Protein AF-0000000074029941 (afdb_homodimer)

Organism: NCBI:txid312168

Foldseek 3Di:
DAAEEEEAEAQAQLADDDVHVNHQPLQPVLLVVVLVLVVLQVPDPDNSYAYEYEWEAADPPHPVCVPPPDALHHPDRRRAHDPSNHDDDPRHYWYDNALASVPPICVVVVCVVVVHQEYEYAYDDLQTSRLNNQVVCVVVVGAYEYALSRHHYNDPVSSVVSVLVSQQRHHYHHSVLCSVCVVVVHHSPPDGHDPPVPRD/DAAEEEEAEAQAQLADDDVHVNHQPLQPVLLVVVLVLVVLQVPDDDNSYAYEYEWEAADPPHPVCVPPPDALHHPDRRRAHDPSNHDDDPRHYWYDHALASVPPICVVVVCVVVVHQEYEYAYDDLQTSRLNNQVVCVVVVGAYEYALSRHHYNDPVSSVVSVLVSQQRHHYHHSVLCSVCVVVVHHSPPDGHDPPVPRD

Nearest PDB structures (foldseek):
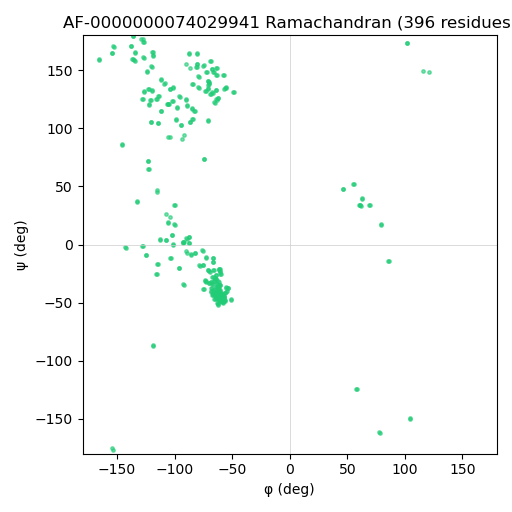  3hb7-assembly4_G  TM=9.992E-01  e=1.823E-31  Alkaliphilus metalliredigens QYMF
  3hb7-assembly1_E  TM=9.790E-01  e=4.639E-31  Alkaliphilus metalliredigens QYMF
  3hb7-assembly1_B  TM=9.939E-01  e=4.958E-29  Alkaliphilus metalliredigens QYMF
  3hb7-assembly4_H  TM=9.804E-01  e=4.677E-29  Alkaliphilus metalliredigens QYMF
  3eef-assembly1_A  TM=9.087E-01  e=1.404E-16  Thermoplasma acidophilum

Solvent-accessible surface area (backbone atoms only — not comparable to full-atom values): 20348 Å² total; per-residue (Å²): 132,86,19,36,34,40,36,39,26,38,62,16,28,18,27,32,55,91,85,17,80,57,47,17,67,38,42,58,72,23,46,66,51,43,44,52,52,48,52,55,53,71,68,46,88,64,80,44,58,39,62,32,39,34,31,47,37,25,58,93,83,37,74,61,46,66,17,24,55,82,63,21,30,55,91,38,74,33,27,33,60,31,81,91,69,49,87,56,94,85,51,47,71,44,63,18,69,43,61,20,58,57,53,90,36,60,46,61,58,52,36,57,76,68,60,42,51,30,41,32,43,26,25,35,34,24,56,47,27,36,40,40,27,51,51,54,38,46,67,70,70,34,45,45,35,35,27,59,57,33,36,17,13,64,40,72,66,50,24,51,53,22,50,55,54,43,33,45,60,20,27,70,43,41,60,66,57,45,52,49,26,51,78,67,76,36,72,71,75,81,65,34,25,24,52,78,68,70,83,127,131,87,21,35,34,39,36,39,27,37,61,15,28,19,27,33,57,90,84,17,78,56,48,18,66,37,43,57,71,24,45,66,50,45,45,53,51,48,53,55,55,72,69,47,88,64,81,45,58,39,62,32,39,34,32,46,38,24,56,93,84,37,75,61,47,65,16,25,55,81,62,21,30,55,92,39,73,32,25,32,59,31,80,90,67,49,86,57,94,83,51,47,72,44,62,18,69,43,59,22,56,58,52,92,38,62,46,62,59,52,36,57,75,68,59,43,52,31,42,31,42,26,25,37,33,24,56,46,26,35,41,40,26,51,53,53,39,46,66,70,69,34,44,45,34,35,28,60,57,33,36,17,12,65,42,71,65,49,23,51,54,20,50,56,55,44,33,46,60,20,26,70,42,42,59,68,57,46,52,48,25,50,76,69,76,35,70,71,74,80,66,35,26,25,52,78,69,71,84,129

Radius of gyration: 20.69 Å; Cα contacts (8 Å, |Δi|>4): 926; chains: 2; bounding box: 46×61×42 Å

Secondary structure (DSSP, 8-state):
---EEEEEE--BTTTSSTT-TT--HHHHHTHHHHHHHHHHHHT-SS-SEEEEEEEE-B-TT-GGGGTS----BTTSGGGSBPGGG---TT-EEEEESSSSTTTTSSHHHHHHHTT--EEEEEEE-IIIIIHHHHHHHHHTT-EEEEEEEEEE-SSHHHHHHHHHHHTTTSEEE-HHHHHHHHHTT--S-S--S-TT----/---EEEEEE--BTTTSSTT-TT--HHHHHTHHHHHHHHHHHHT-SS-SEEEEEEEE-B-TT-GGGGTS----BTTSGGGSBPGGG---TT-EEEEESSSSTTTTSSHHHHHHHTT--EEEEEEE-IIIIIHHHHHHHHHTT-EEEEEEEEEE-SSHHHHHHHHHHHTTTSEEE-HHHHHHHHHTT--S-S--S-TT----

Structure (mmCIF, N/CA/C/O backbone):
data_AF-0000000074029941-model_v1
#
loop_
_entity.id
_entity.type
_entity.pdbx_description
1 polymer 'Nicotinamidase-related amidase'
#
loop_
_atom_site.group_PDB
_atom_site.id
_atom_site.type_symbol
_atom_site.label_atom_id
_atom_site.label_alt_id
_atom_site.label_comp_id
_atom_site.label_asym_id
_atom_site.label_entity_id
_atom_site.label_seq_id
_atom_site.pdbx_PDB_ins_code
_atom_site.Cartn_x
_atom_site.Cartn_y
_atom_site.Cartn_z
_atom_site.occupancy
_atom_site.B_iso_or_equiv
_atom_site.auth_seq_id
_atom_site.auth_comp_id
_atom_site.auth_asym_id
_atom_site.auth_atom_id
_atom_site.pdbx_PDB_model_num
ATOM 1 N N . MET A 1 1 ? -14.703 14.289 20.656 1 75.44 1 MET A N 1
ATOM 2 C CA . MET A 1 1 ? -14.312 15.242 19.625 1 75.44 1 MET A CA 1
ATOM 3 C C . MET A 1 1 ? -13.281 14.633 18.688 1 75.44 1 MET A C 1
ATOM 5 O O . MET A 1 1 ? -12.523 13.75 19.078 1 75.44 1 MET A O 1
ATOM 9 N N . SER A 1 2 ? -13.328 14.938 17.328 1 91.38 2 SER A N 1
ATOM 10 C CA . SER A 1 2 ? -12.414 14.391 16.328 1 91.38 2 SER A CA 1
ATOM 11 C C . SER A 1 2 ? -10.984 14.836 16.578 1 91.38 2 SER A C 1
ATOM 13 O O . SER A 1 2 ? -10.742 15.992 16.938 1 91.38 2 SER A O 1
ATOM 15 N N . ARG A 1 3 ? -10.086 13.961 16.688 1 97.25 3 ARG A N 1
ATOM 16 C CA . ARG A 1 3 ? -8.664 14.25 16.844 1 97.25 3 ARG A CA 1
ATOM 17 C C . ARG A 1 3 ? -7.871 13.727 15.648 1 97.25 3 ARG A C 1
ATOM 19 O O . ARG A 1 3 ? -7.992 12.562 15.273 1 97.25 3 ARG A O 1
ATOM 26 N N . HIS A 1 4 ? -7.137 14.672 15.062 1 98.69 4 HIS A N 1
ATOM 27 C CA . HIS A 1 4 ? -6.441 14.375 13.812 1 98.69 4 HIS A CA 1
ATOM 28 C C . HIS A 1 4 ? -4.93 14.352 14.016 1 98.69 4 HIS A C 1
ATOM 30 O O . HIS A 1 4 ? -4.398 15.102 14.844 1 98.69 4 HIS A O 1
ATOM 36 N N . ALA A 1 5 ? -4.262 13.484 13.383 1 98.88 5 ALA A N 1
ATOM 37 C CA . ALA A 1 5 ? -2.814 13.547 13.203 1 98.88 5 ALA A CA 1
ATOM 38 C C . ALA A 1 5 ? -2.461 13.805 11.734 1 98.88 5 ALA A C 1
ATOM 40 O O . ALA A 1 5 ? -2.781 12.992 10.867 1 98.88 5 ALA A O 1
ATOM 41 N N . VAL A 1 6 ? -1.873 14.93 11.477 1 98.94 6 VAL A N 1
ATOM 42 C CA . VAL A 1 6 ? -1.335 15.219 10.156 1 98.94 6 VAL A CA 1
ATOM 43 C C . VAL A 1 6 ? 0.071 14.641 10.031 1 98.94 6 VAL A C 1
ATOM 45 O O . VAL A 1 6 ? 1.007 15.117 10.672 1 98.94 6 VAL A O 1
ATOM 48 N N . LEU A 1 7 ? 0.122 13.562 9.219 1 98.94 7 LEU A N 1
ATOM 49 C CA . LEU A 1 7 ? 1.419 12.945 8.961 1 98.94 7 LEU A CA 1
ATOM 50 C C . LEU A 1 7 ? 2.141 13.648 7.82 1 98.94 7 LEU A C 1
ATOM 52 O O . LEU A 1 7 ? 1.638 13.695 6.695 1 98.94 7 LEU A O 1
ATOM 56 N N . VAL A 1 8 ? 3.279 14.242 8.117 1 98.94 8 VAL A N 1
ATOM 57 C CA . VAL A 1 8 ? 4.16 14.844 7.125 1 98.94 8 VAL A CA 1
ATOM 58 C C . VAL A 1 8 ? 5.234 13.836 6.711 1 98.94 8 VAL A C 1
ATOM 60 O O . VAL A 1 8 ? 6.25 13.688 7.395 1 98.94 8 VAL A O 1
ATOM 63 N N . ILE A 1 9 ? 5.059 13.258 5.555 1 98.94 9 ILE A N 1
ATOM 64 C CA . ILE A 1 9 ? 5.797 12.055 5.191 1 98.94 9 ILE A CA 1
ATOM 65 C C . ILE A 1 9 ? 6.984 12.422 4.305 1 98.94 9 ILE A C 1
ATOM 67 O O . ILE A 1 9 ? 6.805 12.836 3.158 1 98.94 9 ILE A O 1
ATOM 71 N N . ASP A 1 10 ? 8.148 12.359 4.793 1 98.81 10 ASP A N 1
ATOM 72 C CA . ASP A 1 10 ? 9.43 12.266 4.102 1 98.81 10 ASP A CA 1
ATOM 73 C C . ASP A 1 10 ? 9.758 13.57 3.381 1 98.81 10 ASP A C 1
ATOM 75 O O . ASP A 1 10 ? 10.305 13.555 2.273 1 98.81 10 ASP A O 1
ATOM 79 N N . MET A 1 11 ? 9.336 14.664 3.984 1 98.88 11 MET A N 1
ATOM 80 C CA . MET A 1 11 ? 9.891 15.922 3.496 1 98.88 11 MET A CA 1
ATOM 81 C C . MET A 1 11 ? 11.328 16.109 3.963 1 98.88 11 MET A C 1
ATOM 83 O O . MET A 1 11 ? 11.609 16.922 4.84 1 98.88 11 MET A O 1
ATOM 87 N N . LEU A 1 12 ? 12.18 15.352 3.355 1 98.88 12 LEU A N 1
ATOM 88 C CA . LEU A 1 12 ? 13.578 15.172 3.748 1 98.88 12 LEU A CA 1
ATOM 89 C C . LEU A 1 12 ? 14.516 15.625 2.639 1 98.88 12 LEU A C 1
ATOM 91 O O . LEU A 1 12 ? 14.117 15.703 1.474 1 98.88 12 LEU A O 1
ATOM 95 N N . ASN A 1 13 ? 15.766 15.789 2.98 1 98.75 13 ASN A N 1
ATOM 96 C CA . ASN A 1 13 ? 16.781 16.312 2.055 1 98.75 13 ASN A CA 1
ATOM 97 C C . ASN A 1 13 ? 17 15.352 0.883 1 98.75 13 ASN A C 1
ATOM 99 O O . ASN A 1 13 ? 17.281 15.789 -0.231 1 98.75 13 ASN A O 1
ATOM 103 N N . ASP A 1 14 ? 16.812 14.078 1.033 1 98.5 14 ASP A N 1
ATOM 104 C CA . ASP A 1 14 ? 17.047 13.117 -0.037 1 98.5 14 ASP A CA 1
ATOM 105 C C . ASP A 1 14 ? 15.859 13.039 -0.986 1 98.5 14 ASP A C 1
ATOM 107 O O . ASP A 1 14 ? 15.945 12.398 -2.039 1 98.5 14 ASP A O 1
ATOM 111 N N . PHE A 1 15 ? 14.742 13.68 -0.685 1 98.25 15 PHE A N 1
ATOM 112 C CA . PHE A 1 15 ? 13.562 13.609 -1.542 1 98.25 15 PHE A CA 1
ATOM 113 C C . PHE A 1 15 ? 13.242 14.984 -2.123 1 98.25 15 PHE A C 1
ATOM 115 O O . PHE A 1 15 ? 12.57 15.086 -3.152 1 98.25 15 PHE A O 1
ATOM 122 N N . VAL A 1 16 ? 13.656 16.031 -1.433 1 98 16 VAL A N 1
ATOM 123 C CA . VAL A 1 16 ? 13.242 17.375 -1.812 1 98 16 VAL A CA 1
ATOM 124 C C . VAL A 1 16 ? 14.469 18.234 -2.078 1 98 16 VAL A C 1
ATOM 126 O O . VAL A 1 16 ? 15.406 18.266 -1.274 1 98 16 VAL A O 1
ATOM 129 N N . GLY A 1 17 ? 14.43 18.969 -3.189 1 94.25 17 GLY A N 1
ATOM 130 C CA . GLY A 1 17 ? 15.508 19.891 -3.518 1 94.25 17 GLY A CA 1
ATOM 131 C C . GLY A 1 17 ? 16.453 19.359 -4.566 1 94.25 17 GLY A C 1
ATOM 132 O O . GLY A 1 17 ? 16.438 18.156 -4.883 1 94.25 17 GLY A O 1
ATOM 133 N N . GLU A 1 18 ? 17.328 20.141 -4.996 1 92.81 18 GLU A N 1
ATOM 134 C CA . GLU A 1 18 ? 18.188 19.828 -6.133 1 92.81 18 GLU A CA 1
ATOM 135 C C . GLU A 1 18 ? 19.234 18.797 -5.754 1 92.81 18 GLU A C 1
ATOM 137 O O . GLU A 1 18 ? 19.703 18.031 -6.605 1 92.81 18 GLU A O 1
ATOM 142 N N . ARG A 1 19 ? 19.672 18.75 -4.574 1 94.56 19 ARG A N 1
ATOM 143 C CA . ARG A 1 19 ? 20.75 17.859 -4.148 1 94.56 19 ARG A CA 1
ATOM 144 C C . ARG A 1 19 ? 20.188 16.5 -3.723 1 94.56 19 ARG A C 1
ATOM 146 O O . ARG A 1 19 ? 20.953 15.609 -3.332 1 94.56 19 ARG A O 1
ATOM 153 N N . ALA A 1 20 ? 18.891 16.297 -3.812 1 95.88 20 ALA A N 1
ATOM 154 C CA . ALA A 1 20 ? 18.234 15.094 -3.324 1 95.88 20 ALA A CA 1
ATOM 155 C C . ALA A 1 20 ? 18.609 13.883 -4.176 1 95.88 20 ALA A C 1
ATOM 157 O O . ALA A 1 20 ? 18.469 13.914 -5.398 1 95.88 20 ALA A O 1
ATOM 158 N N . SER A 1 21 ? 19.031 12.805 -3.527 1 93.44 21 SER A N 1
ATOM 159 C CA . SER A 1 21 ? 19.438 11.586 -4.23 1 93.44 21 SER A CA 1
ATOM 160 C C . SER A 1 21 ? 18.234 10.93 -4.91 1 93.44 21 SER A C 1
ATOM 162 O O . SER A 1 21 ? 18.375 10.305 -5.965 1 93.44 21 SER A O 1
ATOM 164 N N . LEU A 1 22 ? 17.125 11.023 -4.32 1 94.69 22 LEU A N 1
ATOM 165 C CA . LEU A 1 22 ? 15.867 10.516 -4.859 1 94.69 22 LEU A CA 1
ATOM 166 C C . LEU A 1 22 ? 14.836 11.633 -4.977 1 94.69 22 LEU A C 1
ATOM 168 O O . LEU A 1 22 ? 13.734 11.531 -4.43 1 94.69 22 LEU A O 1
ATOM 172 N N . ARG A 1 23 ? 15.133 12.492 -5.781 1 92.81 23 ARG A N 1
ATOM 173 C CA . ARG A 1 23 ? 14.414 13.758 -5.852 1 92.81 23 ARG A CA 1
ATOM 174 C C . ARG A 1 23 ? 12.984 13.547 -6.336 1 92.81 23 ARG A C 1
ATOM 176 O O . ARG A 1 23 ? 12.75 12.82 -7.301 1 92.81 23 ARG A O 1
ATOM 183 N N . CYS A 1 24 ? 12.109 14.102 -5.652 1 93.5 24 CYS A N 1
ATOM 184 C CA . CYS A 1 24 ? 10.711 14.305 -6.023 1 93.5 24 CYS A CA 1
ATOM 185 C C . CYS A 1 24 ? 10.453 15.766 -6.387 1 93.5 24 CYS A C 1
ATOM 187 O O . CYS A 1 24 ? 10.094 16.562 -5.527 1 93.5 24 CYS A O 1
ATOM 189 N N . PRO A 1 25 ? 10.562 16.141 -7.641 1 91.38 25 PRO A N 1
ATOM 190 C CA . PRO A 1 25 ? 10.461 17.547 -8.008 1 91.38 25 PRO A CA 1
ATOM 191 C C . PRO A 1 25 ? 9.188 18.203 -7.48 1 91.38 25 PRO A C 1
ATOM 193 O O . PRO A 1 25 ? 9.211 19.375 -7.078 1 91.38 25 PRO A O 1
ATOM 196 N N . GLY A 1 26 ? 8.133 17.484 -7.488 1 92.81 26 GLY A N 1
ATOM 197 C CA . GLY A 1 26 ? 6.887 18.016 -6.957 1 92.81 26 GLY A CA 1
ATOM 198 C C . GLY A 1 26 ? 6.969 18.375 -5.488 1 92.81 26 GLY A C 1
ATOM 199 O O . GLY A 1 26 ? 6.168 19.172 -4.992 1 92.81 26 GLY A O 1
ATOM 200 N N . GLY A 1 27 ? 7.926 17.797 -4.793 1 95.38 27 GLY A N 1
ATOM 201 C CA . GLY A 1 27 ? 8.102 18.062 -3.371 1 95.38 27 GLY A CA 1
ATOM 202 C C . GLY A 1 27 ? 8.383 19.516 -3.066 1 95.38 27 GLY A C 1
ATOM 203 O O . GLY A 1 27 ? 7.926 20.047 -2.049 1 95.38 27 GLY A O 1
ATOM 204 N N . GLU A 1 28 ? 9.094 20.203 -3.92 1 96.19 28 GLU A N 1
ATOM 205 C CA . GLU A 1 28 ? 9.398 21.609 -3.75 1 96.19 28 GLU A CA 1
ATOM 206 C C . GLU A 1 28 ? 8.141 22.469 -3.908 1 96.19 28 GLU A C 1
ATOM 208 O O . GLU A 1 28 ? 7.984 23.484 -3.229 1 96.19 28 GLU A O 1
ATOM 213 N N . THR A 1 29 ? 7.258 22 -4.75 1 96.75 29 THR A N 1
ATOM 214 C CA . THR A 1 29 ? 6.09 22.797 -5.105 1 96.75 29 THR A CA 1
ATOM 215 C C . THR A 1 29 ? 5.066 22.797 -3.973 1 96.75 29 THR A C 1
ATOM 217 O O . THR A 1 29 ? 4.223 23.688 -3.893 1 96.75 29 THR A O 1
ATOM 220 N N . ILE A 1 30 ? 5.172 21.844 -3.045 1 98.5 30 ILE A N 1
ATOM 221 C CA . ILE A 1 30 ? 4.121 21.75 -2.037 1 98.5 30 ILE A CA 1
ATOM 222 C C . ILE A 1 30 ? 4.598 22.375 -0.729 1 98.5 30 ILE A C 1
ATOM 224 O O . ILE A 1 30 ? 3.844 22.453 0.243 1 98.5 30 ILE A O 1
ATOM 228 N N . ILE A 1 31 ? 5.82 22.891 -0.703 1 98.69 31 ILE A N 1
ATOM 229 C CA . ILE A 1 31 ? 6.41 23.438 0.508 1 98.69 31 ILE A CA 1
ATOM 230 C C . ILE A 1 31 ? 5.562 24.609 1.006 1 98.69 31 ILE A C 1
ATOM 232 O O . ILE A 1 31 ? 5.168 24.641 2.174 1 98.69 31 ILE A O 1
ATOM 236 N N . PRO A 1 32 ? 5.184 25.578 0.121 1 98.75 32 PRO A N 1
ATOM 237 C CA . PRO A 1 32 ? 4.402 26.719 0.627 1 98.75 32 PRO A CA 1
ATOM 238 C C . PRO A 1 32 ? 3.055 26.281 1.206 1 98.75 32 PRO A C 1
ATOM 240 O O . PRO A 1 32 ? 2.598 26.859 2.199 1 98.75 32 PRO A O 1
ATOM 243 N N . ASP A 1 33 ? 2.436 25.297 0.603 1 98.81 33 ASP A N 1
ATOM 244 C CA . ASP A 1 33 ? 1.149 24.812 1.084 1 98.81 33 ASP A CA 1
ATOM 245 C C . ASP A 1 33 ? 1.294 24.141 2.453 1 98.81 33 ASP A C 1
ATOM 247 O O . ASP A 1 33 ? 0.466 24.359 3.34 1 98.81 33 ASP A O 1
ATOM 251 N N . LEU A 1 34 ? 2.322 23.375 2.633 1 98.88 34 LEU A N 1
ATOM 252 C CA . LEU A 1 34 ? 2.566 22.719 3.912 1 98.88 34 LEU A CA 1
ATOM 253 C C . LEU A 1 34 ? 2.924 23.734 4.988 1 98.88 34 LEU A C 1
ATOM 255 O O . LEU A 1 34 ? 2.518 23.594 6.145 1 98.88 34 LEU A O 1
ATOM 259 N N . GLN A 1 35 ? 3.676 24.734 4.574 1 98.88 35 GLN A N 1
ATOM 260 C CA . GLN A 1 35 ? 3.998 25.797 5.527 1 98.88 35 GLN A CA 1
ATOM 261 C C . GLN A 1 35 ? 2.734 26.5 6.02 1 98.88 35 GLN A C 1
ATOM 263 O O . GLN A 1 35 ? 2.615 26.812 7.203 1 98.88 35 GLN A O 1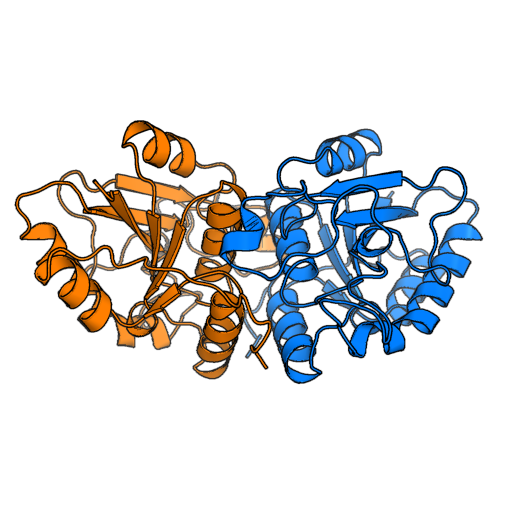
ATOM 268 N N . LYS A 1 36 ? 1.849 26.75 5.086 1 98.75 36 LYS A N 1
ATOM 269 C CA . LYS A 1 36 ? 0.56 27.344 5.453 1 98.75 36 LYS A CA 1
ATOM 270 C C . LYS A 1 36 ? -0.181 26.438 6.445 1 98.75 36 LYS A C 1
ATOM 272 O O . LYS A 1 36 ? -0.704 26.922 7.453 1 98.75 36 LYS A O 1
ATOM 277 N N . LEU A 1 37 ? -0.222 25.188 6.215 1 98.81 37 LEU A N 1
ATOM 278 C CA . LEU A 1 37 ? -0.878 24.203 7.082 1 98.81 37 LEU A CA 1
ATOM 279 C C . LEU A 1 37 ? -0.218 24.172 8.453 1 98.81 37 LEU A C 1
ATOM 281 O O . LEU A 1 37 ? -0.904 24.203 9.484 1 98.81 37 LEU A O 1
ATOM 285 N N . PHE A 1 38 ? 1.133 24.125 8.484 1 98.75 38 PHE A N 1
ATOM 286 C CA . PHE A 1 38 ? 1.891 24.094 9.727 1 98.75 38 PHE A CA 1
ATOM 287 C C . PHE A 1 38 ? 1.579 25.328 10.578 1 98.75 38 PHE A C 1
ATOM 289 O O . PHE A 1 38 ? 1.291 25.203 11.773 1 98.75 38 PHE A O 1
ATOM 296 N N . LYS A 1 39 ? 1.674 26.453 9.875 1 98.5 39 LYS A N 1
ATOM 297 C CA . LYS A 1 39 ? 1.426 27.703 10.586 1 98.5 39 LYS A CA 1
ATOM 298 C C . LYS A 1 39 ? 0.04 27.719 11.227 1 98.5 39 LYS A C 1
ATOM 300 O O . LYS A 1 39 ? -0.116 28.109 12.383 1 98.5 39 LYS A O 1
ATOM 305 N N . TRP A 1 40 ? -0.919 27.281 10.469 1 98.31 40 TRP A N 1
ATOM 306 C CA . TRP A 1 40 ? -2.291 27.25 10.969 1 98.31 40 TRP A CA 1
ATOM 307 C C . TRP A 1 40 ? -2.414 26.281 12.148 1 98.31 40 TRP A C 1
ATOM 309 O O . TRP A 1 40 ? -3.02 26.625 13.172 1 98.31 40 TRP A O 1
ATOM 319 N N . ILE A 1 41 ? -1.834 25.078 12.086 1 98.12 41 ILE A N 1
ATOM 320 C CA . ILE A 1 41 ? -1.922 24.078 13.148 1 98.12 41 ILE A CA 1
ATOM 321 C C . ILE A 1 41 ? -1.228 24.594 14.406 1 98.12 41 ILE A C 1
ATOM 323 O O . ILE A 1 41 ? -1.767 24.484 15.508 1 98.12 41 ILE A O 1
ATOM 327 N N . ARG A 1 42 ? -0.073 25.188 14.242 1 97.75 42 ARG A N 1
ATOM 328 C CA . ARG A 1 42 ? 0.753 25.625 15.359 1 97.75 42 ARG A CA 1
ATOM 329 C C . ARG A 1 42 ? 0.128 26.828 16.062 1 97.75 42 ARG A C 1
ATOM 331 O O . ARG A 1 42 ? 0.463 27.141 17.203 1 97.75 42 ARG A O 1
ATOM 338 N N . SER A 1 43 ? -0.728 27.516 15.336 1 96.81 43 SER A N 1
ATOM 339 C CA . SER A 1 43 ? -1.361 28.703 15.906 1 96.81 43 SER A CA 1
ATOM 340 C C . SER A 1 43 ? -2.604 28.344 16.703 1 96.81 43 SER A C 1
ATOM 342 O O . SER A 1 43 ? -3.162 29.188 17.422 1 96.81 43 SER A O 1
ATOM 344 N N . ARG A 1 44 ? -2.973 27.109 16.609 1 94.62 44 ARG A N 1
ATOM 345 C CA . ARG A 1 44 ? -4.188 26.688 17.297 1 94.62 44 ARG A CA 1
ATOM 346 C C . ARG A 1 44 ? -3.951 26.562 18.797 1 94.62 44 ARG A C 1
ATOM 348 O O . ARG A 1 44 ? -2.855 26.203 19.234 1 94.62 44 ARG A O 1
ATOM 355 N N . LYS A 1 45 ? -5.047 26.734 19.547 1 89.31 45 LYS A N 1
ATOM 356 C CA . LYS A 1 45 ? -4.977 26.641 21 1 89.31 45 LYS A CA 1
ATOM 357 C C . LYS A 1 45 ? -5.262 25.203 21.469 1 89.31 45 LYS A C 1
ATOM 359 O O . LYS A 1 45 ? -4.695 24.75 22.469 1 89.31 45 LYS A O 1
ATOM 364 N N . ASP A 1 46 ? -6.117 24.625 20.75 1 89.44 46 ASP A N 1
ATOM 365 C CA . ASP A 1 46 ? -6.492 23.266 21.109 1 89.44 46 ASP A CA 1
ATOM 366 C C . ASP A 1 46 ? -5.543 22.25 20.484 1 89.44 46 ASP A C 1
ATOM 368 O O . ASP A 1 46 ? -4.941 22.516 19.438 1 89.44 46 ASP A O 1
ATOM 372 N N . ASP A 1 47 ? -5.414 21.156 21.141 1 90.12 47 ASP A N 1
ATOM 373 C CA . ASP A 1 47 ? -4.484 20.125 20.703 1 90.12 47 ASP A CA 1
ATOM 374 C C . ASP A 1 47 ? -5.215 19.016 19.938 1 90.12 47 ASP A C 1
ATOM 376 O O . ASP A 1 47 ? -4.816 17.844 19.984 1 90.12 47 ASP A O 1
ATOM 380 N N . ASP A 1 48 ? -6.219 19.359 19.234 1 95.75 48 ASP A N 1
ATOM 381 C CA . ASP A 1 48 ? -7.039 18.391 18.516 1 95.75 48 ASP A CA 1
ATOM 382 C C . ASP A 1 48 ? -6.355 17.922 17.234 1 95.75 48 ASP A C 1
ATOM 384 O O . ASP A 1 48 ? -6.75 16.922 16.641 1 95.75 48 ASP A O 1
ATOM 388 N N . ILE A 1 49 ? -5.383 18.672 16.781 1 98.06 49 ILE A N 1
ATOM 389 C CA . ILE A 1 49 ? -4.621 18.312 15.594 1 98.06 49 ILE A CA 1
ATOM 390 C C . ILE A 1 49 ? -3.135 18.219 15.938 1 98.06 49 ILE A C 1
ATOM 392 O O . ILE A 1 49 ? -2.539 19.188 16.406 1 98.06 49 ILE A O 1
ATOM 396 N N . HIS A 1 50 ? -2.604 17.078 15.711 1 98.31 50 HIS A N 1
ATOM 397 C CA . HIS A 1 50 ? -1.175 16.859 15.922 1 98.31 50 HIS A CA 1
ATOM 398 C C . HIS A 1 50 ? -0.414 16.891 14.594 1 98.31 50 HIS A C 1
ATOM 400 O O . HIS A 1 50 ? -0.885 16.359 13.594 1 98.31 50 HIS A O 1
ATOM 406 N N . LEU A 1 51 ? 0.665 17.578 14.625 1 98.5 51 LEU A N 1
ATOM 407 C CA . LEU A 1 51 ? 1.639 17.438 13.547 1 98.5 51 LEU A CA 1
ATOM 408 C C . LEU A 1 51 ? 2.631 16.328 13.859 1 98.5 51 LEU A C 1
ATOM 410 O O . LEU A 1 51 ? 3.281 16.344 14.906 1 98.5 51 LEU A O 1
ATOM 414 N N . VAL A 1 52 ? 2.707 15.32 13.039 1 98.88 52 VAL A N 1
ATOM 415 C CA . VAL A 1 52 ? 3.615 14.195 13.203 1 98.88 52 VAL A CA 1
ATOM 416 C C . VAL A 1 52 ? 4.523 14.078 11.977 1 98.88 52 VAL A C 1
ATOM 418 O O . VAL A 1 52 ? 4.047 13.984 10.852 1 98.88 52 VAL A O 1
ATOM 421 N N . HIS A 1 53 ? 5.793 14.094 12.18 1 98.94 53 HIS A N 1
ATOM 422 C CA . HIS A 1 53 ? 6.758 14.023 11.086 1 98.94 53 HIS A CA 1
ATOM 423 C C . HIS A 1 53 ? 7.27 12.594 10.906 1 98.94 53 HIS A C 1
ATOM 425 O O . HIS A 1 53 ? 7.836 12.008 11.828 1 98.94 53 HIS A O 1
ATOM 431 N N . ILE A 1 54 ? 7.016 12.023 9.727 1 98.94 54 ILE A N 1
ATOM 432 C CA . ILE A 1 54 ? 7.527 10.703 9.375 1 98.94 54 ILE A CA 1
ATOM 433 C C . ILE A 1 54 ? 8.883 10.844 8.695 1 98.94 54 ILE A C 1
ATOM 435 O O . ILE A 1 54 ? 9.023 11.578 7.707 1 98.94 54 ILE A O 1
ATOM 439 N N . GLN A 1 55 ? 9.836 10.203 9.219 1 98.88 55 GLN A N 1
ATOM 440 C CA . GLN A 1 55 ? 11.219 10.352 8.781 1 98.88 55 GLN A CA 1
ATOM 441 C C . GLN A 1 55 ? 11.781 9.023 8.297 1 98.88 55 GLN A C 1
ATOM 443 O O . GLN A 1 55 ? 12.047 8.117 9.094 1 98.88 55 GLN A O 1
ATOM 448 N N . GLU A 1 56 ? 11.891 8.922 6.992 1 98.69 56 GLU A N 1
ATOM 449 C CA . GLU A 1 56 ? 12.633 7.762 6.523 1 98.69 56 GLU A CA 1
ATOM 450 C C . GLU A 1 56 ? 14.078 7.793 7.016 1 98.69 56 GLU A C 1
ATOM 452 O O . GLU A 1 56 ? 14.773 8.797 6.855 1 98.69 56 GLU A O 1
ATOM 457 N N . ALA A 1 57 ? 14.523 6.766 7.656 1 98.62 57 ALA A N 1
ATOM 458 C CA . ALA A 1 57 ? 15.836 6.641 8.297 1 98.62 57 ALA A CA 1
ATOM 459 C C . ALA A 1 57 ? 16.359 5.207 8.203 1 98.62 57 ALA A C 1
ATOM 461 O O . ALA A 1 57 ? 16.25 4.438 9.156 1 98.62 57 ALA A O 1
ATOM 462 N N . HIS A 1 58 ? 17 4.879 7.129 1 98.5 58 HIS A N 1
ATOM 463 C CA . HIS A 1 58 ? 17.469 3.529 6.836 1 98.5 58 HIS A CA 1
ATOM 464 C C . HIS A 1 58 ? 18.766 3.223 7.57 1 98.5 58 HIS A C 1
ATOM 466 O O . HIS A 1 58 ? 19.531 4.137 7.895 1 98.5 58 HIS A O 1
ATOM 472 N N . ARG A 1 59 ? 19 1.918 7.785 1 97.75 59 ARG A N 1
ATOM 473 C CA . ARG A 1 59 ? 20.359 1.479 8.094 1 97.75 59 ARG A CA 1
ATOM 474 C C . ARG A 1 59 ? 21.266 1.645 6.891 1 97.75 59 ARG A C 1
ATOM 476 O O . ARG A 1 59 ? 20.812 1.661 5.75 1 97.75 59 ARG A O 1
ATOM 483 N N . LYS A 1 60 ? 22.531 1.723 7.078 1 95.81 60 LYS A N 1
ATOM 484 C CA . LYS A 1 60 ? 23.5 1.883 6.008 1 95.81 60 LYS A CA 1
ATOM 485 C C . LYS A 1 60 ? 23.359 0.785 4.957 1 95.81 60 LYS A C 1
ATOM 487 O O . LYS A 1 60 ? 23.453 1.05 3.758 1 95.81 60 LYS A O 1
ATOM 492 N N . ASN A 1 61 ? 23.125 -0.506 5.359 1 94.88 61 ASN A N 1
ATOM 493 C CA . ASN A 1 61 ? 22.953 -1.631 4.445 1 94.88 61 ASN A CA 1
ATOM 494 C C . ASN A 1 61 ? 21.547 -2.213 4.523 1 94.88 61 ASN A C 1
ATOM 496 O O . ASN A 1 61 ? 21.375 -3.43 4.617 1 94.88 61 ASN A O 1
ATOM 500 N N . ASP A 1 62 ? 20.656 -1.258 4.488 1 95.88 62 ASP A N 1
ATOM 501 C CA . ASP A 1 62 ? 19.25 -1.648 4.648 1 95.88 62 ASP A CA 1
ATOM 502 C C . ASP A 1 62 ? 18.797 -2.539 3.496 1 95.88 62 ASP A C 1
ATOM 504 O O . ASP A 1 62 ? 19.203 -2.336 2.35 1 95.88 62 ASP A O 1
ATOM 508 N N . ALA A 1 63 ? 17.922 -3.49 3.732 1 93.88 63 ALA A N 1
ATOM 509 C CA . ALA A 1 63 ? 17.438 -4.43 2.725 1 93.88 63 ALA A CA 1
ATOM 510 C C . ALA A 1 63 ? 16.672 -3.709 1.621 1 93.88 63 ALA A C 1
ATOM 512 O O . ALA A 1 63 ? 16.594 -4.199 0.493 1 93.88 63 ALA A O 1
ATOM 513 N N . ASP A 1 64 ? 16.109 -2.584 1.922 1 94.88 64 ASP A N 1
ATOM 514 C CA . ASP A 1 64 ? 15.359 -1.798 0.947 1 94.88 64 ASP A CA 1
ATOM 515 C C . ASP A 1 64 ? 16.25 -1.387 -0.227 1 94.88 64 ASP A C 1
ATOM 517 O O . ASP A 1 64 ? 15.75 -1.165 -1.335 1 94.88 64 ASP A O 1
ATOM 521 N N . PHE A 1 65 ? 17.531 -1.292 -0.047 1 95.81 65 PHE A N 1
ATOM 522 C CA . PHE A 1 65 ? 18.469 -0.819 -1.071 1 95.81 65 PHE A CA 1
ATOM 523 C C . PHE A 1 65 ? 18.688 -1.893 -2.127 1 95.81 65 PHE A C 1
ATOM 525 O O . PHE A 1 65 ? 19.312 -1.632 -3.16 1 95.81 65 PHE A O 1
ATOM 532 N N . ARG A 1 66 ? 18.109 -3.088 -1.894 1 94.81 66 ARG A N 1
ATOM 533 C CA . ARG A 1 66 ? 18.125 -4.121 -2.924 1 94.81 66 ARG A CA 1
ATOM 534 C C . ARG A 1 66 ? 17.234 -3.738 -4.102 1 94.81 66 ARG A C 1
ATOM 536 O O . ARG A 1 66 ? 17.422 -4.23 -5.215 1 94.81 66 ARG A O 1
ATOM 543 N N . VAL A 1 67 ? 16.266 -2.873 -3.799 1 96.75 67 VAL A N 1
ATOM 544 C CA . VAL A 1 67 ? 15.281 -2.623 -4.844 1 96.75 67 VAL A CA 1
ATOM 545 C C . VAL A 1 67 ? 15.203 -1.126 -5.133 1 96.75 67 VAL A C 1
ATOM 547 O O . VAL A 1 67 ? 14.531 -0.704 -6.078 1 96.75 67 VAL A O 1
ATOM 550 N N . ARG A 1 68 ? 15.82 -0.341 -4.367 1 95.88 68 ARG A N 1
ATOM 551 C CA . ARG A 1 68 ? 15.898 1.105 -4.539 1 95.88 68 ARG A CA 1
ATOM 552 C C . ARG A 1 68 ? 17.328 1.601 -4.332 1 95.88 68 ARG A C 1
ATOM 554 O O . ARG A 1 68 ? 18.125 0.952 -3.652 1 95.88 68 ARG A O 1
ATOM 561 N N . PRO A 1 69 ? 17.656 2.834 -4.902 1 95.31 69 PRO A N 1
ATOM 562 C CA . PRO A 1 69 ? 18.953 3.395 -4.562 1 95.31 69 PRO A CA 1
ATOM 563 C C . PRO A 1 69 ? 19.094 3.721 -3.076 1 95.31 69 PRO A C 1
ATOM 565 O O . PRO A 1 69 ? 18.094 4.008 -2.41 1 95.31 69 PRO A O 1
ATOM 568 N N . ALA A 1 70 ? 20.344 3.668 -2.625 1 96 70 ALA A N 1
ATOM 569 C CA . ALA A 1 70 ? 20.594 4.09 -1.252 1 96 70 ALA A CA 1
ATOM 570 C C . ALA A 1 70 ? 20.125 5.523 -1.021 1 96 70 ALA A C 1
ATOM 572 O O . ALA A 1 70 ? 20.359 6.402 -1.854 1 96 70 ALA A O 1
ATOM 573 N N . HIS A 1 71 ? 19.453 5.793 0.017 1 97.62 71 HIS A N 1
ATOM 574 C CA . HIS A 1 71 ? 18.875 7.09 0.36 1 97.62 71 HIS A CA 1
ATOM 575 C C . HIS A 1 71 ? 18.453 7.141 1.825 1 97.62 71 HIS A C 1
ATOM 577 O O . HIS A 1 71 ? 18.297 6.098 2.463 1 97.62 71 HIS A O 1
ATOM 583 N N . ALA A 1 72 ? 18.328 8.367 2.379 1 98.25 72 ALA A N 1
ATOM 584 C CA . ALA A 1 72 ? 17.766 8.656 3.691 1 98.25 72 ALA A CA 1
ATOM 585 C C . ALA A 1 72 ? 18.328 7.719 4.758 1 98.25 72 ALA A C 1
ATOM 587 O O . ALA A 1 72 ? 17.578 7.082 5.496 1 98.25 72 ALA A O 1
ATOM 588 N N . VAL A 1 73 ? 19.656 7.574 4.77 1 98.38 73 VAL A N 1
ATOM 589 C CA . VAL A 1 73 ? 20.312 6.77 5.789 1 98.38 73 VAL A CA 1
ATOM 590 C C . VAL A 1 73 ? 20.297 7.508 7.125 1 98.38 73 VAL A C 1
ATOM 592 O O . VAL A 1 73 ? 20.562 8.711 7.18 1 98.38 73 VAL A O 1
ATOM 595 N N . LYS A 1 74 ? 19.922 6.828 8.164 1 98.44 74 LYS A N 1
ATOM 596 C CA . LYS A 1 74 ? 19.812 7.426 9.492 1 98.44 74 LYS A CA 1
ATOM 597 C C . LYS A 1 74 ? 21.078 8.219 9.844 1 98.44 74 LYS A C 1
ATOM 599 O O . LYS A 1 74 ? 22.188 7.719 9.688 1 98.44 74 LYS A O 1
ATOM 604 N N . GLY A 1 75 ? 20.797 9.461 10.312 1 97.94 75 GLY A N 1
ATOM 605 C CA . GLY A 1 75 ? 21.906 10.289 10.766 1 97.94 75 GLY A CA 1
ATOM 606 C C . GLY A 1 75 ? 22.562 11.07 9.648 1 97.94 75 GLY A C 1
ATOM 607 O O . GLY A 1 75 ? 23.391 11.953 9.906 1 97.94 75 GLY A O 1
ATOM 608 N N . SER A 1 76 ? 22.328 10.773 8.383 1 98.06 76 SER A N 1
ATOM 609 C CA . SER A 1 76 ? 22.891 11.484 7.242 1 98.06 76 SER A CA 1
ATOM 610 C C . SER A 1 76 ? 22.109 12.766 6.957 1 98.06 76 SER A C 1
ATOM 612 O O . SER A 1 76 ? 21.016 12.961 7.473 1 98.06 76 SER A O 1
ATOM 614 N N . TRP A 1 77 ? 22.719 13.648 6.18 1 98.25 77 TRP A N 1
ATOM 615 C CA . TRP A 1 77 ? 22.047 14.836 5.668 1 98.25 77 TRP A CA 1
ATOM 616 C C . TRP A 1 77 ? 20.781 14.461 4.918 1 98.25 77 TRP A C 1
ATOM 618 O O . TRP A 1 77 ? 19.75 15.141 5.043 1 98.25 77 TRP A O 1
ATOM 628 N N . GLY A 1 78 ? 20.844 13.375 4.234 1 98.5 78 GLY A N 1
ATOM 629 C CA . GLY A 1 78 ? 19.734 12.945 3.387 1 98.5 78 GLY A CA 1
ATOM 630 C C . GLY A 1 78 ? 18.484 12.578 4.168 1 98.5 78 GLY A C 1
ATOM 631 O O . GLY A 1 78 ? 17.375 12.75 3.674 1 98.5 78 GLY A O 1
ATOM 632 N N . SER A 1 79 ? 18.719 12.086 5.352 1 98.62 79 SER A N 1
ATOM 633 C CA . SER A 1 79 ? 17.609 11.641 6.184 1 98.62 79 SER A CA 1
ATOM 634 C C . SER A 1 79 ? 17.062 12.773 7.047 1 98.62 79 SER A C 1
ATOM 636 O O . SER A 1 79 ? 16.031 12.633 7.688 1 98.62 79 SER A O 1
ATOM 638 N N . ASP A 1 80 ? 17.688 13.906 7.062 1 98.69 80 ASP A N 1
ATOM 639 C CA . ASP A 1 80 ? 17.219 15.039 7.859 1 98.69 80 ASP A CA 1
ATOM 640 C C . ASP A 1 80 ? 16.094 15.789 7.148 1 98.69 80 ASP A C 1
ATOM 642 O O . ASP A 1 80 ? 15.984 15.734 5.922 1 98.69 80 ASP A O 1
ATOM 646 N N . PHE A 1 81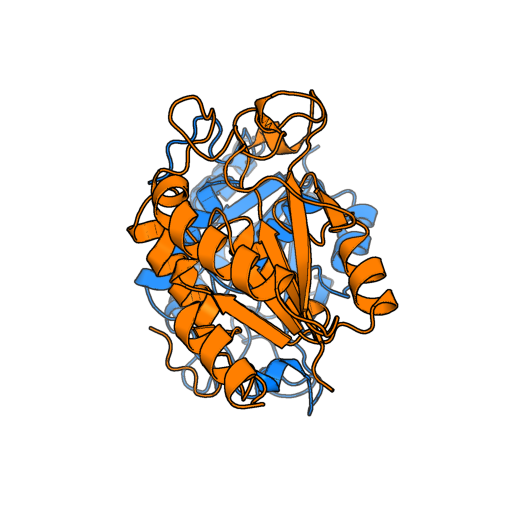 ? 15.273 16.406 7.914 1 98.81 81 PHE A N 1
ATOM 647 C CA . PHE A 1 81 ? 14.172 17.203 7.375 1 98.81 81 PHE A CA 1
ATOM 648 C C . PHE A 1 81 ? 14.703 18.422 6.625 1 98.81 81 PHE A C 1
ATOM 650 O O . PHE A 1 81 ? 15.742 18.969 6.98 1 98.81 81 PHE A O 1
ATOM 657 N N . ILE A 1 82 ? 14.023 18.859 5.637 1 98.75 82 ILE A N 1
ATOM 658 C CA . ILE A 1 82 ? 14.406 20.094 4.973 1 98.75 82 ILE A CA 1
ATOM 659 C C . ILE A 1 82 ? 14.195 21.281 5.918 1 98.75 82 ILE A C 1
ATOM 661 O O . ILE A 1 82 ? 13.266 21.281 6.727 1 98.75 82 ILE A O 1
ATOM 665 N N . PRO A 1 83 ? 14.953 22.281 5.766 1 98.25 83 PRO A N 1
ATOM 666 C CA . PRO A 1 83 ? 14.867 23.406 6.699 1 98.25 83 PRO A CA 1
ATOM 667 C C . PRO A 1 83 ? 13.508 24.109 6.66 1 98.25 83 PRO A C 1
ATOM 669 O O . PRO A 1 83 ? 13.023 24.594 7.688 1 98.25 83 PRO A O 1
ATOM 672 N N . GLU A 1 84 ? 12.836 24.172 5.496 1 98.31 84 GLU A N 1
ATOM 673 C CA . GLU A 1 84 ? 11.586 24.891 5.293 1 98.31 84 GLU A CA 1
ATOM 674 C C . GLU A 1 84 ? 10.453 24.266 6.102 1 98.31 84 GLU A C 1
ATOM 676 O O . GLU A 1 84 ? 9.445 24.922 6.379 1 98.31 84 GLU A O 1
ATOM 681 N N . LEU A 1 85 ? 10.648 22.953 6.457 1 98.75 85 LEU A N 1
ATOM 682 C CA . LEU A 1 85 ? 9.57 22.234 7.129 1 98.75 85 LEU A CA 1
ATOM 683 C C . LEU A 1 85 ? 10.102 21.484 8.344 1 98.75 85 LEU A C 1
ATOM 685 O O . LEU A 1 85 ? 9.648 20.359 8.633 1 98.75 85 LEU A O 1
ATOM 689 N N . TYR A 1 86 ? 10.992 22.062 8.984 1 98.69 86 TYR A N 1
ATOM 690 C CA . TYR A 1 86 ? 11.641 21.406 10.109 1 98.69 86 TYR A CA 1
ATOM 691 C C . TYR A 1 86 ? 10.688 21.266 11.289 1 98.69 86 TYR A C 1
ATOM 693 O O . TYR A 1 86 ? 9.93 22.203 11.594 1 98.69 86 TYR A O 1
ATOM 701 N N . PRO A 1 87 ? 10.75 20.094 11.906 1 98.69 87 PRO A N 1
ATOM 702 C CA . PRO A 1 87 ? 9.906 19.922 13.094 1 98.69 87 PRO A CA 1
ATOM 703 C C . PRO A 1 87 ? 10.195 20.969 14.18 1 98.69 87 PRO A C 1
ATOM 705 O O . PRO A 1 87 ? 11.344 21.391 14.344 1 98.69 87 PRO A O 1
ATOM 708 N N . GLU A 1 88 ? 9.18 21.359 14.891 1 98.06 88 GLU A N 1
ATOM 709 C CA . GLU A 1 88 ? 9.32 22.344 15.945 1 98.06 88 GLU A CA 1
ATOM 710 C C . GLU A 1 88 ? 8.812 21.812 17.281 1 98.06 88 GLU A C 1
ATOM 712 O O . GLU A 1 88 ? 7.922 20.953 17.312 1 98.06 88 GLU A O 1
ATOM 717 N N . GLY A 1 89 ? 9.43 22.297 18.422 1 96.12 89 GLY A N 1
ATOM 718 C CA . GLY A 1 89 ? 8.945 21.984 19.766 1 96.12 89 GLY A CA 1
ATOM 719 C C . GLY A 1 89 ? 8.883 20.5 20.047 1 96.12 89 GLY A C 1
ATOM 720 O O . GLY A 1 89 ? 9.867 19.781 19.844 1 96.12 89 GLY A O 1
ATOM 721 N N . ASP A 1 90 ? 7.668 20.078 20.438 1 95.5 90 ASP A N 1
ATOM 722 C CA . ASP A 1 90 ? 7.496 18.688 20.844 1 95.5 90 ASP A CA 1
ATOM 723 C C . ASP A 1 90 ? 6.766 17.891 19.781 1 95.5 90 ASP A C 1
ATOM 725 O O . ASP A 1 90 ? 6.184 16.828 20.062 1 95.5 90 ASP A O 1
ATOM 729 N N . GLU A 1 91 ? 6.793 18.453 18.562 1 98.31 91 GLU A N 1
ATOM 730 C CA . GLU A 1 91 ? 6.191 17.688 17.484 1 98.31 91 GLU A CA 1
ATOM 731 C C . GLU A 1 91 ? 6.805 16.297 17.375 1 98.31 91 GLU A C 1
ATOM 733 O O . GLU A 1 91 ? 8.023 16.141 17.484 1 98.31 91 GLU A O 1
ATOM 738 N N . TYR A 1 92 ? 5.988 15.32 17.219 1 98.56 92 TYR A N 1
ATOM 739 C CA . TYR A 1 92 ? 6.43 13.93 17.281 1 98.56 92 TYR A CA 1
ATOM 740 C C . TYR A 1 92 ? 7.09 13.508 15.977 1 98.56 92 TYR A C 1
ATOM 742 O O . TYR A 1 92 ? 6.625 13.875 14.891 1 98.56 92 TYR A O 1
ATOM 750 N N . ILE A 1 93 ? 8.172 12.859 16.062 1 98.88 93 ILE A N 1
ATOM 751 C CA . ILE A 1 93 ? 8.914 12.336 14.922 1 98.88 93 ILE A CA 1
ATOM 752 C C . ILE A 1 93 ? 8.906 10.812 14.945 1 98.88 93 ILE A C 1
ATOM 754 O O . ILE A 1 93 ? 9.219 10.203 15.977 1 98.88 93 ILE A O 1
ATOM 758 N N . VAL A 1 94 ? 8.531 10.172 13.875 1 98.88 94 VAL A N 1
ATOM 759 C CA . VAL A 1 94 ? 8.5 8.719 13.742 1 98.88 94 VAL A CA 1
ATOM 760 C C . VAL A 1 94 ? 9.516 8.281 12.688 1 98.88 94 VAL A C 1
ATOM 762 O O . VAL A 1 94 ? 9.281 8.445 11.484 1 98.88 94 VAL A O 1
ATOM 765 N N . PRO A 1 95 ? 10.641 7.727 13.055 1 98.81 95 PRO A N 1
ATOM 766 C CA . PRO A 1 95 ? 11.539 7.137 12.055 1 98.81 95 PRO A CA 1
ATOM 767 C C . PRO A 1 95 ? 10.984 5.855 11.445 1 98.81 95 PRO A C 1
ATOM 769 O O . PRO A 1 95 ? 10.359 5.055 12.148 1 98.81 95 PRO A O 1
ATOM 772 N N . LYS A 1 96 ? 11.133 5.699 10.188 1 98.69 96 LYS A N 1
ATOM 773 C CA . LYS A 1 96 ? 10.727 4.473 9.508 1 98.69 96 LYS A CA 1
ATOM 774 C C . LYS A 1 96 ? 11.812 3.988 8.547 1 98.69 96 LYS A C 1
ATOM 776 O O . LYS A 1 96 ? 12.672 4.77 8.133 1 98.69 96 LYS A O 1
ATOM 781 N N . ARG A 1 97 ? 11.719 2.705 8.078 1 98.12 97 ARG A N 1
ATOM 782 C CA . ARG A 1 97 ? 12.68 2.141 7.137 1 98.12 97 ARG A CA 1
ATOM 783 C C . ARG A 1 97 ? 11.969 1.533 5.93 1 98.12 97 ARG A C 1
ATOM 785 O O . ARG A 1 97 ? 12.609 0.998 5.027 1 98.12 97 ARG A O 1
ATOM 792 N N . ARG A 1 98 ? 10.648 1.602 5.953 1 98.25 98 ARG A N 1
ATOM 793 C CA . ARG A 1 98 ? 9.82 1.032 4.891 1 98.25 98 ARG A CA 1
ATOM 794 C C . ARG A 1 98 ? 8.852 2.066 4.336 1 98.25 98 ARG A C 1
ATOM 796 O O . ARG A 1 98 ? 8.766 3.186 4.848 1 98.25 98 ARG A O 1
ATOM 803 N N . HIS A 1 99 ? 8.117 1.709 3.27 1 98.44 99 HIS A N 1
ATOM 804 C CA . HIS A 1 99 ? 7.219 2.66 2.619 1 98.44 99 HIS A CA 1
ATOM 805 C C . HIS A 1 99 ? 6.195 3.217 3.604 1 98.44 99 HIS A C 1
ATOM 807 O O . HIS A 1 99 ? 6.02 4.434 3.699 1 98.44 99 HIS A O 1
ATOM 813 N N . SER A 1 100 ? 5.613 2.357 4.387 1 98.81 100 SER A N 1
ATOM 814 C CA . SER A 1 100 ? 4.539 2.771 5.285 1 98.81 100 SER A CA 1
ATOM 815 C C . SER A 1 100 ? 5.098 3.332 6.59 1 98.81 100 SER A C 1
ATOM 817 O O . SER A 1 100 ? 5.996 2.742 7.188 1 98.81 100 SER A O 1
ATOM 819 N N . GLY A 1 101 ? 4.488 4.414 7.047 1 98.88 101 GLY A N 1
ATOM 820 C CA . GLY A 1 101 ? 4.836 4.984 8.336 1 98.88 101 GLY A CA 1
ATOM 821 C C . GLY A 1 101 ? 4.473 4.086 9.5 1 98.88 101 GLY A C 1
ATOM 822 O O . GLY A 1 101 ? 4.941 4.293 10.625 1 98.88 101 GLY A O 1
ATOM 823 N N . PHE A 1 102 ? 3.703 3.057 9.242 1 98.88 102 PHE A N 1
ATOM 824 C CA . PHE A 1 102 ? 3.246 2.162 10.297 1 98.88 102 PHE A CA 1
ATOM 825 C C . PHE A 1 102 ? 4.148 0.94 10.398 1 98.88 102 PHE A C 1
ATOM 827 O O . PHE A 1 102 ? 4.102 0.208 11.391 1 98.88 102 PHE A O 1
ATOM 834 N N . ALA A 1 103 ? 4.938 0.605 9.312 1 98.5 103 ALA A N 1
ATOM 835 C CA . ALA A 1 103 ? 5.688 -0.646 9.242 1 98.5 103 ALA A CA 1
ATOM 836 C C . ALA A 1 103 ? 6.863 -0.631 10.211 1 98.5 103 ALA A C 1
ATOM 838 O O . ALA A 1 103 ? 7.871 0.035 9.969 1 98.5 103 ALA A O 1
ATOM 839 N N . HIS A 1 104 ? 6.762 -1.376 11.305 1 98 104 HIS A N 1
ATOM 840 C CA . HIS A 1 104 ? 7.812 -1.558 12.305 1 98 104 HIS A CA 1
ATOM 841 C C . HIS A 1 104 ? 8.156 -0.239 12.984 1 98 104 HIS A C 1
ATOM 843 O O . HIS A 1 104 ? 9.336 0.069 13.188 1 98 104 HIS A O 1
ATOM 849 N N . THR A 1 105 ? 7.199 0.636 13.312 1 98.75 105 THR A N 1
ATOM 850 C CA . THR A 1 105 ? 7.367 1.913 14 1 98.75 105 THR A CA 1
ATOM 851 C C . THR A 1 105 ? 6.418 2.016 15.188 1 98.75 105 THR A C 1
ATOM 853 O O . THR A 1 105 ? 5.617 1.111 15.43 1 98.75 105 THR A O 1
ATOM 856 N N . ASP A 1 106 ? 6.5 3.051 15.922 1 98.69 106 ASP A N 1
ATOM 857 C CA . ASP A 1 106 ? 5.602 3.225 17.062 1 98.69 106 ASP A CA 1
ATOM 858 C C . ASP A 1 106 ? 4.457 4.176 16.719 1 98.69 106 ASP A C 1
ATOM 860 O O . ASP A 1 106 ? 3.797 4.715 17.609 1 98.69 106 ASP A O 1
ATOM 864 N N . LEU A 1 107 ? 4.207 4.422 15.398 1 98.88 107 LEU A N 1
ATOM 865 C CA . LEU A 1 107 ? 3.178 5.363 14.977 1 98.88 107 LEU A CA 1
ATOM 866 C C . LEU A 1 107 ? 1.816 4.969 15.539 1 98.88 107 LEU A C 1
ATOM 868 O O . LEU A 1 107 ? 1.106 5.805 16.109 1 98.88 107 LEU A O 1
ATOM 872 N N . ASP A 1 108 ? 1.464 3.689 15.391 1 98.81 108 ASP A N 1
ATOM 873 C CA . ASP A 1 108 ? 0.162 3.246 15.875 1 98.81 108 ASP A CA 1
ATOM 874 C C . ASP A 1 108 ? 0.048 3.445 17.391 1 98.81 108 ASP A C 1
ATOM 876 O O . ASP A 1 108 ? -1.003 3.854 17.891 1 98.81 108 ASP A O 1
ATOM 880 N N . LEU A 1 109 ? 1.077 3.098 18.125 1 98.75 109 LEU A N 1
ATOM 881 C CA . LEU A 1 109 ? 1.091 3.285 19.562 1 98.75 109 LEU A CA 1
ATOM 882 C C . LEU A 1 109 ? 0.839 4.746 19.922 1 98.75 109 LEU A C 1
ATOM 884 O O . LEU A 1 109 ? -0.009 5.043 20.766 1 98.75 109 LEU A O 1
ATOM 888 N N . TYR A 1 110 ? 1.565 5.656 19.25 1 98.81 110 TYR A N 1
ATOM 889 C CA . TYR A 1 110 ? 1.402 7.09 19.5 1 98.81 110 TYR A CA 1
ATOM 890 C C . TYR A 1 110 ? -0.035 7.523 19.234 1 98.81 110 TYR A C 1
ATOM 892 O O . TYR A 1 110 ? -0.633 8.234 20.047 1 98.81 110 TYR A O 1
ATOM 900 N N . LEU A 1 111 ? -0.58 7.125 18.062 1 98.81 111 LEU A N 1
ATOM 901 C CA . LEU A 1 111 ? -1.924 7.535 17.672 1 98.81 111 LEU A CA 1
ATOM 902 C C . LEU A 1 111 ? -2.955 7.055 18.688 1 98.81 111 LEU A C 1
ATOM 904 O O . LEU A 1 111 ? -3.873 7.797 19.047 1 98.81 111 LEU A O 1
ATOM 908 N N . ARG A 1 112 ? -2.805 5.82 19.172 1 98.38 112 ARG A N 1
ATOM 909 C CA . ARG A 1 112 ? -3.717 5.266 20.156 1 98.38 112 ARG A CA 1
ATOM 910 C C . ARG A 1 112 ? -3.582 5.996 21.5 1 98.38 112 ARG A C 1
ATOM 912 O O . ARG A 1 112 ? -4.586 6.332 22.125 1 98.38 112 ARG A O 1
ATOM 919 N N . GLU A 1 113 ? -2.359 6.246 21.891 1 98.31 113 GLU A N 1
ATOM 920 C CA . GLU A 1 113 ? -2.113 6.941 23.156 1 98.31 113 GLU A CA 1
ATOM 921 C C . GLU A 1 113 ? -2.729 8.336 23.141 1 98.31 113 GLU A C 1
ATOM 923 O O . GLU A 1 113 ? -3.193 8.828 24.172 1 98.31 113 GLU A O 1
ATOM 928 N N . GLU A 1 114 ? -2.715 8.945 22.016 1 97.88 114 GLU A N 1
ATOM 929 C CA . GLU A 1 114 ? -3.203 10.32 21.875 1 97.88 114 GLU A CA 1
ATOM 930 C C . GLU A 1 114 ? -4.676 10.344 21.484 1 97.88 114 GLU A C 1
ATOM 932 O O . GLU A 1 114 ? -5.227 11.406 21.188 1 97.88 114 GLU A O 1
ATOM 937 N N . ALA A 1 115 ? -5.312 9.164 21.359 1 98 115 ALA A N 1
ATOM 938 C CA . ALA A 1 115 ? -6.727 9.008 21.047 1 98 115 ALA A CA 1
ATOM 939 C C . ALA A 1 115 ? -7.047 9.617 19.672 1 98 115 ALA A C 1
ATOM 941 O O . ALA A 1 115 ? -8.102 10.227 19.5 1 98 115 ALA A O 1
ATOM 942 N N . ILE A 1 116 ? -6.113 9.531 18.797 1 98.44 116 ILE A N 1
ATOM 943 C CA . ILE A 1 116 ? -6.316 9.992 17.438 1 98.44 116 ILE A CA 1
ATOM 944 C C . ILE A 1 116 ? -7.273 9.047 16.703 1 98.44 116 ILE A C 1
ATOM 946 O O . ILE A 1 116 ? -7.125 7.824 16.781 1 98.44 116 ILE A O 1
ATOM 950 N N . ASP A 1 117 ? -8.219 9.578 16.016 1 97.81 117 ASP A N 1
ATOM 951 C CA . ASP A 1 117 ? -9.156 8.727 15.281 1 97.81 117 ASP A CA 1
ATOM 952 C C . ASP A 1 117 ? -9.016 8.938 13.773 1 97.81 117 ASP A C 1
ATOM 954 O O . ASP A 1 117 ? -9.539 8.148 12.984 1 97.81 117 ASP A O 1
ATOM 958 N N . THR A 1 118 ? -8.367 10.055 13.312 1 98.56 118 THR A N 1
ATOM 959 C CA . THR A 1 118 ? -8.242 10.422 11.906 1 98.56 118 THR A CA 1
ATOM 960 C C . THR A 1 118 ? -6.781 10.688 11.539 1 98.56 118 THR A C 1
ATOM 962 O O . THR A 1 118 ? -6.102 11.461 12.219 1 98.56 118 THR A O 1
ATOM 965 N N . VAL A 1 119 ? -6.324 9.992 10.531 1 98.88 119 VAL A N 1
ATOM 966 C CA . VAL A 1 119 ? -4.98 10.195 9.992 1 98.88 119 VAL A CA 1
ATOM 967 C C . VAL A 1 119 ? -5.059 11.008 8.711 1 98.88 119 VAL A C 1
ATOM 969 O O . VAL A 1 119 ? -5.797 10.656 7.785 1 98.88 119 VAL A O 1
ATOM 972 N N . VAL A 1 120 ? -4.363 12.133 8.656 1 98.94 120 VAL A N 1
ATOM 973 C CA . VAL A 1 120 ? -4.262 13 7.484 1 98.94 120 VAL A CA 1
ATOM 974 C C . VAL A 1 120 ? -2.885 12.852 6.848 1 98.94 120 VAL A C 1
ATOM 976 O O . VAL A 1 120 ? -1.864 13.109 7.492 1 98.94 120 VAL A O 1
ATOM 979 N N . VAL A 1 121 ? -2.877 12.438 5.539 1 98.94 121 VAL A N 1
ATOM 980 C CA . VAL A 1 121 ? -1.578 12.141 4.941 1 98.94 121 VAL A CA 1
ATOM 981 C C . VAL A 1 121 ? -1.174 13.281 4.004 1 98.94 121 VAL A C 1
ATOM 983 O O . VAL A 1 121 ? -2.004 13.805 3.258 1 98.94 121 VAL A O 1
ATOM 986 N N . THR A 1 122 ? 0.052 13.711 4.117 1 98.94 122 THR A N 1
ATOM 987 C CA . THR A 1 122 ? 0.75 14.672 3.27 1 98.94 122 THR A CA 1
ATOM 988 C C . THR A 1 122 ? 2.18 14.219 2.998 1 98.94 122 THR A C 1
ATOM 990 O O . THR A 1 122 ? 2.646 13.234 3.584 1 98.94 122 THR A O 1
ATOM 993 N N . GLY A 1 123 ? 2.846 14.922 2.078 1 98.81 123 GLY A N 1
ATOM 994 C CA . GLY A 1 123 ? 4.258 14.672 1.824 1 98.81 123 GLY A CA 1
ATOM 995 C C . GLY A 1 123 ? 4.504 13.906 0.536 1 98.81 123 GLY A C 1
ATOM 996 O O . GLY A 1 123 ? 3.799 14.109 -0.455 1 98.81 123 GLY A O 1
ATOM 997 N N . VAL A 1 124 ? 5.629 13.086 0.546 1 98.38 124 VAL A N 1
ATOM 998 C CA . VAL A 1 124 ? 6.07 12.43 -0.679 1 98.38 124 VAL A CA 1
ATOM 999 C C . VAL A 1 124 ? 6.453 10.984 -0.38 1 98.38 124 VAL A C 1
ATOM 1001 O O . VAL A 1 124 ? 6.836 10.656 0.746 1 98.38 124 VAL A O 1
ATOM 1004 N N . TRP A 1 125 ? 6.453 10.156 -1.538 1 97.44 125 TRP A N 1
ATOM 1005 C CA . TRP A 1 125 ? 5.758 10.328 -2.809 1 97.44 125 TRP A CA 1
ATOM 1006 C C . TRP A 1 125 ? 4.293 9.914 -2.688 1 97.44 125 TRP A C 1
ATOM 1008 O O . TRP A 1 125 ? 3.979 8.906 -2.047 1 97.44 125 TRP A O 1
ATOM 1018 N N . THR A 1 126 ? 3.383 10.578 -3.352 1 98.69 126 THR A N 1
ATOM 1019 C CA . THR A 1 126 ? 1.946 10.344 -3.258 1 98.69 126 THR A CA 1
ATOM 1020 C C . THR A 1 126 ? 1.623 8.867 -3.453 1 98.69 126 THR A C 1
ATOM 1022 O O . THR A 1 126 ? 0.92 8.266 -2.637 1 98.69 126 THR A O 1
ATOM 1025 N N . ASN A 1 127 ? 2.207 8.25 -4.5 1 97.94 127 ASN A N 1
ATOM 1026 C CA . ASN A 1 127 ? 1.831 6.902 -4.906 1 97.94 127 ASN A CA 1
ATOM 1027 C C . ASN A 1 127 ? 2.709 5.848 -4.242 1 97.94 127 ASN A C 1
ATOM 1029 O O . ASN A 1 127 ? 2.582 4.656 -4.531 1 97.94 127 ASN A O 1
ATOM 1033 N N . VAL A 1 128 ? 3.668 6.215 -3.355 1 97.69 128 VAL A N 1
ATOM 1034 C CA . VAL A 1 128 ? 4.57 5.246 -2.742 1 97.69 128 VAL A CA 1
ATOM 1035 C C . VAL A 1 128 ? 4.383 5.25 -1.226 1 97.69 128 VAL A C 1
ATOM 1037 O O . VAL A 1 128 ? 3.516 4.551 -0.698 1 97.69 128 VAL A O 1
ATOM 1040 N N . CYS A 1 129 ? 5.113 6.152 -0.536 1 98.62 129 CYS A N 1
ATOM 1041 C CA . CYS A 1 129 ? 5.082 6.129 0.922 1 98.62 129 CYS A CA 1
ATOM 1042 C C . CYS A 1 129 ? 3.771 6.699 1.45 1 98.62 129 CYS A C 1
ATOM 1044 O O . CYS A 1 129 ? 3.25 6.23 2.465 1 98.62 129 CYS A O 1
ATOM 1046 N N . VAL A 1 130 ? 3.244 7.742 0.823 1 98.88 130 VAL A N 1
ATOM 1047 C CA . VAL A 1 130 ? 1.98 8.328 1.253 1 98.88 130 VAL A CA 1
ATOM 1048 C C . VAL A 1 130 ? 0.859 7.305 1.114 1 98.88 130 VAL A C 1
ATOM 1050 O O . VAL A 1 130 ? 0.133 7.035 2.074 1 98.88 130 VAL A O 1
ATOM 1053 N N . ARG A 1 131 ? 0.775 6.738 -0.038 1 98.69 131 ARG A N 1
ATOM 1054 C CA . ARG A 1 131 ? -0.257 5.746 -0.315 1 98.69 131 ARG A CA 1
ATOM 1055 C C . ARG A 1 131 ? -0.129 4.547 0.62 1 98.69 131 ARG A C 1
ATOM 1057 O O . ARG A 1 131 ? -1.128 4.059 1.149 1 98.69 131 ARG A O 1
ATOM 1064 N N . SER A 1 132 ? 1.066 4.043 0.815 1 98.81 132 SER A N 1
ATOM 1065 C CA . SER A 1 132 ? 1.288 2.887 1.677 1 98.81 132 SER A CA 1
ATOM 1066 C C . SER A 1 132 ? 0.896 3.189 3.119 1 98.81 132 SER A C 1
ATOM 1068 O O . SER A 1 132 ? 0.289 2.354 3.791 1 98.81 132 SER A O 1
ATOM 1070 N N . THR A 1 133 ? 1.22 4.375 3.576 1 98.94 133 THR A N 1
ATOM 1071 C CA . THR A 1 133 ? 0.866 4.785 4.93 1 98.94 133 THR A CA 1
ATOM 1072 C C . THR A 1 133 ? -0.648 4.902 5.086 1 98.94 133 THR A C 1
ATOM 1074 O O . THR A 1 133 ? -1.211 4.465 6.09 1 98.94 133 THR A O 1
ATOM 1077 N N . ALA A 1 134 ? -1.281 5.465 4.074 1 98.88 134 ALA A N 1
ATOM 1078 C CA . ALA A 1 134 ? -2.734 5.602 4.09 1 98.88 134 ALA A CA 1
ATOM 1079 C C . ALA A 1 134 ? -3.414 4.234 4.148 1 98.88 134 ALA A C 1
ATOM 1081 O O . ALA A 1 134 ? -4.371 4.043 4.898 1 98.88 134 ALA A O 1
ATOM 1082 N N . THR A 1 135 ? -2.934 3.311 3.387 1 98.69 135 THR A N 1
ATOM 1083 C CA . THR A 1 135 ? -3.506 1.97 3.35 1 98.69 135 THR A CA 1
ATOM 1084 C C . THR A 1 135 ? -3.377 1.29 4.711 1 98.69 135 THR A C 1
ATOM 1086 O O . THR A 1 135 ? -4.324 0.66 5.188 1 98.69 135 THR A O 1
ATOM 1089 N N . ASP A 1 136 ? -2.229 1.424 5.332 1 98.81 136 ASP A N 1
ATOM 1090 C CA . ASP A 1 136 ? -2.016 0.801 6.637 1 98.81 136 ASP A CA 1
ATOM 1091 C C . ASP A 1 136 ? -2.846 1.49 7.719 1 98.81 136 ASP A C 1
ATOM 1093 O O . ASP A 1 136 ? -3.299 0.846 8.664 1 98.81 136 ASP A O 1
ATOM 1097 N N . ALA A 1 137 ? -3.029 2.803 7.559 1 98.81 137 ALA A N 1
ATOM 1098 C CA . ALA A 1 137 ? -3.932 3.492 8.477 1 98.81 137 ALA A CA 1
ATOM 1099 C C . ALA A 1 137 ? -5.348 2.928 8.383 1 98.81 137 ALA A C 1
ATOM 1101 O O . ALA A 1 137 ? -5.969 2.623 9.406 1 98.81 137 ALA A O 1
ATOM 1102 N N . LEU A 1 138 ? -5.809 2.775 7.16 1 98.5 138 LEU A N 1
ATOM 1103 C CA . LEU A 1 138 ? -7.137 2.211 6.938 1 98.5 138 LEU A CA 1
ATOM 1104 C C . LEU A 1 138 ? -7.246 0.822 7.555 1 98.5 138 LEU A C 1
ATOM 1106 O O . LEU A 1 138 ? -8.258 0.492 8.18 1 98.5 138 LEU A O 1
ATOM 1110 N N . ALA A 1 139 ? -6.219 0.026 7.371 1 98.31 139 ALA A N 1
ATOM 1111 C CA . ALA A 1 139 ? -6.219 -1.345 7.875 1 98.31 139 ALA A CA 1
ATOM 1112 C C . ALA A 1 139 ? -6.344 -1.371 9.398 1 98.31 139 ALA A C 1
ATOM 1114 O O . ALA A 1 139 ? -6.762 -2.377 9.969 1 98.31 139 ALA A O 1
ATOM 1115 N N . ARG A 1 140 ? -6.023 -0.298 10.023 1 98.06 140 ARG A N 1
ATOM 1116 C CA . ARG A 1 140 ? -6.086 -0.198 11.477 1 98.06 140 ARG A CA 1
ATOM 1117 C C . ARG A 1 140 ? -7.332 0.561 11.922 1 98.06 140 ARG A C 1
ATOM 1119 O O . ARG A 1 140 ? -7.445 0.945 13.094 1 98.06 140 ARG A O 1
ATOM 1126 N N . ALA A 1 141 ? -8.258 0.87 11 1 96.94 141 ALA A N 1
ATOM 1127 C CA . ALA A 1 141 ? -9.609 1.389 11.203 1 96.94 141 ALA A CA 1
ATOM 1128 C C . ALA A 1 141 ? -9.586 2.887 11.492 1 96.94 141 ALA A C 1
ATOM 1130 O O . ALA A 1 141 ? -10.531 3.432 12.07 1 96.94 141 ALA A O 1
ATOM 1131 N N . TYR A 1 142 ? -8.477 3.545 11.164 1 98.19 142 TYR A N 1
ATOM 1132 C CA . TYR A 1 142 ? -8.492 5.004 11.195 1 98.19 142 TYR A CA 1
ATOM 1133 C C . TYR A 1 142 ? -9.312 5.559 10.031 1 98.19 142 TYR A C 1
ATOM 1135 O O . TYR A 1 142 ? -9.391 4.941 8.969 1 98.19 142 TYR A O 1
ATOM 1143 N N . LYS A 1 143 ? -9.93 6.711 10.289 1 98.25 143 LYS A N 1
ATOM 1144 C CA . LYS A 1 143 ? -10.359 7.543 9.172 1 98.25 143 LYS A CA 1
ATOM 1145 C C . LYS A 1 143 ? -9.164 8.188 8.469 1 98.25 143 LYS A C 1
ATOM 1147 O O . LYS A 1 143 ? -8.195 8.578 9.125 1 98.25 143 LYS A O 1
ATOM 1152 N N . VAL A 1 144 ? -9.242 8.242 7.145 1 98.81 144 VAL A N 1
ATOM 1153 C CA . VAL A 1 144 ? -8.062 8.734 6.441 1 98.81 144 VAL A CA 1
ATOM 1154 C C . VAL A 1 144 ? -8.461 9.883 5.516 1 98.81 144 VAL A C 1
ATOM 1156 O O . VAL A 1 144 ? -9.453 9.789 4.785 1 98.81 144 VAL A O 1
ATOM 1159 N N . ILE A 1 145 ? -7.715 10.961 5.582 1 98.88 145 ILE A N 1
ATOM 1160 C CA . ILE A 1 145 ? -7.836 12.109 4.691 1 98.88 145 ILE A CA 1
ATOM 1161 C C . ILE A 1 145 ? -6.523 12.312 3.936 1 98.88 145 ILE A C 1
ATOM 1163 O O . ILE A 1 145 ? -5.441 12.211 4.52 1 98.88 145 ILE A O 1
ATOM 1167 N N . THR A 1 146 ? -6.613 12.492 2.637 1 98.94 146 THR A N 1
ATOM 1168 C CA . THR A 1 146 ? -5.469 12.891 1.819 1 98.94 146 THR A CA 1
ATOM 1169 C C . THR A 1 146 ? -5.574 14.359 1.416 1 98.94 146 THR A C 1
ATOM 1171 O O . THR A 1 146 ? -6.555 14.766 0.796 1 98.94 146 THR A O 1
ATOM 1174 N N . LEU A 1 147 ? -4.582 15.125 1.806 1 98.94 147 LEU A N 1
ATOM 1175 C CA . LEU A 1 147 ? -4.543 16.5 1.331 1 98.94 147 LEU A CA 1
ATOM 1176 C C . LEU A 1 147 ? -3.834 16.594 -0.016 1 98.94 147 LEU A C 1
ATOM 1178 O O . LEU A 1 147 ? -2.604 16.547 -0.079 1 98.94 147 LEU A O 1
ATOM 1182 N N . SER A 1 148 ? -4.59 16.781 -1.031 1 98.88 148 SER A N 1
ATOM 1183 C CA . SER A 1 148 ? -4.121 16.641 -2.406 1 98.88 148 SER A CA 1
ATOM 1184 C C . SER A 1 148 ? -3.004 17.625 -2.713 1 98.88 148 SER A C 1
ATOM 1186 O O . SER A 1 148 ? -2.029 17.281 -3.385 1 98.88 148 SER A O 1
ATOM 1188 N N . ASP A 1 149 ? -3.104 18.844 -2.24 1 98.88 149 ASP A N 1
ATOM 1189 C CA . ASP A 1 149 ? -2.119 19.891 -2.516 1 98.88 149 ASP A CA 1
ATOM 1190 C C . ASP A 1 149 ? -1.01 19.891 -1.467 1 98.88 149 ASP A C 1
ATOM 1192 O O . ASP A 1 149 ? -0.152 20.766 -1.459 1 98.88 149 ASP A O 1
ATOM 1196 N N . GLY A 1 150 ? -1.021 18.922 -0.557 1 98.88 150 GLY A N 1
ATOM 1197 C CA . GLY A 1 150 ? 0.052 18.688 0.393 1 98.88 150 GLY A CA 1
ATOM 1198 C C . GLY A 1 150 ? 0.857 17.438 0.073 1 98.88 150 GLY A C 1
ATOM 1199 O O . GLY A 1 150 ? 1.712 17.031 0.86 1 98.88 150 GLY A O 1
ATOM 1200 N N . CYS A 1 151 ? 0.537 16.797 -1.039 1 98.88 151 CYS A N 1
ATOM 1201 C CA . CYS A 1 151 ? 1.252 15.609 -1.51 1 98.88 151 CYS A CA 1
ATOM 1202 C C . CYS A 1 151 ? 1.857 15.852 -2.887 1 98.88 151 CYS A C 1
ATOM 1204 O O . CYS A 1 151 ? 1.375 16.703 -3.641 1 98.88 151 CYS A O 1
ATOM 1206 N N . ALA A 1 152 ? 2.885 15.148 -3.123 1 98.5 152 ALA A N 1
ATOM 1207 C CA . ALA A 1 152 ? 3.504 15.203 -4.445 1 98.5 152 ALA A CA 1
ATOM 1208 C C . ALA A 1 152 ? 4.27 13.914 -4.742 1 98.5 152 ALA A C 1
ATOM 1210 O O . ALA A 1 152 ? 4.508 13.102 -3.846 1 98.5 152 ALA A O 1
ATOM 1211 N N . SER A 1 153 ? 4.57 13.75 -5.973 1 97.19 153 SER A N 1
ATOM 1212 C CA . SER A 1 153 ? 5.359 12.609 -6.426 1 97.19 153 SER A CA 1
ATOM 1213 C C . SER A 1 153 ? 6.422 13.039 -7.434 1 97.19 153 SER A C 1
ATOM 1215 O O . SER A 1 153 ? 6.57 14.227 -7.719 1 97.19 153 SER A O 1
ATOM 1217 N N . LYS A 1 154 ? 7.199 12.086 -7.887 1 95.25 154 LYS A N 1
ATOM 1218 C CA . LYS A 1 154 ? 8.305 12.32 -8.812 1 95.25 154 LYS A CA 1
ATOM 1219 C C . LYS A 1 154 ? 7.82 13.008 -10.086 1 95.25 154 LYS A C 1
ATOM 1221 O O . LYS A 1 154 ? 8.5 13.883 -10.617 1 95.25 154 LYS A O 1
ATOM 1226 N N . THR A 1 155 ? 6.699 12.609 -10.609 1 95.69 155 THR A N 1
ATOM 1227 C CA . THR A 1 155 ? 6.066 13.258 -11.75 1 95.69 155 THR A CA 1
ATOM 1228 C C . THR A 1 155 ? 4.617 13.617 -11.445 1 95.69 155 THR A C 1
ATOM 1230 O O . THR A 1 155 ? 4.02 13.055 -10.516 1 95.69 155 THR A O 1
ATOM 1233 N N . GLU A 1 156 ? 4.086 14.539 -12.227 1 96.69 156 GLU A N 1
ATOM 1234 C CA . GLU A 1 156 ? 2.684 14.906 -12.07 1 96.69 156 GLU A CA 1
ATOM 1235 C C . GLU A 1 156 ? 1.762 13.727 -12.328 1 96.69 156 GLU A C 1
ATOM 1237 O O . GLU A 1 156 ? 0.729 13.578 -11.672 1 96.69 156 GLU A O 1
ATOM 1242 N N . GLU A 1 157 ? 2.119 12.906 -13.281 1 96 157 GLU A N 1
ATOM 1243 C CA . GLU A 1 157 ? 1.331 11.719 -13.602 1 96 157 GLU A CA 1
ATOM 1244 C C . GLU A 1 157 ? 1.284 10.75 -12.414 1 96 157 GLU A C 1
ATOM 1246 O O . GLU A 1 157 ? 0.213 10.266 -12.055 1 96 157 GLU A O 1
ATOM 1251 N N . MET A 1 158 ? 2.418 10.516 -11.758 1 96.88 158 MET A N 1
ATOM 1252 C CA . MET A 1 158 ? 2.492 9.633 -10.594 1 96.88 158 MET A CA 1
ATOM 1253 C C . MET A 1 158 ? 1.666 10.195 -9.438 1 96.88 158 MET A C 1
ATOM 1255 O O . MET A 1 158 ? 1.034 9.438 -8.695 1 96.88 158 MET A O 1
ATOM 1259 N N . HIS A 1 159 ? 1.706 11.5 -9.352 1 98.06 159 HIS A N 1
ATOM 1260 C CA . HIS A 1 159 ? 0.909 12.164 -8.328 1 98.06 159 HIS A CA 1
ATOM 1261 C C . HIS A 1 159 ? -0.583 11.961 -8.57 1 98.06 159 HIS A C 1
ATOM 1263 O O . HIS A 1 159 ? -1.317 11.555 -7.672 1 98.06 159 HIS A O 1
ATOM 1269 N N . GLN A 1 160 ? -1.005 12.164 -9.781 1 97.56 160 GLN A N 1
ATOM 1270 C CA . GLN A 1 160 ? -2.424 12.109 -10.109 1 97.56 160 GLN A CA 1
ATOM 1271 C C . GLN A 1 160 ? -2.965 10.688 -9.984 1 97.56 160 GLN A C 1
ATOM 1273 O O . GLN A 1 160 ? -4.066 10.484 -9.469 1 97.56 160 GLN A O 1
ATOM 1278 N N . TYR A 1 161 ? -2.246 9.742 -10.398 1 96.38 161 TYR A N 1
ATOM 1279 C CA . TYR A 1 161 ? -2.762 8.383 -10.258 1 96.38 161 TYR A CA 1
ATOM 1280 C C . TYR A 1 161 ? -2.713 7.922 -8.805 1 96.38 161 TYR A C 1
ATOM 1282 O O . TYR A 1 161 ? -3.574 7.16 -8.359 1 96.38 161 TYR A O 1
ATOM 1290 N N . GLY A 1 162 ? -1.705 8.422 -8.062 1 97.81 162 GLY A N 1
ATOM 1291 C CA . GLY A 1 162 ? -1.715 8.188 -6.629 1 97.81 162 GLY A CA 1
ATOM 1292 C C . GLY A 1 162 ? -2.957 8.727 -5.941 1 97.81 162 GLY A C 1
ATOM 1293 O O . GLY A 1 162 ? -3.557 8.047 -5.109 1 97.81 162 GLY A O 1
ATOM 1294 N N . LEU A 1 163 ? -3.336 9.922 -6.34 1 98.44 163 LEU A N 1
ATOM 1295 C CA . LEU A 1 163 ? -4.535 10.531 -5.773 1 98.44 163 LEU A CA 1
ATOM 1296 C C . LEU A 1 163 ? -5.781 9.742 -6.172 1 98.44 163 LEU A C 1
ATOM 1298 O O . LEU A 1 163 ? -6.699 9.586 -5.363 1 98.44 163 LEU A O 1
ATOM 1302 N N . ASN A 1 164 ? -5.797 9.328 -7.402 1 97.31 164 ASN A N 1
ATOM 1303 C CA . ASN A 1 164 ? -6.914 8.508 -7.855 1 97.31 164 ASN A CA 1
ATOM 1304 C C . ASN A 1 164 ? -7.043 7.23 -7.027 1 97.31 164 ASN A C 1
ATOM 1306 O O . ASN A 1 164 ? -8.141 6.867 -6.613 1 97.31 164 ASN A O 1
ATOM 1310 N N . ASP A 1 165 ? -6 6.586 -6.777 1 97.19 165 ASP A N 1
ATOM 1311 C CA . ASP A 1 165 ? -6.012 5.367 -5.969 1 97.19 165 ASP A CA 1
ATOM 1312 C C . ASP A 1 165 ? -6.453 5.664 -4.539 1 97.19 165 ASP A C 1
ATOM 1314 O O . ASP A 1 165 ? -7.27 4.938 -3.973 1 97.19 165 ASP A O 1
ATOM 1318 N N . LEU A 1 166 ? -5.855 6.723 -4.027 1 98.5 166 LEU A N 1
ATOM 1319 C CA . LEU A 1 166 ? -6.176 7.098 -2.656 1 98.5 166 LEU A CA 1
ATOM 1320 C C . LEU A 1 166 ? -7.66 7.434 -2.516 1 98.5 166 LEU A C 1
ATOM 1322 O O . LEU A 1 166 ? -8.273 7.137 -1.487 1 98.5 166 LEU A O 1
ATOM 1326 N N . SER A 1 167 ? -8.234 7.973 -3.557 1 98.19 167 SER A N 1
ATOM 1327 C CA . SER A 1 167 ? -9.641 8.359 -3.51 1 98.19 167 SER A CA 1
ATOM 1328 C C . SER A 1 167 ? -10.547 7.141 -3.387 1 98.19 167 SER A C 1
ATOM 1330 O O . SER A 1 167 ? -11.727 7.27 -3.051 1 98.19 167 SER A O 1
ATOM 1332 N N . ILE A 1 168 ? -10.023 5.984 -3.633 1 97.31 168 ILE A N 1
ATOM 1333 C CA . ILE A 1 168 ? -10.789 4.75 -3.523 1 97.31 168 ILE A CA 1
ATOM 1334 C C . ILE A 1 168 ? -11.164 4.5 -2.062 1 97.31 168 ILE A C 1
ATOM 1336 O O . ILE A 1 168 ? -12.219 3.941 -1.77 1 97.31 168 ILE A O 1
ATOM 1340 N N . PHE A 1 169 ? -10.289 5.023 -1.118 1 97.62 169 PHE A N 1
ATOM 1341 C CA . PHE A 1 169 ? -10.562 4.598 0.25 1 97.62 169 PHE A CA 1
ATOM 1342 C C . PHE A 1 169 ? -10.312 5.738 1.231 1 97.62 169 PHE A C 1
ATOM 1344 O O . PHE A 1 169 ? -10.539 5.586 2.434 1 97.62 169 PHE A O 1
ATOM 1351 N N . THR A 1 170 ? -9.844 6.914 0.779 1 98.56 170 THR A N 1
ATOM 1352 C CA . THR A 1 170 ? -9.633 8.062 1.649 1 98.56 170 THR A CA 1
ATOM 1353 C C . THR A 1 170 ? -10.5 9.242 1.217 1 98.56 170 THR A C 1
ATOM 1355 O O . THR A 1 170 ? -11.055 9.242 0.116 1 98.56 170 THR A O 1
ATOM 1358 N N . LYS A 1 171 ? -10.688 10.203 2.08 1 98.5 171 LYS A N 1
ATOM 1359 C CA . LYS A 1 171 ? -11.234 11.508 1.697 1 98.5 171 LYS A CA 1
ATOM 1360 C C . LYS A 1 171 ? -10.141 12.414 1.136 1 98.5 171 LYS A C 1
ATOM 1362 O O . LYS A 1 171 ? -9.188 12.758 1.837 1 98.5 171 LYS A O 1
ATOM 1367 N N . VAL A 1 172 ? -10.281 12.734 -0.129 1 98.62 172 VAL A N 1
ATOM 1368 C CA . VAL A 1 172 ? -9.312 13.633 -0.752 1 98.62 172 VAL A CA 1
ATOM 1369 C C . VAL A 1 172 ? -9.844 15.062 -0.726 1 98.62 172 VAL A C 1
ATOM 1371 O O . VAL A 1 172 ? -10.992 15.312 -1.091 1 98.62 172 VAL A O 1
ATOM 1374 N N . MET A 1 173 ? -9.055 15.969 -0.226 1 98.75 173 MET A N 1
ATOM 1375 C CA . MET A 1 173 ? -9.43 17.375 -0.205 1 98.75 173 MET A CA 1
ATOM 1376 C C . MET A 1 173 ? -8.188 18.266 -0.203 1 98.75 173 MET A C 1
ATOM 1378 O O . MET A 1 173 ? -7.066 17.781 -0.092 1 98.75 173 MET A O 1
ATOM 1382 N N . THR A 1 174 ? -8.359 19.562 -0.377 1 98.81 174 THR A N 1
ATOM 1383 C CA . THR A 1 174 ? -7.25 20.5 -0.337 1 98.81 174 THR A CA 1
ATOM 1384 C C . THR A 1 174 ? -6.98 20.969 1.093 1 98.81 174 THR A C 1
ATOM 1386 O O . THR A 1 174 ? -7.824 20.781 1.975 1 98.81 174 THR A O 1
ATOM 1389 N N . ILE A 1 175 ? -5.832 21.547 1.273 1 98.88 175 ILE A N 1
ATOM 1390 C CA . ILE A 1 175 ? -5.477 22.109 2.574 1 98.88 175 ILE A CA 1
ATOM 1391 C C . ILE A 1 175 ? -6.473 23.203 2.955 1 98.88 175 ILE A C 1
ATOM 1393 O O . ILE A 1 175 ? -6.922 23.266 4.102 1 98.88 175 ILE A O 1
ATOM 1397 N N . ASP A 1 176 ? -6.887 24 2 1 98.81 176 ASP A N 1
ATOM 1398 C CA . ASP A 1 176 ? -7.848 25.062 2.271 1 98.81 176 ASP A CA 1
ATOM 1399 C C . ASP A 1 176 ? -9.188 24.484 2.721 1 98.81 176 ASP A C 1
ATOM 1401 O O . ASP A 1 176 ? -9.812 25 3.65 1 98.81 176 ASP A O 1
ATOM 1405 N N . GLU A 1 177 ? -9.664 23.453 2.068 1 98.69 177 GLU A N 1
ATOM 1406 C CA . GLU A 1 177 ? -10.906 22.797 2.455 1 98.69 177 GLU A CA 1
ATOM 1407 C C . GLU A 1 177 ? -10.812 22.203 3.857 1 98.69 177 GLU A C 1
ATOM 1409 O O . GLU A 1 177 ? -11.766 22.297 4.641 1 98.69 177 GLU A O 1
ATOM 1414 N N . TYR A 1 178 ? -9.727 21.641 4.191 1 98.69 178 TYR A N 1
ATOM 1415 C CA . TYR A 1 178 ? -9.484 21.031 5.5 1 98.69 178 TYR A CA 1
ATOM 1416 C C . TYR A 1 178 ? -9.547 22.094 6.602 1 98.69 178 TYR A C 1
ATOM 1418 O O . TYR A 1 178 ? -10.258 21.922 7.598 1 98.69 178 TYR A O 1
ATOM 1426 N N . ILE A 1 179 ? -8.797 23.188 6.371 1 98.44 179 ILE A N 1
ATOM 1427 C CA . ILE A 1 179 ? -8.742 24.281 7.336 1 98.44 179 ILE A CA 1
ATOM 1428 C C . ILE A 1 179 ? -10.133 24.891 7.496 1 98.44 179 ILE A C 1
ATOM 1430 O O . ILE A 1 179 ? -10.586 25.141 8.617 1 98.44 179 ILE A O 1
ATOM 1434 N N . LYS A 1 180 ? -10.789 25.047 6.371 1 98.19 180 LYS A N 1
ATOM 1435 C CA . LYS A 1 180 ? -12.125 25.641 6.391 1 98.19 180 LYS A CA 1
ATOM 1436 C C . LYS A 1 180 ? -13.094 24.797 7.211 1 98.19 180 LYS A C 1
ATOM 1438 O O . LYS A 1 180 ? -13.906 25.328 7.965 1 98.19 180 LYS A O 1
ATOM 1443 N N . ALA A 1 181 ? -13.047 23.484 7.043 1 97.44 181 ALA A N 1
ATOM 1444 C CA . ALA A 1 181 ? -13.922 22.594 7.805 1 97.44 181 ALA A CA 1
ATOM 1445 C C . ALA A 1 181 ? -13.727 22.797 9.305 1 97.44 181 ALA A C 1
ATOM 1447 O O . ALA A 1 181 ? -14.695 22.906 10.055 1 97.44 181 ALA A O 1
ATOM 1448 N N . TRP A 1 182 ? -12.469 22.859 9.75 1 95.94 182 TRP A N 1
ATOM 1449 C CA . TRP A 1 182 ? -12.18 23.031 11.172 1 95.94 182 TRP A CA 1
ATOM 1450 C C . TRP A 1 182 ? -12.641 24.406 11.656 1 95.94 182 TRP A C 1
ATOM 1452 O O . TRP A 1 182 ? -13.18 24.531 12.758 1 95.94 182 TRP A O 1
ATOM 1462 N N . LYS A 1 183 ? -12.438 25.406 10.82 1 95.5 183 LYS A N 1
ATOM 1463 C CA . LYS A 1 183 ? -12.852 26.766 11.195 1 95.5 183 LYS A CA 1
ATOM 1464 C C . LYS A 1 183 ? -14.367 26.844 11.352 1 95.5 183 LYS A C 1
ATOM 1466 O O . LYS A 1 183 ? -14.875 27.625 12.164 1 95.5 183 LYS A O 1
ATOM 1471 N N . ASN A 1 184 ? -15.062 26.016 10.602 1 95.75 184 ASN A N 1
ATOM 1472 C CA . ASN A 1 184 ? -16.516 25.969 10.68 1 95.75 184 ASN A CA 1
ATOM 1473 C C . ASN A 1 184 ? -16.984 25 11.766 1 95.75 184 ASN A C 1
ATOM 1475 O O . ASN A 1 184 ? -18.172 24.672 11.852 1 95.75 184 ASN A O 1
ATOM 1479 N N . SER A 1 185 ? -16.062 24.438 12.562 1 93.69 185 SER A N 1
ATOM 1480 C CA . SER A 1 185 ? -16.344 23.469 13.617 1 93.69 185 SER A CA 1
ATOM 1481 C C . SER A 1 185 ? -16.984 22.203 13.055 1 93.69 185 SER A C 1
ATOM 1483 O O . SER A 1 185 ? -17.922 21.656 13.648 1 93.69 185 SER A O 1
ATOM 1485 N N . GLU A 1 186 ? -16.516 21.922 11.828 1 93.44 186 GLU A N 1
ATOM 1486 C CA . GLU A 1 186 ? -16.953 20.688 11.172 1 93.44 186 GLU A CA 1
ATOM 1487 C C . GLU A 1 186 ? -15.812 19.672 11.109 1 93.44 186 GLU A C 1
ATOM 1489 O O . GLU A 1 186 ? -14.656 20.031 10.883 1 93.44 186 GLU A O 1
ATOM 1494 N N . ASP A 1 187 ? -16.156 18.406 11.375 1 93.5 187 ASP A N 1
ATOM 1495 C CA . ASP A 1 187 ? -15.172 17.359 11.125 1 93.5 187 ASP A CA 1
ATOM 1496 C C . ASP A 1 187 ? -14.852 17.25 9.641 1 93.5 187 ASP A C 1
ATOM 1498 O O . ASP A 1 187 ? -15.742 17 8.82 1 93.5 187 ASP A O 1
ATOM 1502 N N . PRO A 1 188 ? -13.609 17.406 9.32 1 95.5 188 PRO A N 1
ATOM 1503 C CA . PRO A 1 188 ? -13.258 17.328 7.898 1 95.5 188 PRO A CA 1
ATOM 1504 C C . PRO A 1 188 ? -13.594 15.969 7.281 1 95.5 188 PRO A C 1
ATOM 1506 O O . PRO A 1 188 ? -13.758 15.859 6.062 1 95.5 188 PRO A O 1
ATOM 1509 N N . TRP A 1 189 ? -13.688 14.945 8.102 1 95.38 189 TRP A N 1
ATOM 1510 C CA . TRP A 1 189 ? -14.062 13.625 7.594 1 95.38 189 TRP A CA 1
ATOM 1511 C C . TRP A 1 189 ? -15.57 13.414 7.707 1 95.38 189 TRP A C 1
ATOM 1513 O O . TRP A 1 189 ? -16.062 12.953 8.742 1 95.38 189 TRP A O 1
ATOM 1523 N N . ILE A 1 190 ? -16.312 13.719 6.797 1 89 190 ILE A N 1
ATOM 1524 C CA . ILE A 1 190 ? -17.75 13.5 6.746 1 89 190 ILE A CA 1
ATOM 1525 C C . ILE A 1 190 ? -18.062 12.32 5.828 1 89 190 ILE A C 1
ATOM 1527 O O . ILE A 1 190 ? -19.094 12.297 5.168 1 89 190 ILE A O 1
ATOM 1531 N N . GLY A 1 191 ? -17.172 11.484 5.645 1 90 191 GLY A N 1
ATOM 1532 C CA . GLY A 1 191 ? -17.203 10.367 4.711 1 90 191 GLY A CA 1
ATOM 1533 C C . GLY A 1 191 ? -16.078 10.414 3.691 1 90 191 GLY A C 1
ATOM 1534 O O . GLY A 1 191 ? -15.586 11.484 3.35 1 90 191 GLY A O 1
ATOM 1535 N N . GLY A 1 192 ? -15.688 9.312 3.316 1 92.5 192 GLY A N 1
ATOM 1536 C CA . GLY A 1 192 ? -14.617 9.219 2.34 1 92.5 192 GLY A CA 1
ATOM 1537 C C . GLY A 1 192 ? -14.664 7.938 1.526 1 92.5 192 GLY A C 1
ATOM 1538 O O . GLY A 1 192 ? -15.609 7.156 1.645 1 92.5 192 GLY A O 1
ATOM 1539 N N . GLY A 1 193 ? -13.648 7.898 0.722 1 95.44 193 GLY A N 1
ATOM 1540 C CA . GLY A 1 193 ? -13.539 6.707 -0.108 1 95.44 193 GLY A CA 1
ATOM 1541 C C . GLY A 1 193 ? -14.484 6.723 -1.298 1 95.44 193 GLY A C 1
ATOM 1542 O O . GLY A 1 193 ? -14.867 7.793 -1.775 1 95.44 193 GLY A O 1
ATOM 1543 N N . ASP A 1 194 ? -14.695 5.578 -1.837 1 95.44 194 ASP A N 1
ATOM 1544 C CA . ASP A 1 194 ? -15.484 5.391 -3.051 1 95.44 194 ASP A CA 1
ATOM 1545 C C . ASP A 1 194 ? -16.641 4.418 -2.811 1 95.44 194 ASP A C 1
ATOM 1547 O O . ASP A 1 194 ? -16.672 3.334 -3.398 1 95.44 194 ASP A O 1
ATOM 1551 N N . THR A 1 195 ? -17.641 4.816 -2.084 1 92.88 195 THR A N 1
ATOM 1552 C CA . THR A 1 195 ? -18.719 3.963 -1.61 1 92.88 195 THR A CA 1
ATOM 1553 C C . THR A 1 195 ? -19.656 3.576 -2.76 1 92.88 195 THR A C 1
ATOM 1555 O O . THR A 1 195 ? -20.469 2.666 -2.623 1 92.88 195 THR A O 1
ATOM 1558 N N . GLN A 1 196 ? -19.5 4.211 -3.887 1 92.19 196 GLN A N 1
ATOM 1559 C CA . GLN A 1 196 ? -20.344 3.906 -5.043 1 92.19 196 GLN A CA 1
ATOM 1560 C C . GLN A 1 196 ? -19.531 3.258 -6.156 1 92.19 196 GLN A C 1
ATOM 1562 O O . GLN A 1 196 ? -20.031 3.039 -7.258 1 92.19 196 GLN A O 1
ATOM 1567 N N . ASN A 1 197 ? -18.266 3.008 -5.879 1 91.88 197 ASN A N 1
ATOM 1568 C CA . ASN A 1 197 ? -17.359 2.379 -6.824 1 91.88 197 ASN A CA 1
ATOM 1569 C C . ASN A 1 197 ? -17.297 3.143 -8.148 1 91.88 197 ASN A C 1
ATOM 1571 O O . ASN A 1 197 ? -17.5 2.559 -9.211 1 91.88 197 ASN A O 1
ATOM 1575 N N . LYS A 1 198 ? -17.047 4.453 -8.07 1 92.56 198 LYS A N 1
ATOM 1576 C CA . LYS A 1 198 ? -17.141 5.316 -9.242 1 92.56 198 LYS A CA 1
ATOM 1577 C C . LYS A 1 198 ? -15.758 5.676 -9.773 1 92.56 198 LYS A C 1
ATOM 1579 O O . LYS A 1 198 ? -15.633 6.199 -10.883 1 92.56 198 LYS A O 1
ATOM 1584 N N . VAL A 1 199 ? -14.727 5.383 -9.008 1 89.62 199 VAL A N 1
ATOM 1585 C CA . VAL A 1 199 ? -13.383 5.773 -9.43 1 89.62 199 VAL A CA 1
ATOM 1586 C C . VAL A 1 199 ? -13.008 5.039 -10.711 1 89.62 199 VAL A C 1
ATOM 1588 O O . VAL A 1 199 ? -13.273 3.844 -10.852 1 89.62 199 VAL A O 1
ATOM 1591 N N . LYS A 1 200 ? -12.453 5.816 -11.742 1 83.12 200 LYS A N 1
ATOM 1592 C CA . LYS A 1 200 ? -12.078 5.254 -13.039 1 83.12 200 LYS A CA 1
ATOM 1593 C C . LYS A 1 200 ? -10.664 5.684 -13.43 1 83.12 200 LYS A C 1
ATOM 1595 O O . LYS A 1 200 ? -10.211 6.766 -13.055 1 83.12 200 LYS A O 1
ATOM 1600 N N . MET B 1 1 ? 17.719 -23.359 -1.415 1 75.25 1 MET B N 1
ATOM 1601 C CA . MET B 1 1 ? 17 -23.234 -2.68 1 75.25 1 MET B CA 1
ATOM 1602 C C . MET B 1 1 ? 15.852 -22.234 -2.564 1 75.25 1 MET B C 1
ATOM 1604 O O . MET B 1 1 ? 15.297 -22.031 -1.481 1 75.25 1 MET B O 1
ATOM 1608 N N . SER B 1 2 ? 15.555 -21.391 -3.641 1 91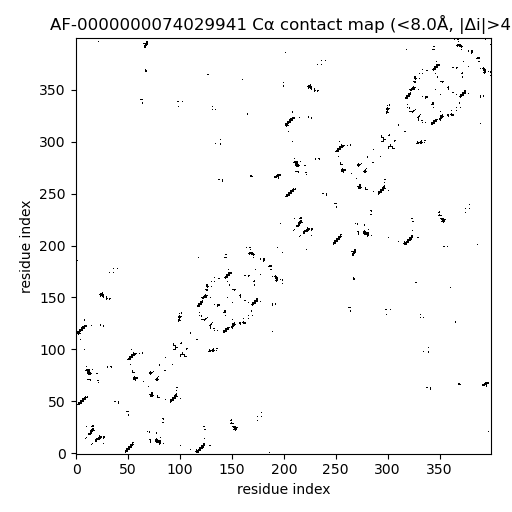.25 2 SER B N 1
ATOM 1609 C CA . SER B 1 2 ? 14.508 -20.391 -3.635 1 91.25 2 SER B CA 1
ATOM 1610 C C . SER B 1 2 ? 13.125 -21.016 -3.479 1 91.25 2 SER B C 1
ATOM 1612 O O . SER B 1 2 ? 12.844 -22.062 -4.07 1 91.25 2 SER B O 1
ATOM 1614 N N . ARG B 1 3 ? 12.383 -20.625 -2.539 1 97.19 3 ARG B N 1
ATOM 1615 C CA . ARG B 1 3 ? 11.008 -21.062 -2.338 1 97.19 3 ARG B CA 1
ATOM 1616 C C . ARG B 1 3 ? 10.031 -19.906 -2.506 1 97.19 3 ARG B C 1
ATOM 1618 O O . ARG B 1 3 ? 10.188 -18.859 -1.884 1 97.19 3 ARG B O 1
ATOM 1625 N N . HIS B 1 4 ? 9.078 -20.156 -3.408 1 98.62 4 HIS B N 1
ATOM 1626 C CA . HIS B 1 4 ? 8.156 -19.094 -3.799 1 98.62 4 HIS B CA 1
ATOM 1627 C C . HIS B 1 4 ? 6.742 -19.391 -3.311 1 98.62 4 HIS B C 1
ATOM 1629 O O . HIS B 1 4 ? 6.332 -20.562 -3.246 1 98.62 4 HIS B O 1
ATOM 1635 N N . ALA B 1 5 ? 6.043 -18.422 -2.889 1 98.88 5 ALA B N 1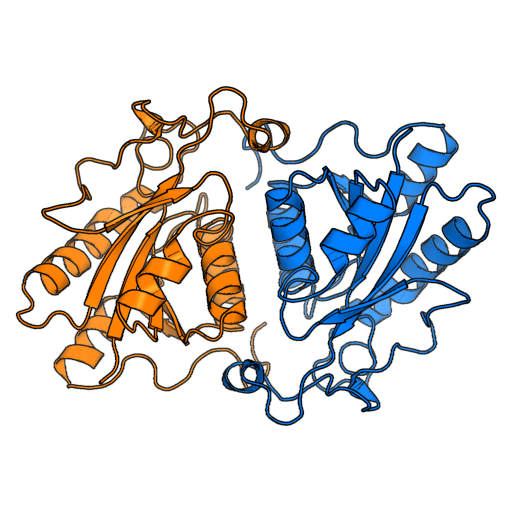
ATOM 1636 C CA . ALA B 1 5 ? 4.594 -18.484 -2.727 1 98.88 5 ALA B CA 1
ATOM 1637 C C . ALA B 1 5 ? 3.893 -17.578 -3.742 1 98.88 5 ALA B C 1
ATOM 1639 O O . ALA B 1 5 ? 4.086 -16.359 -3.738 1 98.88 5 ALA B O 1
ATOM 1640 N N . VAL B 1 6 ? 3.148 -18.188 -4.621 1 98.94 6 VAL B N 1
ATOM 1641 C CA . VAL B 1 6 ? 2.295 -17.438 -5.539 1 98.94 6 VAL B CA 1
ATOM 1642 C C . VAL B 1 6 ? 0.967 -17.109 -4.859 1 98.94 6 VAL B C 1
ATOM 1644 O O . VAL B 1 6 ? 0.161 -18 -4.594 1 98.94 6 VAL B O 1
ATOM 1647 N N . LEU B 1 7 ? 0.844 -15.797 -4.539 1 98.94 7 LEU B N 1
ATOM 1648 C CA . LEU B 1 7 ? -0.404 -15.344 -3.936 1 98.94 7 LEU B CA 1
ATOM 1649 C C . LEU B 1 7 ? -1.439 -15.023 -5.008 1 98.94 7 LEU B C 1
ATOM 1651 O O . LEU B 1 7 ? -1.214 -14.156 -5.855 1 98.94 7 LEU B O 1
ATOM 1655 N N . VAL B 1 8 ? -2.535 -15.75 -5.012 1 98.94 8 VAL B N 1
ATOM 1656 C CA . VAL B 1 8 ? -3.68 -15.484 -5.879 1 98.94 8 VAL B CA 1
ATOM 1657 C C . VAL B 1 8 ? -4.707 -14.641 -5.133 1 98.94 8 VAL B C 1
ATOM 1659 O O . VAL B 1 8 ? -5.516 -15.164 -4.363 1 98.94 8 VAL B O 1
ATOM 1662 N N . ILE B 1 9 ? -4.734 -13.367 -5.449 1 98.94 9 ILE B N 1
ATOM 1663 C CA . ILE B 1 9 ? -5.406 -12.391 -4.602 1 98.94 9 ILE B CA 1
ATOM 1664 C C . ILE B 1 9 ? -6.797 -12.086 -5.16 1 98.94 9 ILE B C 1
ATOM 1666 O O . ILE B 1 9 ? -6.926 -11.477 -6.219 1 98.94 9 ILE B O 1
ATOM 1670 N N . ASP B 1 10 ? -7.801 -12.531 -4.543 1 98.81 10 ASP B N 1
ATOM 1671 C CA . ASP B 1 10 ? -9.188 -12.086 -4.605 1 98.81 10 ASP B CA 1
ATOM 1672 C C . ASP B 1 10 ? -9.812 -12.422 -5.961 1 98.81 10 ASP B C 1
ATOM 1674 O O . ASP B 1 10 ? -10.586 -11.633 -6.504 1 98.81 10 ASP B O 1
ATOM 1678 N N . MET B 1 11 ? -9.383 -13.539 -6.512 1 98.88 11 MET B N 1
ATOM 1679 C CA . MET B 1 11 ? -10.164 -14.047 -7.637 1 98.88 11 MET B CA 1
ATOM 1680 C C . MET B 1 11 ? -11.469 -14.672 -7.156 1 98.88 11 MET B C 1
ATOM 1682 O O . MET B 1 11 ? -11.625 -15.891 -7.172 1 98.88 11 MET B O 1
ATOM 1686 N N . LEU B 1 12 ? -12.359 -13.82 -6.773 1 98.88 12 LEU B N 1
ATOM 1687 C CA . LEU B 1 12 ? -13.594 -14.148 -6.074 1 98.88 12 LEU B CA 1
ATOM 1688 C C . LEU B 1 12 ? -14.812 -13.711 -6.887 1 98.88 12 LEU B C 1
ATOM 1690 O O . LEU B 1 12 ? -14.695 -12.844 -7.762 1 98.88 12 LEU B O 1
ATOM 1694 N N . ASN B 1 13 ? -15.961 -14.203 -6.512 1 98.75 13 ASN B N 1
ATOM 1695 C CA . ASN B 1 13 ? -17.203 -13.945 -7.238 1 98.75 13 ASN B CA 1
ATOM 1696 C C . ASN B 1 13 ? -17.578 -12.469 -7.195 1 98.75 13 ASN B C 1
ATOM 1698 O O . ASN B 1 13 ? -18.172 -11.945 -8.148 1 98.75 13 ASN B O 1
ATOM 1702 N N . ASP B 1 14 ? -17.234 -11.734 -6.188 1 98.5 14 ASP B N 1
ATOM 1703 C CA . ASP B 1 14 ? -17.609 -10.328 -6.07 1 98.5 14 ASP B CA 1
ATOM 1704 C C . ASP B 1 14 ? -16.656 -9.438 -6.867 1 98.5 14 ASP B C 1
ATOM 1706 O O . ASP B 1 14 ? -16.906 -8.242 -7.023 1 98.5 14 ASP B O 1
ATOM 1710 N N . PHE B 1 15 ? -15.586 -9.969 -7.418 1 98.25 15 PHE B N 1
ATOM 1711 C CA . PHE B 1 15 ? -14.633 -9.156 -8.164 1 98.25 15 PHE B CA 1
ATOM 1712 C C . PHE B 1 15 ? -14.602 -9.578 -9.625 1 98.25 15 PHE B C 1
ATOM 1714 O O . PHE B 1 15 ? -14.195 -8.797 -10.492 1 98.25 15 PHE B O 1
ATOM 1721 N N . VAL B 1 16 ? -14.961 -10.82 -9.898 1 98 16 VAL B N 1
ATOM 1722 C CA . VAL B 1 16 ? -14.789 -11.367 -11.242 1 98 16 VAL B CA 1
ATOM 1723 C C . VAL B 1 16 ? -16.125 -11.852 -11.781 1 98 16 VAL B C 1
ATOM 1725 O O . VAL B 1 16 ? -16.859 -12.57 -11.094 1 98 16 VAL B O 1
ATOM 1728 N N . GLY B 1 17 ? -16.422 -11.492 -13.023 1 94.25 17 GLY B N 1
ATOM 1729 C CA . GLY B 1 17 ? -17.625 -11.961 -13.68 1 94.25 17 GLY B CA 1
ATOM 1730 C C . GLY B 1 17 ? -18.734 -10.914 -13.703 1 94.25 17 GLY B C 1
ATOM 1731 O O . GLY B 1 17 ? -18.641 -9.898 -13.016 1 94.25 17 GLY B O 1
ATOM 1732 N N . GLU B 1 18 ? -19.75 -11.188 -14.359 1 92.81 18 GLU B N 1
ATOM 1733 C CA . GLU B 1 18 ? -20.812 -10.227 -14.633 1 92.81 18 GLU B CA 1
ATOM 1734 C C . GLU B 1 18 ? -21.641 -9.945 -13.383 1 92.81 18 GLU B C 1
ATOM 1736 O O . GLU B 1 18 ? -22.188 -8.852 -13.227 1 92.81 18 GLU B O 1
ATOM 1741 N N . ARG B 1 19 ? -21.797 -10.852 -12.523 1 94.62 19 ARG B N 1
ATOM 1742 C CA . ARG B 1 19 ? -22.641 -10.703 -11.344 1 94.62 19 ARG B CA 1
ATOM 1743 C C . ARG B 1 19 ? -21.859 -10.086 -10.188 1 94.62 19 ARG B C 1
ATOM 1745 O O . ARG B 1 19 ? -22.406 -9.883 -9.094 1 94.62 19 ARG B O 1
ATOM 1752 N N . ALA B 1 20 ? -20.594 -9.758 -10.398 1 95.94 20 ALA B N 1
ATOM 1753 C CA . ALA B 1 20 ? -19.719 -9.266 -9.336 1 95.94 20 ALA B CA 1
ATOM 1754 C C . ALA B 1 20 ? -20.141 -7.879 -8.867 1 95.94 20 ALA B C 1
ATOM 1756 O O . ALA B 1 20 ? -20.281 -6.961 -9.68 1 95.94 20 ALA B O 1
ATOM 1757 N N . SER B 1 21 ? -20.297 -7.703 -7.555 1 93.62 21 SER B N 1
ATOM 1758 C CA . SER B 1 21 ? -20.703 -6.422 -6.988 1 93.62 21 SER B CA 1
ATOM 1759 C C . SER B 1 21 ? -19.625 -5.359 -7.191 1 93.62 21 SER B C 1
ATOM 1761 O O . SER B 1 21 ? -19.938 -4.18 -7.352 1 93.62 21 SER B O 1
ATOM 1763 N N . LEU B 1 22 ? -18.422 -5.75 -7.156 1 94.75 22 LEU B N 1
ATOM 1764 C CA . LEU B 1 22 ? -17.281 -4.883 -7.402 1 94.75 22 LEU B CA 1
ATOM 1765 C C . LEU B 1 22 ? -16.422 -5.422 -8.547 1 94.75 22 LEU B C 1
ATOM 1767 O O . LEU B 1 22 ? -15.227 -5.656 -8.375 1 94.75 22 LEU B O 1
ATOM 1771 N N . ARG B 1 23 ? -17 -5.414 -9.625 1 93.06 23 ARG B N 1
ATOM 1772 C CA . ARG B 1 23 ? -16.453 -6.109 -10.781 1 93.06 23 ARG B CA 1
ATOM 1773 C C . ARG B 1 23 ? -15.156 -5.457 -11.25 1 93.06 23 ARG B C 1
ATOM 1775 O O . ARG B 1 23 ? -15.078 -4.23 -11.359 1 93.06 23 ARG B O 1
ATOM 1782 N N . CYS B 1 24 ? -14.203 -6.23 -11.422 1 93.62 24 CYS B N 1
ATOM 1783 C CA . CYS B 1 24 ? -12.961 -5.938 -12.125 1 93.62 24 CYS B CA 1
ATOM 1784 C C . CYS B 1 24 ? -12.945 -6.582 -13.5 1 93.62 24 CYS B C 1
ATOM 1786 O O . CYS B 1 24 ? -12.508 -7.723 -13.656 1 93.62 24 CYS B O 1
ATOM 1788 N N . PRO B 1 25 ? -13.359 -5.898 -14.539 1 91.25 25 PRO B N 1
ATOM 1789 C CA . PRO B 1 25 ? -13.484 -6.527 -15.859 1 91.25 25 PRO B CA 1
ATOM 1790 C C . PRO B 1 25 ? -12.203 -7.223 -16.312 1 91.25 25 PRO B C 1
ATOM 1792 O O . PRO B 1 25 ? -12.258 -8.289 -16.922 1 91.25 25 PRO B O 1
ATOM 1795 N N . GLY B 1 26 ? -11.109 -6.625 -16 1 92.81 26 GLY B N 1
ATOM 1796 C CA . GLY B 1 26 ? -9.836 -7.242 -16.344 1 92.81 26 GLY B CA 1
ATOM 1797 C C . GLY B 1 26 ? -9.633 -8.594 -15.688 1 92.81 26 GLY B C 1
ATOM 1798 O O . GLY B 1 26 ? -8.82 -9.398 -16.156 1 92.81 26 GLY B O 1
ATOM 1799 N N . GLY B 1 27 ? -10.344 -8.836 -14.602 1 95.31 27 GLY B N 1
ATOM 1800 C CA . GLY B 1 27 ? -10.219 -10.094 -13.883 1 95.31 27 GLY B CA 1
ATOM 1801 C C . GLY B 1 27 ? -10.578 -11.305 -14.727 1 95.31 27 GLY B C 1
ATOM 1802 O O . GLY B 1 27 ? -9.961 -12.359 -14.594 1 95.31 27 GLY B O 1
ATOM 1803 N N . GLU B 1 28 ? -11.539 -11.18 -15.609 1 96.19 28 GLU B N 1
ATOM 1804 C CA . GLU B 1 28 ? -11.938 -12.266 -16.5 1 96.19 28 GLU B CA 1
ATOM 1805 C C . GLU B 1 28 ? -10.844 -12.57 -17.531 1 96.19 28 GLU B C 1
ATOM 1807 O O . GLU B 1 28 ? -10.641 -13.727 -17.906 1 96.19 28 GLU B O 1
ATOM 1812 N N . THR B 1 29 ? -10.141 -11.539 -17.891 1 96.75 29 THR B N 1
ATOM 1813 C CA . THR B 1 29 ? -9.18 -11.664 -18.984 1 96.75 29 THR B CA 1
ATOM 1814 C C . THR B 1 29 ? -7.93 -12.406 -18.516 1 96.75 29 THR B C 1
ATOM 1816 O O . THR B 1 29 ? -7.191 -12.961 -19.328 1 96.75 29 THR B O 1
ATOM 1819 N N . ILE B 1 30 ? -7.719 -12.492 -17.203 1 98.5 30 ILE B N 1
ATOM 1820 C CA . ILE B 1 30 ? -6.461 -13.078 -16.75 1 98.5 30 ILE B CA 1
ATOM 1821 C C . ILE B 1 30 ? -6.695 -14.516 -16.312 1 98.5 30 ILE B C 1
ATOM 1823 O O . ILE B 1 30 ? -5.75 -15.219 -15.938 1 98.5 30 ILE B O 1
ATOM 1827 N N . ILE B 1 31 ? -7.922 -14.992 -16.391 1 98.69 31 ILE B N 1
ATOM 1828 C CA . ILE B 1 31 ? -8.273 -16.328 -15.922 1 98.69 31 ILE B CA 1
ATOM 1829 C C . ILE B 1 31 ? -7.465 -17.375 -16.688 1 98.69 31 ILE B C 1
ATOM 1831 O O . ILE B 1 31 ? -6.82 -18.234 -16.078 1 98.69 31 ILE B O 1
ATOM 1835 N N . PRO B 1 32 ? -7.402 -17.297 -18.062 1 98.75 32 PRO B N 1
ATOM 1836 C CA . PRO B 1 32 ? -6.652 -18.328 -18.766 1 98.75 32 PRO B CA 1
ATOM 1837 C C . PRO B 1 32 ? -5.172 -18.344 -18.391 1 98.75 32 PRO B C 1
ATOM 1839 O O . PRO B 1 32 ? -4.562 -19.422 -18.312 1 98.75 32 PRO B O 1
ATOM 1842 N N . ASP B 1 33 ? -4.605 -17.203 -18.172 1 98.81 33 ASP B N 1
ATOM 1843 C CA . ASP B 1 33 ? -3.199 -17.109 -17.797 1 98.81 33 ASP B CA 1
ATOM 1844 C C . ASP B 1 33 ? -2.957 -17.719 -16.422 1 98.81 33 ASP B C 1
ATOM 1846 O O . ASP B 1 33 ? -1.977 -18.438 -16.219 1 98.81 33 ASP B O 1
ATOM 1850 N N . LEU B 1 34 ? -3.822 -17.453 -15.484 1 98.88 34 LEU B N 1
ATOM 1851 C CA . LEU B 1 34 ? -3.697 -18.016 -14.141 1 98.88 34 LEU B CA 1
ATOM 1852 C C . LEU B 1 34 ? -3.91 -19.531 -14.164 1 98.88 34 LEU B C 1
ATOM 1854 O O . LEU B 1 34 ? -3.236 -20.266 -13.438 1 98.88 34 LEU B O 1
ATOM 1858 N N . GLN B 1 35 ? -4.84 -19.938 -15.008 1 98.88 35 GLN B N 1
ATOM 1859 C CA . GLN B 1 35 ? -5.047 -21.375 -15.148 1 98.88 35 GLN B CA 1
ATOM 1860 C C . GLN B 1 35 ? -3.787 -22.078 -15.656 1 98.88 35 GLN B C 1
ATOM 1862 O O . GLN B 1 35 ? -3.436 -23.156 -15.188 1 98.88 35 GLN B O 1
ATOM 1867 N N . LYS B 1 36 ? -3.166 -21.453 -16.625 1 98.75 36 LYS B N 1
ATOM 1868 C CA . LYS B 1 36 ? -1.896 -21.969 -17.125 1 98.75 36 LYS B CA 1
ATOM 1869 C C . LYS B 1 36 ? -0.859 -22.062 -16.016 1 98.75 36 LYS B C 1
ATOM 1871 O O . LYS B 1 36 ? -0.175 -23.078 -15.867 1 98.75 36 LYS B O 1
ATOM 1876 N N . LEU B 1 37 ? -0.742 -21.062 -15.211 1 98.81 37 LEU B N 1
ATOM 1877 C CA . LEU B 1 37 ? 0.194 -21.016 -14.094 1 98.81 37 LEU B CA 1
ATOM 1878 C C . LEU B 1 37 ? -0.13 -22.094 -13.07 1 98.81 37 LEU B C 1
ATOM 1880 O O . LEU B 1 37 ? 0.765 -22.797 -12.609 1 98.81 37 LEU B O 1
ATOM 1884 N N . PHE B 1 38 ? -1.424 -22.219 -12.703 1 98.75 38 PHE B N 1
ATOM 1885 C CA . PHE B 1 38 ? -1.871 -23.219 -11.742 1 98.75 38 PHE B CA 1
ATOM 1886 C C . PHE B 1 38 ? -1.504 -24.609 -12.211 1 98.75 38 PHE B C 1
ATOM 1888 O O . PHE B 1 38 ? -0.94 -25.406 -11.445 1 98.75 38 PHE B O 1
ATOM 1895 N N . LYS B 1 39 ? -1.877 -24.844 -13.477 1 98.44 39 LYS B N 1
ATOM 1896 C CA . LYS B 1 39 ? -1.608 -26.172 -14.039 1 98.44 39 LYS B CA 1
ATOM 1897 C C . LYS B 1 39 ? -0.122 -26.5 -13.961 1 98.44 39 LYS B C 1
ATOM 1899 O O . LYS B 1 39 ? 0.25 -27.609 -13.586 1 98.44 39 LYS B O 1
ATOM 1904 N N . TRP B 1 40 ? 0.674 -25.547 -14.328 1 98.31 40 TRP B N 1
ATOM 1905 C CA . TRP B 1 40 ? 2.119 -25.75 -14.305 1 98.31 40 TRP B CA 1
ATOM 1906 C C . TRP B 1 40 ? 2.609 -26.016 -12.883 1 98.31 40 TRP B C 1
ATOM 1908 O O . TRP B 1 40 ? 3.391 -26.938 -12.641 1 98.31 40 TRP B O 1
ATOM 1918 N N . ILE B 1 41 ? 2.17 -25.25 -11.867 1 98.12 41 ILE B N 1
ATOM 1919 C CA . ILE B 1 41 ? 2.6 -25.391 -10.484 1 98.12 41 ILE B CA 1
ATOM 1920 C C . ILE B 1 41 ? 2.158 -26.734 -9.938 1 98.12 41 ILE B C 1
ATOM 1922 O O . ILE B 1 41 ? 2.941 -27.453 -9.297 1 98.12 41 ILE B O 1
ATOM 1926 N N . ARG B 1 42 ? 0.943 -27.109 -10.227 1 97.69 42 ARG B N 1
ATOM 1927 C CA . ARG B 1 42 ? 0.349 -28.328 -9.68 1 97.69 42 ARG B CA 1
ATOM 1928 C C . ARG B 1 42 ? 0.987 -29.578 -10.297 1 97.69 42 ARG B C 1
ATOM 1930 O O . ARG B 1 42 ? 0.893 -30.672 -9.742 1 97.69 42 ARG B O 1
ATOM 1937 N N . SER B 1 43 ? 1.576 -29.391 -11.453 1 96.75 43 SER B N 1
ATOM 1938 C CA . SER B 1 43 ? 2.191 -30.516 -12.148 1 96.75 43 SER B CA 1
ATOM 1939 C C . SER B 1 43 ? 3.617 -30.75 -11.656 1 96.75 43 SER B C 1
ATOM 1941 O O . SER B 1 43 ? 4.23 -31.766 -11.984 1 96.75 43 SER B O 1
ATOM 1943 N N . ARG B 1 44 ? 4.082 -29.844 -10.875 1 94.5 44 ARG B N 1
ATOM 1944 C CA . ARG B 1 44 ? 5.461 -29.953 -10.406 1 94.5 44 ARG B CA 1
ATOM 1945 C C . ARG B 1 44 ? 5.59 -31.031 -9.336 1 94.5 44 ARG B C 1
ATOM 1947 O O . ARG B 1 44 ? 4.66 -31.266 -8.57 1 94.5 44 ARG B O 1
ATOM 1954 N N . LYS B 1 45 ? 6.816 -31.562 -9.234 1 89 45 LYS B N 1
ATOM 1955 C CA . LYS B 1 45 ? 7.09 -32.625 -8.266 1 89 45 LYS B CA 1
ATOM 1956 C C . LYS B 1 45 ? 7.605 -32.031 -6.949 1 89 45 LYS B C 1
ATOM 1958 O O . LYS B 1 45 ? 7.348 -32.594 -5.875 1 89 45 LYS B O 1
ATOM 1963 N N . ASP B 1 46 ? 8.312 -31 -7.129 1 89 46 ASP B N 1
ATOM 1964 C CA . ASP B 1 46 ? 8.883 -30.391 -5.934 1 89 46 ASP B CA 1
ATOM 1965 C C . ASP B 1 46 ? 7.934 -29.344 -5.355 1 89 46 ASP B C 1
ATOM 1967 O O . ASP B 1 46 ? 7.086 -28.797 -6.07 1 89 46 ASP B O 1
ATOM 1971 N N . ASP B 1 47 ? 8.078 -29.109 -4.094 1 89.88 47 ASP B N 1
ATOM 1972 C CA . ASP B 1 47 ? 7.191 -28.203 -3.383 1 89.88 47 ASP B CA 1
ATOM 1973 C C . ASP B 1 47 ? 7.848 -26.828 -3.195 1 89.88 47 ASP B C 1
ATOM 1975 O O . ASP B 1 47 ? 7.609 -26.156 -2.191 1 89.88 47 ASP B O 1
ATOM 1979 N N . ASP B 1 48 ? 8.617 -26.438 -4.141 1 95.62 48 ASP B N 1
ATOM 1980 C CA . ASP B 1 48 ? 9.359 -25.188 -4.035 1 95.62 48 ASP B CA 1
ATOM 1981 C C . ASP B 1 48 ? 8.453 -23.984 -4.332 1 95.62 48 ASP B C 1
ATOM 1983 O O . ASP B 1 48 ? 8.812 -22.844 -4.039 1 95.62 48 ASP B O 1
ATOM 1987 N N . ILE B 1 49 ? 7.332 -24.234 -4.953 1 98.06 49 ILE B N 1
ATOM 1988 C CA . ILE B 1 49 ? 6.367 -23.188 -5.25 1 98.06 49 ILE B CA 1
ATOM 1989 C C . ILE B 1 49 ? 5.016 -23.531 -4.629 1 98.06 49 ILE B C 1
ATOM 1991 O O . ILE B 1 49 ? 4.434 -24.578 -4.945 1 98.06 49 ILE B O 1
ATOM 1995 N N . HIS B 1 50 ? 4.578 -22.672 -3.779 1 98.25 50 HIS B N 1
ATOM 1996 C CA . HIS B 1 50 ? 3.264 -22.844 -3.17 1 98.25 50 HIS B CA 1
ATOM 1997 C C . HIS B 1 50 ? 2.227 -21.938 -3.842 1 98.25 50 HIS B C 1
ATOM 1999 O O . HIS B 1 50 ? 2.514 -20.797 -4.164 1 98.25 50 HIS B O 1
ATOM 2005 N N . LEU B 1 51 ? 1.111 -22.531 -4.094 1 98.5 51 LEU B N 1
ATOM 2006 C CA . LEU B 1 51 ? -0.06 -21.734 -4.434 1 98.5 51 LEU B CA 1
ATOM 2007 C C . LEU B 1 51 ? -0.833 -21.344 -3.178 1 98.5 51 LEU B C 1
ATOM 2009 O O . LEU B 1 51 ? -1.225 -22.203 -2.391 1 98.5 51 LEU B O 1
ATOM 2013 N N . VAL B 1 52 ? -0.98 -20.078 -2.91 1 98.88 52 VAL B N 1
ATOM 2014 C CA . VAL B 1 52 ? -1.704 -19.562 -1.753 1 98.88 52 VAL B CA 1
ATOM 2015 C C . VAL B 1 52 ? -2.85 -18.672 -2.215 1 98.88 52 VAL B C 1
ATOM 2017 O O . VAL B 1 52 ? -2.629 -17.703 -2.949 1 98.88 52 VAL B O 1
ATOM 2020 N N . HIS B 1 53 ? -4.031 -18.969 -1.814 1 98.94 53 HIS B N 1
ATOM 2021 C CA . HIS B 1 53 ? -5.207 -18.203 -2.215 1 98.94 53 HIS B CA 1
ATOM 2022 C C . HIS B 1 53 ? -5.594 -17.188 -1.141 1 98.94 53 HIS B C 1
ATOM 2024 O O . HIS B 1 53 ? -5.867 -17.562 0.002 1 98.94 53 HIS B O 1
ATOM 2030 N N . ILE B 1 54 ? -5.543 -15.906 -1.492 1 98.94 54 ILE B N 1
ATOM 2031 C CA . ILE B 1 54 ? -5.98 -14.836 -0.602 1 98.94 54 ILE B CA 1
ATOM 2032 C C . ILE B 1 54 ? -7.465 -14.555 -0.823 1 98.94 54 ILE B C 1
ATOM 2034 O O . ILE B 1 54 ? -7.895 -14.312 -1.953 1 98.94 54 ILE B O 1
ATOM 2038 N N . GLN B 1 55 ? -8.203 -14.617 0.198 1 98.88 55 GLN B N 1
ATOM 2039 C CA . GLN B 1 55 ? -9.656 -14.531 0.132 1 98.88 55 GLN B CA 1
ATOM 2040 C C . GLN B 1 55 ? -10.172 -13.352 0.957 1 98.88 55 GLN B C 1
ATOM 2042 O O . GLN B 1 55 ? -10.148 -13.398 2.189 1 98.88 55 GLN B O 1
ATOM 2047 N N . GLU B 1 56 ? -10.562 -12.328 0.254 1 98.69 56 GLU B N 1
ATOM 2048 C CA . GLU B 1 56 ? -11.266 -11.297 1.009 1 98.69 56 GLU B CA 1
ATOM 2049 C C . GLU B 1 56 ? -12.555 -11.844 1.618 1 98.69 56 GLU B C 1
ATOM 2051 O O . GLU B 1 56 ? -13.375 -12.453 0.918 1 98.69 56 GLU B O 1
ATOM 2056 N N . ALA B 1 57 ? -12.734 -11.711 2.883 1 98.62 57 ALA B N 1
ATOM 2057 C CA . ALA B 1 57 ? -13.844 -12.242 3.67 1 98.62 57 ALA B CA 1
ATOM 2058 C C . ALA B 1 57 ? -14.219 -11.297 4.809 1 98.62 57 ALA B C 1
ATOM 2060 O O . ALA B 1 57 ? -13.82 -11.516 5.957 1 98.62 57 ALA B O 1
ATOM 2061 N N . HIS B 1 58 ? -15.055 -10.344 4.543 1 98.5 58 HIS B N 1
ATOM 2062 C CA . HIS B 1 58 ? -15.43 -9.297 5.484 1 98.5 58 HIS B CA 1
ATOM 2063 C C . HIS B 1 58 ? -16.484 -9.789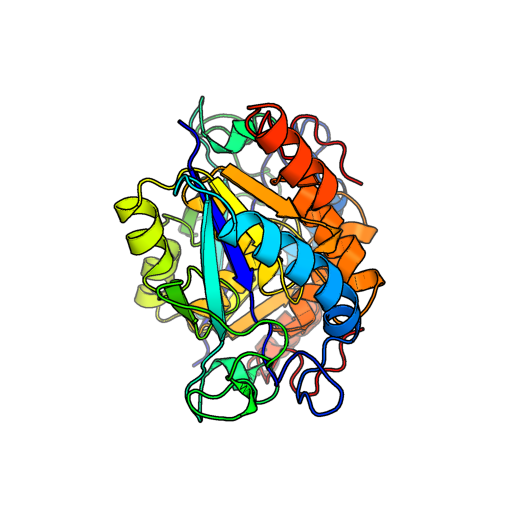 6.465 1 98.5 58 HIS B C 1
ATOM 2065 O O . HIS B 1 58 ? -17.25 -10.703 6.148 1 98.5 58 HIS B O 1
ATOM 2071 N N . ARG B 1 59 ? -16.516 -9.125 7.629 1 97.75 59 ARG B N 1
ATOM 2072 C CA . ARG B 1 59 ? -17.719 -9.219 8.461 1 97.75 59 ARG B CA 1
ATOM 2073 C C . ARG B 1 59 ? -18.891 -8.508 7.812 1 97.75 59 ARG B C 1
ATOM 2075 O O . ARG B 1 59 ? -18.703 -7.605 6.992 1 97.75 59 ARG B O 1
ATOM 2082 N N . LYS B 1 60 ? -20.078 -8.836 8.148 1 95.81 60 LYS B N 1
ATOM 2083 C CA . LYS B 1 60 ? -21.281 -8.234 7.594 1 95.81 60 LYS B CA 1
ATOM 2084 C C . LYS B 1 60 ? -21.266 -6.715 7.746 1 95.81 60 LYS B C 1
ATOM 2086 O O . LYS B 1 60 ? -21.656 -5.988 6.832 1 95.81 60 LYS B O 1
ATOM 2091 N N . ASN B 1 61 ? -20.797 -6.156 8.906 1 94.94 61 ASN B N 1
ATOM 2092 C CA . ASN B 1 61 ? -20.719 -4.719 9.164 1 94.94 61 ASN B CA 1
ATOM 2093 C C . ASN B 1 61 ? -19.281 -4.246 9.32 1 94.94 61 ASN B C 1
ATOM 2095 O O . ASN B 1 61 ? -18.969 -3.512 10.25 1 94.94 61 ASN B O 1
ATOM 2099 N N . ASP B 1 62 ? -18.531 -4.758 8.375 1 96 62 ASP B N 1
ATOM 2100 C CA . ASP B 1 62 ? -17.094 -4.473 8.445 1 96 62 ASP B CA 1
ATOM 2101 C C . ASP B 1 62 ? -16.828 -2.979 8.297 1 96 62 ASP B C 1
ATOM 2103 O O . ASP B 1 62 ? -17.5 -2.293 7.523 1 96 62 ASP B O 1
ATOM 2107 N N . ALA B 1 63 ? -15.82 -2.436 8.961 1 94 63 ALA B N 1
ATOM 2108 C CA . ALA B 1 63 ? -15.492 -1.013 8.938 1 94 63 ALA B CA 1
ATOM 2109 C C . ALA B 1 63 ? -15.078 -0.571 7.535 1 94 63 ALA B C 1
ATOM 2111 O O . ALA B 1 63 ? -15.203 0.605 7.188 1 94 63 ALA B O 1
ATOM 2112 N N . ASP B 1 64 ? -14.578 -1.476 6.742 1 94.94 64 ASP B N 1
ATOM 2113 C CA . ASP B 1 64 ? -14.164 -1.177 5.379 1 94.94 64 ASP B CA 1
ATOM 2114 C C . ASP B 1 64 ? -15.328 -0.652 4.547 1 94.94 64 ASP B C 1
ATOM 2116 O O . ASP B 1 64 ? -15.133 0.09 3.584 1 94.94 64 ASP B O 1
ATOM 2120 N N . PHE B 1 65 ? -16.547 -0.98 4.883 1 95.88 65 PHE B N 1
ATOM 2121 C CA . PHE B 1 65 ? -17.734 -0.615 4.102 1 95.88 65 PHE B CA 1
ATOM 2122 C C . PHE B 1 65 ? -18.078 0.853 4.312 1 95.88 65 PHE B C 1
ATOM 2124 O O . PHE B 1 65 ? -18.938 1.395 3.615 1 95.88 65 PHE B O 1
ATOM 2131 N N . ARG B 1 66 ? -17.328 1.519 5.223 1 94.88 66 ARG B N 1
ATOM 2132 C CA . ARG B 1 66 ? -17.469 2.965 5.363 1 94.88 66 ARG B CA 1
ATOM 2133 C C . ARG B 1 66 ? -16.906 3.691 4.145 1 94.88 66 ARG B C 1
ATOM 2135 O O . ARG B 1 66 ? -17.281 4.832 3.869 1 94.88 66 ARG B O 1
ATOM 2142 N N . VAL B 1 67 ? -16 2.994 3.457 1 96.81 67 VAL B N 1
ATOM 2143 C CA . VAL B 1 67 ? -15.312 3.719 2.398 1 96.81 67 VAL B CA 1
ATOM 2144 C C . VAL B 1 67 ? -15.461 2.971 1.076 1 96.81 67 VAL B C 1
ATOM 2146 O O . VAL B 1 67 ? -15.078 3.482 0.021 1 96.81 67 VAL B O 1
ATOM 2149 N N . ARG B 1 68 ? -15.969 1.821 1.098 1 95.88 68 ARG B N 1
ATOM 2150 C CA . ARG B 1 68 ? -16.234 1.002 -0.079 1 95.88 68 ARG B CA 1
ATOM 2151 C C . ARG B 1 68 ? -17.625 0.376 -0.001 1 95.88 68 ARG B C 1
ATOM 2153 O O . ARG B 1 68 ? -18.172 0.194 1.09 1 95.88 68 ARG B O 1
ATOM 2160 N N . PRO B 1 69 ? -18.188 -0.032 -1.207 1 95.38 69 PRO B N 1
ATOM 2161 C CA . PRO B 1 69 ? -19.438 -0.792 -1.125 1 95.38 69 PRO B CA 1
ATOM 2162 C C . PRO B 1 69 ? -19.266 -2.135 -0.417 1 95.38 69 PRO B C 1
ATOM 2164 O O . PRO B 1 69 ? -18.188 -2.719 -0.451 1 95.38 69 PRO B O 1
ATOM 2167 N N . ALA B 1 70 ? -20.359 -2.57 0.191 1 96.12 70 ALA B N 1
ATOM 2168 C CA . ALA B 1 70 ? -20.344 -3.904 0.785 1 96.12 70 ALA B CA 1
ATOM 2169 C C . ALA B 1 70 ? -19.984 -4.965 -0.257 1 96.12 70 ALA B C 1
ATOM 2171 O O . ALA B 1 70 ? -20.5 -4.93 -1.38 1 96.12 70 ALA B O 1
ATOM 2172 N N . HIS B 1 71 ? -19.141 -5.855 0.022 1 97.62 71 HIS B N 1
ATOM 2173 C CA . HIS B 1 71 ? -18.641 -6.898 -0.873 1 97.62 71 HIS B CA 1
ATOM 2174 C C . HIS B 1 71 ? -17.922 -7.988 -0.099 1 97.62 71 HIS B C 1
ATOM 2176 O O . HIS B 1 71 ? -17.5 -7.773 1.042 1 97.62 71 HIS B O 1
ATOM 2182 N N . ALA B 1 72 ? -17.797 -9.18 -0.708 1 98.25 72 ALA B N 1
ATOM 2183 C CA . ALA B 1 72 ? -16.984 -10.297 -0.246 1 98.25 72 ALA B CA 1
ATOM 2184 C C . ALA B 1 72 ? -17.188 -10.555 1.244 1 98.25 72 ALA B C 1
ATOM 2186 O O . ALA B 1 72 ? -16.219 -10.617 2.01 1 98.25 72 ALA B O 1
ATOM 2187 N N . VAL B 1 73 ? -18.453 -10.609 1.668 1 98.38 73 VAL B N 1
ATOM 2188 C CA . VAL B 1 73 ? -18.781 -10.922 3.055 1 98.38 73 VAL B CA 1
ATOM 2189 C C . VAL B 1 73 ? -18.531 -12.406 3.318 1 98.38 73 VAL B C 1
ATOM 2191 O O . VAL B 1 73 ? -18.906 -13.258 2.506 1 98.38 73 VAL B O 1
ATOM 2194 N N . LYS B 1 74 ? -17.859 -12.703 4.383 1 98.5 74 LYS B N 1
ATOM 2195 C CA . LYS B 1 74 ? -17.516 -14.078 4.727 1 98.5 74 LYS B CA 1
ATOM 2196 C C . LYS B 1 74 ? -18.734 -14.992 4.637 1 98.5 74 LYS B C 1
ATOM 2198 O O . LYS B 1 74 ? -19.797 -14.672 5.168 1 98.5 74 LYS B O 1
ATOM 2203 N N . GLY B 1 75 ? -18.484 -16.125 3.939 1 97.88 75 GLY B N 1
ATOM 2204 C CA . GLY B 1 75 ? -19.547 -17.125 3.85 1 97.88 75 GLY B CA 1
ATOM 2205 C C . GLY B 1 75 ? -20.516 -16.859 2.723 1 97.88 75 GLY B C 1
ATOM 2206 O O . GLY B 1 75 ? -21.344 -17.719 2.402 1 97.88 75 GLY B O 1
ATOM 2207 N N . SER B 1 76 ? -20.547 -15.688 2.109 1 98.06 76 SER B N 1
ATOM 2208 C CA . SER B 1 76 ? -21.438 -15.352 0.996 1 98.06 76 SER B CA 1
ATOM 2209 C C . SER B 1 76 ? -20.891 -15.891 -0.323 1 98.06 76 SER B C 1
ATOM 2211 O O . SER B 1 76 ? -19.719 -16.281 -0.404 1 98.06 76 SER B O 1
ATOM 2213 N N . TRP B 1 77 ? -21.75 -15.93 -1.33 1 98.25 77 TRP B N 1
ATOM 2214 C CA . TRP B 1 77 ? -21.344 -16.25 -2.695 1 98.25 77 TRP B CA 1
ATOM 2215 C C . TRP B 1 77 ? -20.234 -15.312 -3.166 1 98.25 77 TRP B C 1
ATOM 2217 O O . TRP B 1 77 ? -19.281 -15.742 -3.832 1 98.25 77 TRP B O 1
ATOM 2227 N N . GLY B 1 78 ? -20.328 -14.094 -2.768 1 98.5 78 GLY B N 1
ATOM 2228 C CA . GLY B 1 78 ? -19.422 -13.062 -3.219 1 98.5 78 GLY B CA 1
ATOM 2229 C C . GLY B 1 78 ? -17.984 -13.281 -2.748 1 98.5 78 GLY B C 1
ATOM 2230 O O . GLY B 1 78 ? -17.047 -12.898 -3.436 1 98.5 78 GLY B O 1
ATOM 2231 N N . SER B 1 79 ? -17.875 -13.891 -1.581 1 98.62 79 SER B N 1
ATOM 2232 C CA . SER B 1 79 ? -16.562 -14.102 -0.985 1 98.62 79 SER B CA 1
ATOM 2233 C C . SER B 1 79 ? -15.977 -15.438 -1.427 1 98.62 79 SER B C 1
ATOM 2235 O O . SER B 1 79 ? -14.805 -15.719 -1.163 1 98.62 79 SER B O 1
ATOM 2237 N N . ASP B 1 80 ? -16.688 -16.25 -2.135 1 98.69 80 ASP B N 1
ATOM 2238 C CA . ASP B 1 80 ? -16.172 -17.531 -2.596 1 98.69 80 ASP B CA 1
ATOM 2239 C C . ASP B 1 80 ? -15.328 -17.375 -3.857 1 98.69 80 ASP B C 1
ATOM 2241 O O . ASP B 1 80 ? -15.5 -16.406 -4.605 1 98.69 80 ASP B O 1
ATOM 2245 N N . PHE B 1 81 ? -14.422 -18.266 -4.027 1 98.81 81 PHE B N 1
ATOM 2246 C CA . PHE B 1 81 ? -13.562 -18.266 -5.207 1 98.81 81 PHE B CA 1
ATOM 2247 C C . PHE B 1 81 ? -14.375 -18.547 -6.465 1 98.81 81 PHE B C 1
ATOM 2249 O O . PHE B 1 81 ? -15.359 -19.281 -6.422 1 98.81 81 PHE B O 1
ATOM 2256 N N . ILE B 1 82 ? -13.992 -18.016 -7.574 1 98.75 82 ILE B N 1
ATOM 2257 C CA . ILE B 1 82 ? -14.648 -18.359 -8.828 1 98.75 82 ILE B CA 1
ATOM 2258 C C . ILE B 1 82 ? -14.359 -19.812 -9.18 1 98.75 82 ILE B C 1
ATOM 2260 O O . ILE B 1 82 ? -13.281 -20.328 -8.891 1 98.75 82 ILE B O 1
ATOM 2264 N N . PRO B 1 83 ? -15.234 -20.438 -9.859 1 98.25 83 PRO B N 1
ATOM 2265 C CA . PRO B 1 83 ? -15.062 -21.859 -10.156 1 98.25 83 PRO B CA 1
ATOM 2266 C C . PRO B 1 83 ? -13.828 -22.125 -11.008 1 98.25 83 PRO B C 1
ATOM 2268 O O . PRO B 1 83 ? -13.18 -23.172 -10.852 1 98.25 83 PRO B O 1
ATOM 2271 N N . GLU B 1 84 ? -13.453 -21.219 -11.922 1 98.38 84 GLU B N 1
ATOM 2272 C CA . GLU B 1 84 ? -12.367 -21.406 -12.883 1 98.38 84 GLU B CA 1
ATOM 2273 C C . GLU B 1 84 ? -11.016 -21.484 -12.172 1 98.38 84 GLU B C 1
ATOM 2275 O O . GLU B 1 84 ? -10.055 -22.031 -12.727 1 98.38 84 GLU B O 1
ATOM 2280 N N . LEU B 1 85 ? -10.984 -20.922 -10.922 1 98.75 85 LEU B N 1
ATOM 2281 C CA . LEU B 1 85 ? -9.711 -20.844 -10.211 1 98.75 85 LEU B CA 1
ATOM 2282 C C . LEU B 1 85 ? -9.867 -21.328 -8.773 1 98.75 85 LEU B C 1
ATOM 2284 O O . LEU B 1 85 ? -9.25 -20.781 -7.855 1 98.75 85 LEU B O 1
ATOM 2288 N N . TYR B 1 86 ? -10.641 -22.297 -8.602 1 98.75 86 TYR B N 1
ATOM 2289 C CA . TYR B 1 86 ? -10.945 -22.781 -7.266 1 98.75 86 TYR B CA 1
ATOM 2290 C C . TYR B 1 86 ? -9.742 -23.484 -6.648 1 98.75 86 TYR B C 1
ATOM 2292 O O . TYR B 1 86 ? -9.039 -24.234 -7.328 1 98.75 86 TYR B O 1
ATOM 2300 N N . PRO B 1 87 ? -9.531 -23.188 -5.379 1 98.69 87 PRO B N 1
ATOM 2301 C CA . PRO B 1 87 ? -8.43 -23.875 -4.707 1 98.69 87 PRO B CA 1
ATOM 2302 C C . PRO B 1 87 ? -8.57 -25.391 -4.754 1 98.69 87 PRO B C 1
ATOM 2304 O O . PRO B 1 87 ? -9.688 -25.922 -4.715 1 98.69 87 PRO B O 1
ATOM 2307 N N . GLU B 1 88 ? -7.461 -26.078 -4.836 1 98 88 GLU B N 1
ATOM 2308 C CA . GLU B 1 88 ? -7.465 -27.531 -4.895 1 98 88 GLU B CA 1
ATOM 2309 C C . GLU B 1 88 ? -6.613 -28.141 -3.783 1 98 88 GLU B C 1
ATOM 2311 O O . GLU B 1 88 ? -5.652 -27.516 -3.322 1 98 88 GLU B O 1
ATOM 2316 N N . GLY B 1 89 ? -7 -29.359 -3.295 1 96 89 GLY B N 1
ATOM 2317 C CA . GLY B 1 89 ? -6.195 -30.125 -2.348 1 96 89 GLY B CA 1
ATOM 2318 C C . GLY B 1 89 ? -5.91 -29.359 -1.066 1 96 89 GLY B C 1
ATOM 2319 O O . GLY B 1 89 ? -6.828 -28.844 -0.428 1 96 89 GLY B O 1
ATOM 2320 N N . ASP B 1 90 ? -4.609 -29.25 -0.782 1 95.44 90 ASP B N 1
ATOM 2321 C CA . ASP B 1 90 ? -4.199 -28.641 0.478 1 95.44 90 ASP B CA 1
ATOM 2322 C C . ASP B 1 90 ? -3.646 -27.234 0.251 1 95.44 90 ASP B C 1
ATOM 2324 O O . ASP B 1 90 ? -2.906 -26.719 1.086 1 95.44 90 ASP B O 1
ATOM 2328 N N . GLU B 1 91 ? -4.004 -26.703 -0.926 1 98.25 91 GLU B N 1
ATOM 2329 C CA . GLU B 1 91 ? -3.584 -25.328 -1.162 1 98.25 91 GLU B CA 1
ATOM 2330 C C . GLU B 1 91 ? -4.059 -24.406 -0.041 1 98.25 91 GLU B C 1
ATOM 2332 O O . GLU B 1 91 ? -5.199 -24.5 0.408 1 98.25 91 GLU B O 1
ATOM 2337 N N . TYR B 1 92 ? -3.199 -23.562 0.419 1 98.56 92 TYR B N 1
ATOM 2338 C CA . TYR B 1 92 ? -3.467 -22.766 1.603 1 98.56 92 TYR B CA 1
ATOM 2339 C C . TYR B 1 92 ? -4.359 -21.578 1.261 1 98.56 92 TYR B C 1
ATOM 2341 O O . TYR B 1 92 ? -4.191 -20.938 0.213 1 98.56 92 TYR B O 1
ATOM 2349 N N . ILE B 1 93 ? -5.32 -21.328 2.057 1 98.88 93 ILE B N 1
ATOM 2350 C CA . ILE B 1 93 ? -6.242 -20.219 1.906 1 98.88 93 ILE B CA 1
ATOM 2351 C C . ILE B 1 93 ? -6.066 -19.234 3.068 1 98.88 93 ILE B C 1
ATOM 2353 O O . ILE B 1 93 ? -6.066 -19.641 4.234 1 98.88 93 ILE B O 1
ATOM 2357 N N . VAL B 1 94 ? -5.871 -17.984 2.807 1 98.88 94 VAL B N 1
ATOM 2358 C CA . VAL B 1 94 ? -5.723 -16.938 3.809 1 98.88 94 VAL B CA 1
ATOM 2359 C C . VAL B 1 94 ? -6.895 -15.953 3.715 1 98.88 94 VAL B C 1
ATOM 2361 O O . VAL B 1 94 ? -6.953 -15.133 2.797 1 98.88 94 VAL B O 1
ATOM 2364 N N . PRO B 1 95 ? -7.852 -15.992 4.609 1 98.81 95 PRO B N 1
ATOM 2365 C CA . PRO B 1 95 ? -8.883 -14.953 4.637 1 98.81 95 PRO B CA 1
ATOM 2366 C C . PRO B 1 95 ? -8.344 -13.602 5.102 1 98.81 95 PRO B C 1
ATOM 2368 O O . PRO B 1 95 ? -7.492 -13.539 5.992 1 98.81 95 PRO B O 1
ATOM 2371 N N . LYS B 1 96 ? -8.766 -12.562 4.488 1 98.69 96 LYS B N 1
ATOM 2372 C CA . LYS B 1 96 ? -8.398 -11.211 4.895 1 98.69 96 LYS B CA 1
ATOM 2373 C C . LYS B 1 96 ? -9.617 -10.289 4.914 1 98.69 96 LYS B C 1
ATOM 2375 O O . LYS B 1 96 ? -10.633 -10.578 4.27 1 98.69 96 LYS B O 1
ATOM 2380 N N . ARG B 1 97 ? -9.492 -9.086 5.562 1 98.12 97 ARG B N 1
ATOM 2381 C CA . ARG B 1 97 ? -10.57 -8.109 5.617 1 98.12 97 ARG B CA 1
ATOM 2382 C C . ARG B 1 97 ? -10.094 -6.734 5.164 1 98.12 97 ARG B C 1
ATOM 2384 O O . ARG B 1 97 ? -10.859 -5.77 5.172 1 98.12 97 ARG B O 1
ATOM 2391 N N . ARG B 1 98 ? -8.828 -6.652 4.828 1 98.25 98 ARG B N 1
ATOM 2392 C CA . ARG B 1 98 ? -8.211 -5.398 4.406 1 98.25 98 ARG B CA 1
ATOM 2393 C C . ARG B 1 98 ? -7.5 -5.559 3.066 1 98.25 98 ARG B C 1
ATOM 2395 O O . ARG B 1 98 ? -7.438 -6.664 2.521 1 98.25 98 ARG B O 1
ATOM 2402 N N . HIS B 1 99 ? -6.992 -4.461 2.514 1 98.44 99 HIS B N 1
ATOM 2403 C CA . HIS B 1 99 ? -6.375 -4.5 1.193 1 98.44 99 HIS B CA 1
ATOM 2404 C C . HIS B 1 99 ? -5.219 -5.492 1.154 1 98.44 99 HIS B C 1
ATOM 2406 O O . HIS B 1 99 ? -5.148 -6.336 0.259 1 98.44 99 HIS B O 1
ATOM 2412 N N . SER B 1 100 ? -4.387 -5.453 2.145 1 98.88 100 SER B N 1
ATOM 2413 C CA . SER B 1 100 ? -3.186 -6.285 2.146 1 98.88 100 SER B CA 1
ATOM 2414 C C . SER B 1 100 ? -3.486 -7.691 2.658 1 98.88 100 SER B C 1
ATOM 2416 O O . SER B 1 100 ? -4.156 -7.852 3.68 1 98.88 100 SER B O 1
ATOM 2418 N N . GLY B 1 101 ? -2.908 -8.664 1.991 1 98.88 101 GLY B N 1
ATOM 2419 C CA . GLY B 1 101 ? -3.006 -10.047 2.441 1 98.88 101 GLY B CA 1
ATOM 2420 C C . GLY B 1 101 ? -2.291 -10.297 3.756 1 98.88 101 GLY B C 1
ATOM 2421 O O . GLY B 1 101 ? -2.51 -11.328 4.398 1 98.88 101 GLY B O 1
ATOM 2422 N N . PHE B 1 102 ? -1.5 -9.352 4.191 1 98.88 102 PHE B N 1
ATOM 2423 C CA . PHE B 1 102 ? -0.722 -9.508 5.414 1 98.88 102 PHE B CA 1
ATOM 2424 C C . PHE B 1 102 ? -1.442 -8.883 6.598 1 98.88 102 PHE B C 1
ATOM 2426 O O . PHE B 1 102 ? -1.091 -9.141 7.754 1 98.88 102 PHE B O 1
ATOM 2433 N N . ALA B 1 103 ? -2.42 -7.93 6.352 1 98.5 103 ALA B N 1
ATOM 2434 C CA . ALA B 1 103 ? -3.031 -7.141 7.422 1 98.5 103 ALA B CA 1
ATOM 2435 C C . ALA B 1 103 ? -3.949 -8.008 8.281 1 98.5 103 ALA B C 1
ATOM 2437 O O . ALA B 1 103 ? -5.055 -8.352 7.863 1 98.5 103 ALA B O 1
ATOM 2438 N N . HIS B 1 104 ? -3.514 -8.328 9.5 1 98 104 HIS B N 1
ATOM 2439 C CA . HIS B 1 104 ? -4.281 -9.07 10.492 1 98 104 HIS B CA 1
ATOM 2440 C C . HIS B 1 104 ? -4.605 -10.477 10 1 98 104 HIS B C 1
ATOM 2442 O O . HIS B 1 104 ? -5.727 -10.961 10.164 1 98 104 HIS B O 1
ATOM 2448 N N . THR B 1 105 ? -3.701 -11.195 9.312 1 98.75 105 THR B N 1
ATOM 2449 C CA . THR B 1 105 ? -3.846 -12.562 8.82 1 98.75 105 THR B CA 1
ATOM 2450 C C . THR B 1 105 ? -2.67 -13.43 9.266 1 98.75 105 THR B C 1
ATOM 2452 O O . THR B 1 105 ? -1.742 -12.938 9.914 1 98.75 105 THR B O 1
ATOM 2455 N N . ASP B 1 106 ? -2.695 -14.664 8.969 1 98.69 106 ASP B N 1
ATOM 2456 C CA . ASP B 1 106 ? -1.587 -15.539 9.336 1 98.69 106 ASP B CA 1
ATOM 2457 C C . ASP B 1 106 ? -0.653 -15.773 8.156 1 98.69 106 ASP B C 1
ATOM 2459 O O . ASP B 1 106 ? 0.133 -16.719 8.156 1 98.69 106 ASP B O 1
ATOM 2463 N N . LEU B 1 107 ? -0.743 -14.922 7.094 1 98.88 107 LEU B N 1
ATOM 2464 C CA . LEU B 1 107 ? 0.06 -15.109 5.891 1 98.88 107 LEU B CA 1
ATOM 2465 C C . LEU B 1 107 ? 1.547 -15.133 6.227 1 98.88 107 LEU B C 1
ATOM 2467 O O . LEU B 1 107 ? 2.273 -16.031 5.793 1 98.88 107 LEU B O 1
ATOM 2471 N N . ASP B 1 108 ? 1.992 -14.148 7.012 1 98.88 108 ASP B N 1
ATOM 2472 C CA . ASP B 1 108 ? 3.41 -14.086 7.352 1 98.88 108 ASP B CA 1
ATOM 2473 C C . ASP B 1 108 ? 3.846 -15.336 8.109 1 98.88 108 ASP B C 1
ATOM 2475 O O . ASP B 1 108 ? 4.934 -15.867 7.875 1 98.88 108 ASP B O 1
ATOM 2479 N N . LEU B 1 109 ? 3.055 -15.773 9.062 1 98.75 109 LEU B N 1
ATOM 2480 C CA . LEU B 1 109 ? 3.352 -16.984 9.82 1 98.75 109 LEU B CA 1
ATOM 2481 C C . LEU B 1 109 ? 3.52 -18.172 8.891 1 98.75 109 LEU B C 1
ATOM 2483 O O . LEU B 1 109 ? 4.5 -18.922 9 1 98.75 109 LEU B O 1
ATOM 2487 N N . TYR B 1 110 ? 2.562 -18.344 7.953 1 98.81 110 TYR B N 1
ATOM 2488 C CA . TYR B 1 110 ? 2.621 -19.438 6.988 1 98.81 110 TYR B CA 1
ATOM 2489 C C . TYR B 1 110 ? 3.906 -19.375 6.172 1 98.81 110 TYR B C 1
ATOM 2491 O O . TYR B 1 110 ? 4.594 -20.391 6.012 1 98.81 110 TYR B O 1
ATOM 2499 N N . LEU B 1 111 ? 4.211 -18.188 5.629 1 98.81 111 LEU B N 1
ATOM 2500 C CA . LEU B 1 111 ? 5.379 -18.031 4.773 1 98.81 111 LEU B CA 1
ATOM 2501 C C . LEU B 1 111 ? 6.66 -18.359 5.527 1 98.81 111 LEU B C 1
ATOM 2503 O O . LEU B 1 111 ? 7.551 -19.031 4.984 1 98.81 111 LEU B O 1
ATOM 2507 N N . ARG B 1 112 ? 6.758 -17.922 6.785 1 98.38 112 ARG B N 1
ATOM 2508 C CA . ARG B 1 112 ? 7.926 -18.219 7.609 1 98.38 112 ARG B CA 1
ATOM 2509 C C . ARG B 1 112 ? 8.023 -19.703 7.918 1 98.38 112 ARG B C 1
ATOM 2511 O O . ARG B 1 112 ? 9.102 -20.297 7.828 1 98.38 112 ARG B O 1
ATOM 2518 N N . GLU B 1 113 ? 6.91 -20.297 8.258 1 98.31 113 GLU B N 1
ATOM 2519 C CA . GLU B 1 113 ? 6.887 -21.734 8.57 1 98.31 113 GLU B CA 1
ATOM 2520 C C . GLU B 1 113 ? 7.324 -22.562 7.375 1 98.31 113 GLU B C 1
ATOM 2522 O O . GLU B 1 113 ? 7.961 -23.609 7.539 1 98.31 113 GLU B O 1
ATOM 2527 N N . GLU B 1 114 ? 6.988 -22.125 6.223 1 97.88 114 GLU B N 1
ATOM 2528 C CA . GLU B 1 114 ? 7.285 -22.859 4.996 1 97.88 114 GLU B CA 1
ATOM 2529 C C . GLU B 1 114 ? 8.617 -22.422 4.395 1 97.88 114 GLU B C 1
ATOM 2531 O O . GLU B 1 114 ? 8.969 -22.828 3.291 1 97.88 114 GLU B O 1
ATOM 2536 N N . ALA B 1 115 ? 9.328 -21.5 5.07 1 98 115 ALA B N 1
ATOM 2537 C CA . ALA B 1 115 ? 10.641 -21.016 4.664 1 98 115 ALA B CA 1
ATOM 2538 C C . ALA B 1 115 ? 10.578 -20.359 3.289 1 98 115 ALA B C 1
ATOM 2540 O O . ALA B 1 115 ? 11.492 -20.516 2.477 1 98 115 ALA B O 1
ATOM 2541 N N . ILE B 1 116 ? 9.477 -19.734 3.023 1 98.44 116 ILE B N 1
ATOM 2542 C CA . ILE B 1 116 ? 9.32 -18.984 1.783 1 98.44 116 ILE B CA 1
ATOM 2543 C C . ILE B 1 116 ? 10.18 -17.719 1.827 1 98.44 116 ILE B C 1
ATOM 2545 O O . ILE B 1 116 ? 10.18 -17 2.826 1 98.44 116 ILE B O 1
ATOM 2549 N N . ASP B 1 117 ? 10.891 -17.438 0.775 1 97.75 117 ASP B N 1
ATOM 2550 C CA . ASP B 1 117 ? 11.719 -16.25 0.748 1 97.75 117 ASP B CA 1
ATOM 2551 C C . ASP B 1 117 ? 11.227 -15.258 -0.31 1 97.75 117 ASP B C 1
ATOM 2553 O O . ASP B 1 117 ? 11.641 -14.102 -0.324 1 97.75 117 ASP B O 1
ATOM 2557 N N . THR B 1 118 ? 10.375 -15.703 -1.288 1 98.56 118 THR B N 1
ATOM 2558 C CA . THR B 1 118 ? 9.891 -14.898 -2.402 1 98.56 118 THR B CA 1
ATOM 2559 C C . THR B 1 118 ? 8.375 -14.953 -2.498 1 98.56 118 THR B C 1
ATOM 2561 O O . THR B 1 118 ? 7.785 -16.031 -2.508 1 98.56 118 THR B O 1
ATOM 2564 N N . VAL B 1 119 ? 7.77 -13.773 -2.494 1 98.88 119 VAL B N 1
ATOM 2565 C CA . VAL B 1 119 ? 6.328 -13.641 -2.674 1 98.88 119 VAL B CA 1
ATOM 2566 C C . VAL B 1 119 ? 6.023 -13.203 -4.105 1 98.88 119 VAL B C 1
ATOM 2568 O O . VAL B 1 119 ? 6.566 -12.203 -4.578 1 98.88 119 VAL B O 1
ATOM 2571 N N . VAL B 1 120 ? 5.215 -13.977 -4.824 1 98.94 120 VAL B N 1
ATOM 2572 C CA . VAL B 1 120 ? 4.762 -13.664 -6.176 1 98.94 120 VAL B CA 1
ATOM 2573 C C . VAL B 1 120 ? 3.297 -13.234 -6.145 1 98.94 120 VAL B C 1
ATOM 2575 O O . VAL B 1 120 ? 2.43 -13.992 -5.703 1 98.94 120 VAL B O 1
ATOM 2578 N N . VAL B 1 121 ? 3.043 -11.977 -6.637 1 98.94 121 VAL B N 1
ATOM 2579 C CA . VAL B 1 121 ? 1.682 -11.477 -6.492 1 98.94 121 VAL B CA 1
ATOM 2580 C C . VAL B 1 121 ? 0.957 -11.555 -7.832 1 98.94 121 VAL B C 1
ATOM 2582 O O . VAL B 1 121 ? 1.537 -11.242 -8.875 1 98.94 121 VAL B O 1
ATOM 2585 N N . THR B 1 122 ? -0.254 -12.047 -7.809 1 98.94 122 THR B N 1
ATOM 2586 C CA . THR B 1 122 ? -1.223 -12.109 -8.898 1 98.94 122 THR B CA 1
ATOM 2587 C C . THR B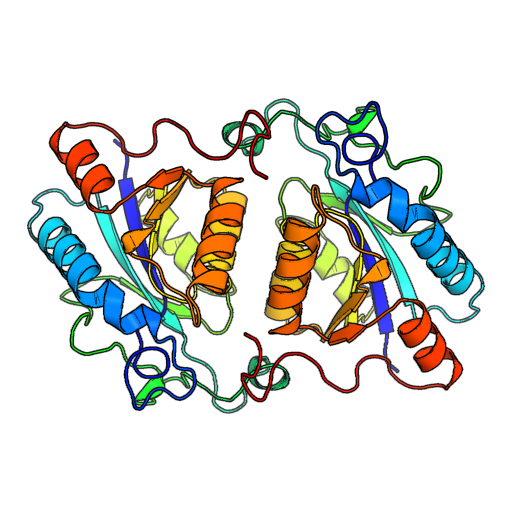 1 122 ? -2.621 -11.758 -8.398 1 98.94 122 THR B C 1
ATOM 2589 O O . THR B 1 122 ? -2.836 -11.609 -7.191 1 98.94 122 THR B O 1
ATOM 2592 N N . GLY B 1 123 ? -3.553 -11.594 -9.344 1 98.81 123 GLY B N 1
ATOM 2593 C CA . GLY B 1 123 ? -4.949 -11.391 -8.992 1 98.81 123 GLY B CA 1
ATOM 2594 C C . GLY B 1 123 ? -5.398 -9.945 -9.156 1 98.81 123 GLY B C 1
ATOM 2595 O O . GLY B 1 123 ? -4.965 -9.258 -10.086 1 98.81 123 GLY B O 1
ATOM 2596 N N . VAL B 1 124 ? -6.406 -9.539 -8.289 1 98.44 124 VAL B N 1
ATOM 2597 C CA . VAL B 1 124 ? -7.039 -8.234 -8.453 1 98.44 124 VAL B CA 1
ATOM 2598 C C . VAL B 1 124 ? -7.191 -7.559 -7.09 1 98.44 124 VAL B C 1
ATOM 2600 O O . VAL B 1 124 ? -7.273 -8.234 -6.062 1 98.44 124 VAL B O 1
ATOM 2603 N N . TRP B 1 125 ? -7.359 -6.164 -7.188 1 97.5 125 TRP B N 1
ATOM 2604 C CA . TRP B 1 125 ? -6.988 -5.25 -8.266 1 97.5 125 TRP B CA 1
ATOM 2605 C C . TRP B 1 125 ? -5.5 -4.914 -8.203 1 97.5 125 TRP B C 1
ATOM 2607 O O . TRP B 1 125 ? -4.945 -4.715 -7.121 1 97.5 125 TRP B O 1
ATOM 2617 N N . THR B 1 126 ? -4.84 -4.742 -9.32 1 98.69 126 THR B N 1
ATOM 2618 C CA . THR B 1 126 ? -3.402 -4.512 -9.414 1 98.69 126 THR B CA 1
ATOM 2619 C C . THR B 1 126 ? -2.979 -3.369 -8.492 1 98.69 126 THR B C 1
ATOM 2621 O O . THR B 1 126 ? -2.047 -3.518 -7.703 1 98.69 126 THR B O 1
ATOM 2624 N N . ASN B 1 127 ? -3.723 -2.25 -8.539 1 97.94 127 ASN B N 1
ATOM 2625 C CA . ASN B 1 127 ? -3.311 -1.023 -7.863 1 97.94 127 ASN B CA 1
ATOM 2626 C C . ASN B 1 127 ? -3.9 -0.93 -6.461 1 97.94 127 ASN B C 1
ATOM 2628 O O . ASN B 1 127 ? -3.719 0.077 -5.773 1 97.94 127 ASN B O 1
ATOM 2632 N N . VAL B 1 128 ? -4.656 -1.938 -5.973 1 97.69 128 VAL B N 1
ATOM 2633 C CA . VAL B 1 128 ? -5.289 -1.866 -4.66 1 97.69 128 VAL B CA 1
ATOM 2634 C C . VAL B 1 128 ? -4.766 -2.99 -3.77 1 97.69 128 VAL B C 1
ATOM 2636 O O . VAL B 1 128 ? -3.734 -2.84 -3.111 1 97.69 128 VAL B O 1
ATOM 2639 N N . CYS B 1 129 ? -5.406 -4.168 -3.857 1 98.62 129 CYS B N 1
ATOM 2640 C CA . CYS B 1 129 ? -5.043 -5.246 -2.945 1 98.62 129 CYS B CA 1
ATOM 2641 C C . CYS B 1 129 ? -3.713 -5.875 -3.348 1 98.62 129 CYS B C 1
ATOM 2643 O O . CYS B 1 129 ? -2.928 -6.281 -2.488 1 98.62 129 CYS B O 1
ATOM 2645 N N . VAL B 1 130 ? -3.457 -6.031 -4.637 1 98.88 130 VAL B N 1
ATOM 2646 C CA . VAL B 1 130 ? -2.197 -6.602 -5.102 1 98.88 130 VAL B CA 1
ATOM 2647 C C . VAL B 1 130 ? -1.035 -5.711 -4.672 1 98.88 130 VAL B C 1
ATOM 2649 O O . VAL B 1 130 ? -0.084 -6.184 -4.043 1 98.88 130 VAL B O 1
ATOM 2652 N N . ARG B 1 131 ? -1.159 -4.465 -4.98 1 98.75 131 ARG B N 1
ATOM 2653 C CA . ARG B 1 131 ? -0.12 -3.5 -4.637 1 98.75 131 ARG B CA 1
ATOM 2654 C C . ARG B 1 131 ? 0.095 -3.439 -3.127 1 98.75 131 ARG B C 1
ATOM 2656 O O . ARG B 1 131 ? 1.235 -3.416 -2.658 1 98.75 131 ARG B O 1
ATOM 2663 N N . SER B 1 132 ? -0.961 -3.387 -2.355 1 98.81 132 SER B N 1
ATOM 2664 C CA . SER B 1 132 ? -0.858 -3.309 -0.901 1 98.81 132 SER B CA 1
ATOM 2665 C C . SER B 1 132 ? -0.182 -4.551 -0.327 1 98.81 132 SER B C 1
ATOM 2667 O O . SER B 1 132 ? 0.648 -4.449 0.578 1 98.81 132 SER B O 1
ATOM 2669 N N . THR B 1 133 ? -0.513 -5.695 -0.864 1 98.94 133 THR B N 1
ATOM 2670 C CA . THR B 1 133 ? 0.093 -6.945 -0.416 1 98.94 133 THR B CA 1
ATOM 2671 C C . THR B 1 133 ? 1.581 -6.977 -0.753 1 98.94 133 THR B C 1
ATOM 2673 O O . THR B 1 133 ? 2.4 -7.387 0.069 1 98.94 133 THR B O 1
ATOM 2676 N N . ALA B 1 134 ? 1.908 -6.512 -1.946 1 98.88 134 ALA B N 1
ATOM 2677 C CA . ALA B 1 134 ? 3.307 -6.461 -2.369 1 98.88 134 ALA B CA 1
ATOM 2678 C C . ALA B 1 134 ? 4.121 -5.547 -1.46 1 98.88 134 ALA B C 1
ATOM 2680 O O . ALA B 1 134 ? 5.238 -5.887 -1.065 1 98.88 134 ALA B O 1
ATOM 2681 N N . THR B 1 135 ? 3.576 -4.422 -1.123 1 98.69 135 THR B N 1
ATOM 2682 C CA . THR B 1 135 ? 4.262 -3.461 -0.267 1 98.69 135 THR B CA 1
ATOM 2683 C C . THR B 1 135 ? 4.52 -4.055 1.115 1 98.69 135 THR B C 1
ATOM 2685 O O . THR B 1 135 ? 5.609 -3.906 1.669 1 98.69 135 THR B O 1
ATOM 2688 N N . ASP B 1 136 ? 3.541 -4.734 1.668 1 98.81 136 ASP B N 1
ATOM 2689 C CA . ASP B 1 136 ? 3.695 -5.328 2.99 1 98.81 136 ASP B CA 1
ATOM 2690 C C . ASP B 1 136 ? 4.668 -6.504 2.951 1 98.81 136 ASP B C 1
ATOM 2692 O O . ASP B 1 136 ? 5.391 -6.754 3.92 1 98.81 136 ASP B O 1
ATOM 2696 N N . ALA B 1 137 ? 4.672 -7.219 1.817 1 98.81 137 ALA B N 1
ATOM 2697 C CA . ALA B 1 137 ? 5.68 -8.266 1.657 1 98.81 137 ALA B CA 1
ATOM 2698 C C . ALA B 1 137 ? 7.09 -7.68 1.704 1 98.81 137 ALA B C 1
ATOM 2700 O O . ALA B 1 137 ? 7.953 -8.188 2.424 1 98.81 137 ALA B O 1
ATOM 2701 N N . LEU B 1 138 ? 7.277 -6.613 0.958 1 98.5 138 LEU B N 1
ATOM 2702 C CA . LEU B 1 138 ? 8.57 -5.938 0.943 1 98.5 138 LEU B CA 1
ATOM 2703 C C . LEU B 1 138 ? 8.969 -5.488 2.346 1 98.5 138 LEU B C 1
ATOM 2705 O O . LEU B 1 138 ? 10.125 -5.637 2.748 1 98.5 138 LEU B O 1
ATOM 2709 N N . ALA B 1 139 ? 8.016 -4.934 3.064 1 98.31 139 ALA B N 1
ATOM 2710 C CA . ALA B 1 139 ? 8.273 -4.422 4.406 1 98.31 139 ALA B CA 1
ATOM 2711 C C . ALA B 1 139 ? 8.75 -5.535 5.34 1 98.31 139 ALA B C 1
ATOM 2713 O O . ALA B 1 139 ? 9.398 -5.27 6.352 1 98.31 139 ALA B O 1
ATOM 2714 N N . ARG B 1 140 ? 8.469 -6.738 4.996 1 98.06 140 ARG B N 1
ATOM 2715 C CA . ARG B 1 140 ? 8.844 -7.891 5.809 1 98.06 140 ARG B CA 1
ATOM 2716 C C . ARG B 1 140 ? 10.07 -8.594 5.23 1 98.06 140 ARG B C 1
ATOM 2718 O O . ARG B 1 140 ? 10.406 -9.703 5.641 1 98.06 140 ARG B O 1
ATOM 2725 N N . ALA B 1 141 ? 10.727 -8.008 4.211 1 96.94 141 ALA B N 1
ATOM 2726 C CA . ALA B 1 141 ? 12.023 -8.359 3.641 1 96.94 141 ALA B CA 1
ATOM 2727 C C . ALA B 1 141 ? 11.906 -9.547 2.695 1 96.94 141 ALA B C 1
ATOM 2729 O O . ALA B 1 141 ? 12.891 -10.242 2.432 1 96.94 141 ALA B O 1
ATOM 2730 N N . TYR B 1 142 ? 10.688 -9.852 2.256 1 98.19 142 TYR B N 1
ATOM 2731 C CA . TYR B 1 142 ? 10.555 -10.812 1.168 1 98.19 142 TYR B CA 1
ATOM 2732 C C . TYR B 1 142 ? 11.023 -10.219 -0.152 1 98.19 142 TYR B C 1
ATOM 2734 O O . TYR B 1 142 ? 10.922 -9.008 -0.363 1 98.19 142 TYR B O 1
ATOM 2742 N N . LYS B 1 143 ? 11.555 -11.094 -1 1 98.19 143 LYS B N 1
ATOM 2743 C CA . LYS B 1 143 ? 11.625 -10.75 -2.416 1 98.19 143 LYS B CA 1
ATOM 2744 C C . LYS B 1 143 ? 10.242 -10.766 -3.061 1 98.19 143 LYS B C 1
ATOM 2746 O O . LYS B 1 143 ? 9.414 -11.609 -2.736 1 98.19 143 LYS B O 1
ATOM 2751 N N . VAL B 1 144 ? 10.016 -9.797 -3.947 1 98.81 144 VAL B N 1
ATOM 2752 C CA . VAL B 1 144 ? 8.656 -9.703 -4.484 1 98.81 144 VAL B CA 1
ATOM 2753 C C . VAL B 1 144 ? 8.711 -9.711 -6.012 1 98.81 144 VAL B C 1
ATOM 2755 O O . VAL B 1 144 ? 9.508 -8.992 -6.617 1 98.81 144 VAL B O 1
ATOM 2758 N N . ILE B 1 145 ? 7.891 -10.547 -6.602 1 98.88 145 ILE B N 1
ATOM 2759 C CA . ILE B 1 145 ? 7.684 -10.602 -8.047 1 98.88 145 ILE B CA 1
ATOM 2760 C C . ILE B 1 145 ? 6.219 -10.312 -8.367 1 98.88 145 ILE B C 1
ATOM 2762 O O . ILE B 1 145 ? 5.316 -10.797 -7.684 1 98.88 145 ILE B O 1
ATOM 2766 N N . THR B 1 146 ? 6 -9.445 -9.336 1 98.94 146 THR B N 1
ATOM 2767 C CA . THR B 1 146 ? 4.664 -9.203 -9.875 1 98.94 146 THR B CA 1
ATOM 2768 C C . THR B 1 146 ? 4.516 -9.844 -11.25 1 98.94 146 THR B C 1
ATOM 2770 O O . THR B 1 146 ? 5.281 -9.547 -12.164 1 98.94 146 THR B O 1
ATOM 2773 N N . LEU B 1 147 ? 3.562 -10.742 -11.359 1 98.94 147 LEU B N 1
ATOM 2774 C CA . LEU B 1 147 ? 3.27 -11.289 -12.68 1 98.94 147 LEU B CA 1
ATOM 2775 C C . LEU B 1 147 ? 2.27 -10.406 -13.422 1 98.94 147 LEU B C 1
ATOM 2777 O O . LEU B 1 147 ? 1.067 -10.461 -13.148 1 98.94 147 LEU B O 1
ATOM 2781 N N . SER B 1 148 ? 2.748 -9.688 -14.359 1 98.88 148 SER B N 1
ATOM 2782 C CA . SER B 1 148 ? 1.999 -8.609 -15 1 98.88 148 SER B CA 1
ATOM 2783 C C . SER B 1 148 ? 0.742 -9.141 -15.68 1 98.88 148 SER B C 1
ATOM 2785 O O . SER B 1 148 ? -0.316 -8.508 -15.625 1 98.88 148 SER B O 1
ATOM 2787 N N . ASP B 1 149 ? 0.818 -10.273 -16.328 1 98.88 149 ASP B N 1
ATOM 2788 C CA . ASP B 1 149 ? -0.309 -10.852 -17.062 1 98.88 149 ASP B CA 1
ATOM 2789 C C . ASP B 1 149 ? -1.147 -11.75 -16.156 1 98.88 149 ASP B C 1
ATOM 2791 O O . ASP B 1 149 ? -2.068 -12.422 -16.625 1 98.88 149 ASP B O 1
ATOM 2795 N N . GLY B 1 150 ? -0.835 -11.812 -14.883 1 98.88 150 GLY B N 1
ATOM 2796 C CA . GLY B 1 150 ? -1.634 -12.477 -13.867 1 98.88 150 GLY B CA 1
ATOM 2797 C C . GLY B 1 150 ? -2.354 -11.516 -12.945 1 98.88 150 GLY B C 1
ATOM 2798 O O . GLY B 1 150 ? -2.959 -11.93 -11.953 1 98.88 150 GLY B O 1
ATOM 2799 N N . CYS B 1 151 ? -2.23 -10.227 -13.219 1 98.88 151 CYS B N 1
ATOM 2800 C CA . CYS B 1 151 ? -2.902 -9.18 -12.453 1 98.88 151 CYS B CA 1
ATOM 2801 C C . CYS B 1 151 ? -3.828 -8.359 -13.344 1 98.88 151 CYS B C 1
ATOM 2803 O O . CYS B 1 151 ? -3.623 -8.289 -14.562 1 98.88 151 CYS B O 1
ATOM 2805 N N . ALA B 1 152 ? -4.801 -7.828 -12.719 1 98.5 152 ALA B N 1
ATOM 2806 C CA . ALA B 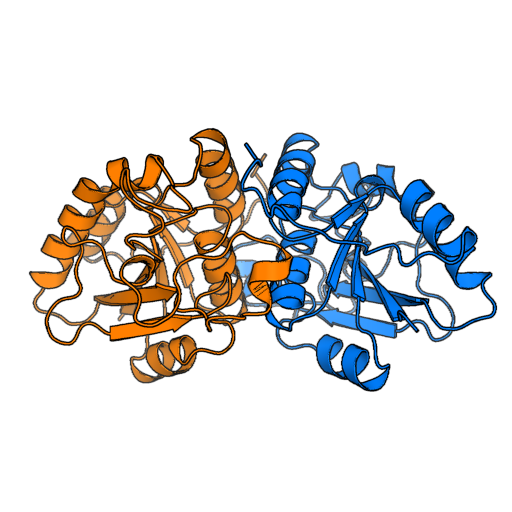1 152 ? -5.703 -6.934 -13.438 1 98.5 152 ALA B CA 1
ATOM 2807 C C . ALA B 1 152 ? -6.375 -5.949 -12.484 1 98.5 152 ALA B C 1
ATOM 2809 O O . ALA B 1 152 ? -6.312 -6.121 -11.266 1 98.5 152 ALA B O 1
ATOM 2810 N N . SER B 1 153 ? -6.93 -4.953 -13.062 1 97.25 153 SER B N 1
ATOM 2811 C CA . SER B 1 153 ? -7.68 -3.951 -12.305 1 97.25 153 SER B CA 1
ATOM 2812 C C . SER B 1 153 ? -8.984 -3.588 -13.008 1 97.25 153 SER B C 1
ATOM 2814 O O . SER B 1 153 ? -9.305 -4.156 -14.055 1 97.25 153 SER B O 1
ATOM 2816 N N . LYS B 1 154 ? -9.742 -2.709 -12.398 1 95.38 154 LYS B N 1
ATOM 2817 C CA . LYS B 1 154 ? -11.047 -2.277 -12.898 1 95.38 154 LYS B CA 1
ATOM 2818 C C . LYS B 1 154 ? -10.93 -1.723 -14.312 1 95.38 154 LYS B C 1
ATOM 2820 O O . LYS B 1 154 ? -11.812 -1.957 -15.148 1 95.38 154 LYS B O 1
ATOM 2825 N N . THR B 1 155 ? -9.922 -0.955 -14.594 1 95.75 155 THR B N 1
ATOM 2826 C CA . THR B 1 155 ? -9.641 -0.449 -15.938 1 95.75 155 THR B CA 1
ATOM 2827 C C . THR B 1 155 ? -8.195 -0.761 -16.344 1 95.75 155 THR B C 1
ATOM 2829 O O . THR B 1 155 ? -7.355 -1.034 -15.484 1 95.75 155 THR B O 1
ATOM 2832 N N . GLU B 1 156 ? -7.961 -0.707 -17.641 1 96.69 156 GLU B N 1
ATOM 2833 C CA . GLU B 1 156 ? -6.605 -0.923 -18.141 1 96.69 156 GLU B CA 1
ATOM 2834 C C . GLU B 1 156 ? -5.648 0.142 -17.609 1 96.69 156 GLU B C 1
ATOM 2836 O O . GLU B 1 156 ? -4.484 -0.149 -17.328 1 96.69 156 GLU B O 1
ATOM 2841 N N . GLU B 1 157 ? -6.125 1.351 -17.5 1 96 157 GLU B N 1
ATOM 2842 C CA . GLU B 1 157 ? -5.309 2.445 -16.969 1 96 157 GLU B CA 1
ATOM 2843 C C . GLU B 1 157 ? -4.895 2.188 -15.531 1 96 157 GLU B C 1
ATOM 2845 O O . GLU B 1 157 ? -3.723 2.342 -15.18 1 96 157 GLU B O 1
ATOM 2850 N N . MET B 1 158 ? -5.812 1.723 -14.688 1 96.88 158 MET B N 1
ATOM 2851 C CA . MET B 1 158 ? -5.523 1.41 -13.289 1 96.88 158 MET B CA 1
ATOM 2852 C C . MET B 1 158 ? -4.523 0.266 -13.18 1 96.88 158 MET B C 1
ATOM 2854 O O . MET B 1 158 ? -3.66 0.27 -12.297 1 96.88 158 MET B O 1
ATOM 2858 N N . HIS B 1 159 ? -4.688 -0.648 -14.109 1 98.06 159 HIS B N 1
ATOM 2859 C CA . HIS B 1 159 ? -3.756 -1.769 -14.148 1 98.06 159 HIS B CA 1
ATOM 2860 C C . HIS B 1 159 ? -2.346 -1.298 -14.492 1 98.06 159 HIS B C 1
ATOM 2862 O O . HIS B 1 159 ? -1.388 -1.632 -13.789 1 98.06 159 HIS B O 1
ATOM 2868 N N . GLN B 1 160 ? -2.23 -0.475 -15.484 1 97.56 160 GLN B N 1
ATOM 2869 C CA . GLN B 1 160 ? -0.925 -0.037 -15.961 1 97.56 160 GLN B CA 1
ATOM 2870 C C . GLN B 1 160 ? -0.229 0.849 -14.938 1 97.56 160 GLN B C 1
ATOM 2872 O O . GLN B 1 160 ? 0.977 0.72 -14.711 1 97.56 160 GLN B O 1
ATOM 2877 N N . TYR B 1 161 ? -0.928 1.693 -14.305 1 96.38 161 TYR B N 1
ATOM 2878 C CA . TYR B 1 161 ? -0.273 2.531 -13.305 1 96.38 161 TYR B CA 1
ATOM 2879 C C . TYR B 1 161 ? 0.074 1.724 -12.062 1 96.38 161 TYR B C 1
ATOM 2881 O O . TYR B 1 161 ? 1.09 1.981 -11.406 1 96.38 161 TYR B O 1
ATOM 2889 N N . GLY B 1 162 ? -0.774 0.729 -11.758 1 97.81 162 GLY B N 1
ATOM 2890 C CA . GLY B 1 162 ? -0.41 -0.199 -10.695 1 97.81 162 GLY B CA 1
ATOM 2891 C C . GLY B 1 162 ? 0.892 -0.93 -10.969 1 97.81 162 GLY B C 1
ATOM 2892 O O . GLY B 1 162 ? 1.737 -1.052 -10.078 1 97.81 162 GLY B O 1
ATOM 2893 N N . LEU B 1 163 ? 1.046 -1.364 -12.203 1 98.44 163 LEU B N 1
ATOM 2894 C CA . LEU B 1 163 ? 2.273 -2.055 -12.586 1 98.44 163 LEU B CA 1
ATOM 2895 C C . LEU B 1 163 ? 3.471 -1.111 -12.516 1 98.44 163 LEU B C 1
ATOM 2897 O O . LEU B 1 163 ? 4.562 -1.515 -12.109 1 98.44 163 LEU B O 1
ATOM 2901 N N . ASN B 1 164 ? 3.24 0.086 -12.953 1 97.31 164 ASN B N 1
ATOM 2902 C CA . ASN B 1 164 ? 4.301 1.083 -12.875 1 97.31 164 ASN B CA 1
ATOM 2903 C C . ASN B 1 164 ? 4.754 1.298 -11.43 1 97.31 164 ASN B C 1
ATOM 2905 O O . ASN B 1 164 ? 5.953 1.334 -11.148 1 97.31 164 ASN B O 1
ATOM 2909 N N . ASP B 1 165 ? 3.875 1.416 -10.547 1 97.25 165 ASP B N 1
ATOM 2910 C CA . ASP B 1 165 ? 4.199 1.596 -9.133 1 97.25 165 ASP B CA 1
ATOM 2911 C C . ASP B 1 165 ? 4.922 0.371 -8.578 1 97.25 165 ASP B C 1
ATOM 2913 O O . ASP B 1 165 ? 5.918 0.502 -7.863 1 97.25 165 ASP B O 1
ATOM 2917 N N . LEU B 1 166 ? 4.352 -0.763 -8.938 1 98.5 166 LEU B N 1
ATOM 2918 C CA . LEU B 1 166 ? 4.938 -2.008 -8.445 1 98.5 166 LEU B CA 1
ATOM 2919 C C . LEU B 1 166 ? 6.367 -2.172 -8.953 1 98.5 166 LEU B C 1
ATOM 2921 O O . LEU B 1 166 ? 7.227 -2.691 -8.234 1 98.5 166 LEU B O 1
ATOM 2925 N N . SER B 1 167 ? 6.633 -1.669 -10.125 1 98.19 167 SER B N 1
ATOM 2926 C CA . SER B 1 167 ? 7.961 -1.806 -10.711 1 98.19 167 SER B CA 1
ATOM 2927 C C . SER B 1 167 ? 9 -1.016 -9.914 1 98.19 167 SER B C 1
ATOM 2929 O O . SER B 1 167 ? 10.203 -1.228 -10.07 1 98.19 167 SER B O 1
ATOM 2931 N N . ILE B 1 168 ? 8.562 -0.141 -9.07 1 97.25 168 ILE B N 1
ATOM 2932 C CA . ILE B 1 168 ? 9.461 0.66 -8.242 1 97.25 168 ILE B CA 1
ATOM 2933 C C . ILE B 1 168 ? 10.172 -0.239 -7.238 1 97.25 168 ILE B C 1
ATOM 2935 O O . ILE B 1 168 ? 11.32 0.018 -6.875 1 97.25 168 ILE B O 1
ATOM 2939 N N . PHE B 1 169 ? 9.492 -1.384 -6.859 1 97.62 169 PHE B N 1
ATOM 2940 C CA . PHE B 1 169 ? 10.117 -2.109 -5.758 1 97.62 169 PHE B CA 1
ATOM 2941 C C . PHE B 1 169 ? 9.977 -3.615 -5.953 1 97.62 169 PHE B C 1
ATOM 2943 O O . PHE B 1 169 ? 10.477 -4.402 -5.148 1 97.62 169 PHE B O 1
ATOM 2950 N N . THR B 1 170 ? 9.297 -4.086 -7.016 1 98.5 170 THR B N 1
ATOM 2951 C CA . THR B 1 170 ? 9.164 -5.512 -7.297 1 98.5 170 THR B CA 1
ATOM 2952 C C . THR B 1 170 ? 9.789 -5.859 -8.648 1 98.5 170 THR B C 1
ATOM 2954 O O . THR B 1 170 ? 10.086 -4.969 -9.445 1 98.5 170 THR B O 1
ATOM 2957 N N . LYS B 1 171 ? 10.055 -7.109 -8.883 1 98.5 171 LYS B N 1
ATOM 2958 C CA . LYS B 1 171 ? 10.352 -7.605 -10.219 1 98.5 171 LYS B CA 1
ATOM 2959 C C . LYS B 1 171 ? 9.078 -7.891 -11.008 1 98.5 171 LYS B C 1
ATOM 2961 O O . LYS B 1 171 ? 8.281 -8.75 -10.609 1 98.5 171 LYS B O 1
ATOM 2966 N N . VAL B 1 172 ? 8.883 -7.133 -12.062 1 98.62 172 VAL B N 1
ATOM 2967 C CA . VAL B 1 172 ? 7.707 -7.348 -12.906 1 98.62 172 VAL B CA 1
ATOM 2968 C C . VAL B 1 172 ? 8.078 -8.242 -14.086 1 98.62 172 VAL B C 1
ATOM 2970 O O . VAL B 1 172 ? 9.078 -8.016 -14.758 1 98.62 172 VAL B O 1
ATOM 2973 N N . MET B 1 173 ? 7.34 -9.297 -14.273 1 98.75 173 MET B N 1
ATOM 2974 C CA . MET B 1 173 ? 7.555 -10.195 -15.406 1 98.75 173 MET B CA 1
ATOM 2975 C C . MET B 1 173 ? 6.262 -10.898 -15.789 1 98.75 173 MET B C 1
ATOM 2977 O O . MET B 1 173 ? 5.25 -10.781 -15.094 1 98.75 173 MET B O 1
ATOM 2981 N N . THR B 1 174 ? 6.25 -11.586 -16.906 1 98.81 174 THR B N 1
ATOM 2982 C CA . THR B 1 174 ? 5.082 -12.344 -17.344 1 98.81 174 THR B CA 1
ATOM 2983 C C . THR B 1 174 ? 5.098 -13.75 -16.75 1 98.81 174 THR B C 1
ATOM 2985 O O . THR B 1 174 ? 6.133 -14.211 -16.266 1 98.81 174 THR B O 1
ATOM 2988 N N . ILE B 1 175 ? 3.963 -14.383 -16.812 1 98.88 175 ILE B N 1
ATOM 2989 C CA . ILE B 1 175 ? 3.854 -15.766 -16.344 1 98.88 175 ILE B CA 1
ATOM 2990 C C . ILE B 1 175 ? 4.789 -16.656 -17.156 1 98.88 175 ILE B C 1
ATOM 2992 O O . ILE B 1 175 ? 5.477 -17.516 -16.594 1 98.88 175 ILE B O 1
ATOM 2996 N N . ASP B 1 176 ? 4.883 -16.422 -18.453 1 98.81 176 ASP B N 1
ATOM 2997 C CA . ASP B 1 176 ? 5.762 -17.219 -19.297 1 98.81 176 ASP B CA 1
ATOM 2998 C C . ASP B 1 176 ? 7.223 -17.047 -18.891 1 98.81 176 ASP B C 1
ATOM 3000 O O . ASP B 1 176 ? 7.98 -18.016 -18.859 1 98.81 176 ASP B O 1
ATOM 3004 N N . GLU B 1 177 ? 7.641 -15.828 -18.625 1 98.69 177 GLU B N 1
ATOM 3005 C CA . GLU B 1 177 ? 9.008 -15.57 -18.188 1 98.69 177 GLU B CA 1
ATOM 3006 C C . GLU B 1 177 ? 9.297 -16.25 -16.844 1 98.69 177 GLU B C 1
ATOM 3008 O O . GLU B 1 177 ? 10.383 -16.797 -16.641 1 98.69 177 GLU B O 1
ATOM 3013 N N . TYR B 1 178 ? 8.383 -16.234 -15.961 1 98.69 178 TYR B N 1
ATOM 3014 C CA . TYR B 1 178 ? 8.508 -16.844 -14.648 1 98.69 178 TYR B CA 1
ATOM 3015 C C . TYR B 1 178 ? 8.703 -18.359 -14.766 1 98.69 178 TYR B C 1
ATOM 3017 O O . TYR B 1 178 ? 9.641 -18.922 -14.188 1 98.69 178 TYR B O 1
ATOM 3025 N N . ILE B 1 179 ? 7.809 -18.969 -15.562 1 98.38 179 ILE B N 1
ATOM 3026 C CA . ILE B 1 179 ? 7.867 -20.422 -15.781 1 98.38 179 ILE B CA 1
ATOM 3027 C C . ILE B 1 179 ? 9.18 -20.781 -16.453 1 98.38 179 ILE B C 1
ATOM 3029 O O . ILE B 1 179 ? 9.844 -21.75 -16.062 1 98.38 179 ILE B O 1
ATOM 3033 N N . LYS B 1 180 ? 9.547 -19.984 -17.422 1 98.19 180 LYS B N 1
ATOM 3034 C CA . LYS B 1 180 ? 10.781 -20.234 -18.156 1 98.19 180 LYS B CA 1
ATOM 3035 C C . LYS B 1 180 ? 11.992 -20.203 -17.234 1 98.19 180 LYS B C 1
ATOM 3037 O O . LYS B 1 180 ? 12.898 -21.031 -17.359 1 98.19 180 LYS B O 1
ATOM 3042 N N . ALA B 1 181 ? 12.047 -19.234 -16.344 1 97.38 181 ALA B N 1
ATOM 3043 C CA . ALA B 1 181 ? 13.164 -19.141 -15.406 1 97.38 181 ALA B CA 1
ATOM 3044 C C . ALA B 1 181 ? 13.297 -20.406 -14.578 1 97.38 181 ALA B C 1
ATOM 3046 O O . ALA B 1 181 ? 14.391 -20.953 -14.43 1 97.38 181 ALA B O 1
ATOM 3047 N N . TRP B 1 182 ? 12.172 -20.906 -14.062 1 95.94 182 TRP B N 1
ATOM 3048 C CA . TRP B 1 182 ? 12.195 -22.125 -13.25 1 95.94 182 TRP B CA 1
ATOM 3049 C C . TRP B 1 182 ? 12.609 -23.328 -14.086 1 95.94 182 TRP B C 1
ATOM 3051 O O . TRP B 1 182 ? 13.367 -24.188 -13.625 1 95.94 182 TRP B O 1
ATOM 3061 N N . LYS B 1 183 ? 12.125 -23.375 -15.32 1 95.5 183 LYS B N 1
ATOM 3062 C CA . LYS B 1 183 ? 12.469 -24.5 -16.203 1 95.5 183 LYS B CA 1
ATOM 3063 C C . LYS B 1 183 ? 13.961 -24.516 -16.516 1 95.5 183 LYS B C 1
ATOM 3065 O O . LYS B 1 183 ? 14.547 -25.578 -16.703 1 95.5 183 LYS B O 1
ATOM 3070 N N . ASN B 1 184 ? 14.547 -23.344 -16.516 1 95.75 184 ASN B N 1
ATOM 3071 C CA . ASN B 1 184 ? 15.984 -23.219 -16.766 1 95.75 184 ASN B CA 1
ATOM 3072 C C . ASN B 1 184 ? 16.781 -23.359 -15.469 1 95.75 184 ASN B C 1
ATOM 3074 O O . ASN B 1 184 ? 17.984 -23.078 -15.445 1 95.75 184 ASN B O 1
ATOM 3078 N N . SER B 1 185 ? 16.125 -23.688 -14.352 1 93.62 185 SER B N 1
ATOM 3079 C CA . SER B 1 185 ? 16.75 -23.828 -13.039 1 93.62 185 SER B CA 1
ATOM 3080 C C . SER B 1 185 ? 17.375 -22.516 -12.586 1 93.62 185 SER B C 1
ATOM 3082 O O . SER B 1 185 ? 18.469 -22.5 -12.008 1 93.62 185 SER B O 1
ATOM 3084 N N . GLU B 1 186 ? 16.672 -21.453 -13.016 1 93.38 186 GLU B N 1
ATOM 3085 C CA . GLU B 1 186 ? 17.062 -20.109 -12.594 1 93.38 186 GLU B CA 1
ATOM 3086 C C . GLU B 1 186 ? 16.062 -19.531 -11.609 1 93.38 186 GLU B C 1
ATOM 3088 O O . GLU B 1 186 ? 14.852 -19.719 -11.758 1 93.38 186 GLU B O 1
ATOM 3093 N N . ASP B 1 187 ? 16.594 -18.859 -10.594 1 93.31 187 ASP B N 1
ATOM 3094 C CA . ASP B 1 187 ? 15.695 -18.109 -9.727 1 93.31 187 ASP B CA 1
ATOM 3095 C C . ASP B 1 187 ? 15.047 -16.953 -10.484 1 93.31 187 ASP B C 1
ATOM 3097 O O . ASP B 1 187 ? 15.742 -16.078 -11.016 1 93.31 187 ASP B O 1
ATOM 3101 N N . PRO B 1 188 ? 13.758 -16.953 -10.5 1 95.38 188 PRO B N 1
ATOM 3102 C CA . PRO B 1 188 ? 13.094 -15.867 -11.234 1 95.38 188 PRO B CA 1
ATOM 3103 C C . PRO B 1 188 ? 13.422 -14.484 -10.672 1 95.38 188 PRO B C 1
ATOM 3105 O O . PRO B 1 188 ? 13.297 -13.484 -11.375 1 95.38 188 PRO B O 1
ATOM 3108 N N . TRP B 1 189 ? 13.797 -14.445 -9.414 1 95.06 189 TRP B N 1
ATOM 3109 C CA . TRP B 1 189 ? 14.203 -13.172 -8.828 1 95.06 189 TRP B CA 1
ATOM 3110 C C . TRP B 1 189 ? 15.703 -12.961 -8.961 1 95.06 189 TRP B C 1
ATOM 3112 O O . TRP B 1 189 ? 16.484 -13.445 -8.133 1 95.06 189 TRP B O 1
ATOM 3122 N N . ILE B 1 190 ? 16.156 -12.336 -9.891 1 88.75 190 ILE B N 1
ATOM 3123 C CA . ILE B 1 190 ? 17.562 -11.992 -10.094 1 88.75 190 ILE B CA 1
ATOM 3124 C C . ILE B 1 190 ? 17.766 -10.5 -9.828 1 88.75 190 ILE B C 1
ATOM 3126 O O . ILE B 1 190 ? 18.594 -9.859 -10.492 1 88.75 190 ILE B O 1
ATOM 3130 N N . GLY B 1 191 ? 16.984 -9.938 -9.062 1 90 191 GLY B N 1
ATOM 3131 C CA . GLY B 1 191 ? 16.922 -8.508 -8.797 1 90 191 GLY B CA 1
ATOM 3132 C C . GLY B 1 191 ? 15.617 -7.867 -9.242 1 90 191 GLY B C 1
ATOM 3133 O O . GLY B 1 191 ? 14.969 -8.352 -10.164 1 90 191 GLY B O 1
ATOM 3134 N N . GLY B 1 192 ? 15.258 -6.918 -8.578 1 92.5 192 GLY B N 1
ATOM 3135 C CA . GLY B 1 192 ? 14.031 -6.215 -8.906 1 92.5 192 GLY B CA 1
ATOM 3136 C C . GLY B 1 192 ? 14.023 -4.773 -8.438 1 92.5 192 GLY B C 1
ATOM 3137 O O . GLY B 1 192 ? 15.047 -4.258 -7.98 1 92.5 192 GLY B O 1
ATOM 3138 N N . GLY B 1 193 ? 12.867 -4.234 -8.672 1 95.44 193 GLY B N 1
ATOM 3139 C CA . GLY B 1 193 ? 12.703 -2.852 -8.258 1 95.44 193 GLY B CA 1
ATOM 3140 C C . GLY B 1 193 ? 13.336 -1.861 -9.219 1 95.44 193 GLY B C 1
ATOM 3141 O O . GLY B 1 193 ? 13.5 -2.154 -10.398 1 95.44 193 GLY B O 1
ATOM 3142 N N . ASP B 1 194 ? 13.531 -0.694 -8.727 1 95.38 194 ASP B N 1
ATOM 3143 C CA . ASP B 1 194 ? 14.039 0.429 -9.508 1 95.38 194 ASP B CA 1
ATOM 3144 C C . ASP B 1 194 ? 15.305 1.002 -8.883 1 95.38 194 ASP B C 1
ATOM 3146 O O . ASP B 1 194 ? 15.32 2.148 -8.43 1 95.38 194 ASP B O 1
ATOM 3150 N N . THR B 1 195 ? 16.406 0.308 -8.969 1 92.75 195 THR B N 1
ATOM 3151 C CA . THR B 1 195 ? 17.656 0.622 -8.281 1 92.75 195 THR B CA 1
ATOM 3152 C C . THR B 1 195 ? 18.328 1.84 -8.906 1 92.75 195 THR B C 1
ATOM 3154 O O . THR B 1 195 ? 19.25 2.416 -8.32 1 92.75 195 THR B O 1
ATOM 3157 N N . GLN B 1 196 ? 17.859 2.262 -10.047 1 92.19 196 GLN B N 1
ATOM 3158 C CA . GLN B 1 196 ? 18.438 3.422 -10.711 1 92.19 196 GLN B CA 1
ATOM 3159 C C . GLN B 1 196 ? 17.453 4.594 -10.734 1 92.19 196 GLN B C 1
ATOM 3161 O O . GLN B 1 196 ? 17.719 5.617 -11.367 1 92.19 196 GLN B O 1
ATOM 3166 N N . ASN B 1 197 ? 16.328 4.418 -10.086 1 91.69 197 ASN B N 1
ATOM 3167 C CA . ASN B 1 197 ? 15.289 5.441 -9.992 1 91.69 197 ASN B CA 1
ATOM 3168 C C . ASN B 1 197 ? 14.859 5.93 -11.367 1 91.69 197 ASN B C 1
ATOM 3170 O O . ASN B 1 197 ? 14.852 7.133 -11.633 1 91.69 197 ASN B O 1
ATOM 3174 N N . LYS B 1 198 ? 14.508 4.988 -12.242 1 92.5 198 LYS B N 1
ATOM 3175 C CA . LYS B 1 198 ? 14.242 5.316 -13.641 1 92.5 198 LYS B CA 1
ATOM 3176 C C . LYS B 1 198 ? 12.742 5.34 -13.922 1 92.5 198 LYS B C 1
ATOM 3178 O O . LYS B 1 198 ? 12.305 5.82 -14.969 1 92.5 198 LYS B O 1
ATOM 3183 N N . VAL B 1 199 ? 11.945 4.859 -13 1 89.44 199 VAL B N 1
ATOM 3184 C CA . VAL B 1 199 ? 10.508 4.777 -13.242 1 89.44 199 VAL B CA 1
ATOM 3185 C C . VAL B 1 199 ? 9.938 6.184 -13.414 1 89.44 199 VAL B C 1
ATOM 3187 O O . VAL B 1 199 ? 10.297 7.105 -12.68 1 89.44 199 VAL B O 1
ATOM 3190 N N . LYS B 1 200 ? 9.078 6.395 -14.516 1 83 200 LYS B N 1
ATOM 3191 C CA . LYS B 1 200 ? 8.477 7.691 -14.82 1 83 200 LYS B CA 1
ATOM 3192 C C . LYS B 1 200 ? 6.984 7.555 -15.102 1 83 200 LYS B C 1
ATOM 3194 O O . LYS B 1 200 ? 6.535 6.512 -15.594 1 83 200 LYS B O 1
#

InterPro domains:
  IPR000868 Isochorismatase-like domain [PF00857] (5-176)
  IPR036380 Isochorismatase-like superfamily [G3DSA:3.40.50.850] (1-184)
  IPR036380 Isochorismatase-like superfamily [SSF52499] (2-183)
  IPR050272 Isochorismatase-like hydrolase [PTHR43540] (3-184)

Sequence (400 aa):
MSRHAVLVIDMLNDFVGERASLRCPGGETIIPDLQKLFKWIRSRKDDDIHLVHIQEAHRKNDADFRVRPAHAVKGSWGSDFIPELYPEGDEYIVPKRRHSGFAHTDLDLYLREEAIDTVVVTGVWTNVCVRSTATDALARAYKVITLSDGCASKTEEMHQYGLNDLSIFTKVMTIDEYIKAWKNSEDPWIGGGDTQNKVKMSRHAVLVIDMLNDFVGERASLRCPGGETIIPDLQKLFKWIRSRKDDDIHLVHIQEAHRKNDADFRVRPAHAVKGSWGSDFIPELYPEGDEYIVPKRRHSGFAHTDLDLYLREEAIDTVVVTGVWTNVCVRSTATDALARAYKVITLSDGCASKTEEMHQYGLNDLSIFTKVMTIDEYIKAWKNSEDPWIGGGDTQNKVK

pLDDT: mean 97.07, std 2.93, range [75.25, 98.94]